Protein AF-A0A9P5PCK0-F1 (afdb_monomer)

Secondary structure (DSSP, 8-state):
---------------------S-----HHHHHHHHHHHHHHHHHHHHHHHHHHHHHHHHHHHHHSHHHHHHHS-HHHHHHHHHHHHHHTSTTS-HHHHHHHHHHHHHHHHTT-HHHHHHHHHHHHTTT-HHHHHHHHHHHHHHHHT---TT--THHHHHHHHHTTSS-----S-TT--HHHHHHHHHHHHHHHHHHTTPPPPHHHHHHHHHHHHHHHHHT-SSTHHHHHHHTTTHHHHHHHHHSS---TTS--HHHHHHHHHHHHS-TTTSHHHHHHHHHHHHHHHHHHHHHHHHHHHHHHHHHHHHHHHHHHHHHHH-----THHHHHHHHHHHHTSTTS-HHHHHHHHHHHHHHHHTT--HHHHHHHHTS-HHHHHHHHHHHHHHHHHTSS-HHHHHHHTTSTTHHHHHHHHHHHHHHHHHHHHHHHTT-------

Foldseek 3Di:
DDDDDDDPPDPPPPPPPPPPPPDPPPDVVVVVVVVVVVVVVVVVLVVVLVVLVVLLVVLVVQLVVDPVSVVPDDLVVLLVSLLSLLVQLFPVHDLVSNLSSLLSVLLCLLLLVQDSNLVNLLVCCVDPNVVSSLVSLLLLLLLLVVPDDLPDPLVCVVVVVVVPPPDPDDDPPPVPDPPSSVSNNNSNVVSNCVVVVPDRADSLNSCLSVLLNLLSNLQPHPALPSLVSCVVSVVVVVLVVNPPDDDDPPDDRSSLSNLVSNLVRDDCVPCVVVNVVSVVVNVVVVVVVVVVQCVPCVVVLVVVLVVLVVVVVVCVVPVDDDDPCLLVSLLVLLVQLDPVHDLVSNLSSLLVQLLCVLQVVCPSNVVSLVPDDPVSSVVSVVLSVVLVVVLPPPVPVLVVVCPDPCPSVNSSSVSSNVSNCVRNVVVVVVPPPPPPDD

Sequence (438 aa):
MSEESETETGTILTSTGTTTSSFTIYGPGALSGKAIKRFGAAVVKRVDVIVYRLRLTQIESTLREGSDTMTNLNLKARKRLYLDLFELSRSVYSVSIQTRALRLIMRKVGEMDLKDITAAIVHLWSSERQDDLRGMLKEMLLCVRMYREPRLTVPNVLDALRHDESAELKPYHLDGLDAYHLAGLDAYGHGIFEFAQGVDISRAEFRAPFLKLLHLMVSLSNSPTISRVLLGLEILEFIIEASFQEAEPQYEDPGELLLQAILEKLNPIQDIDSISRIQGLIDQRVVMKSTVYDKVELKVGVQKLSMIKYILQLKDESGAVTTPNTQKLYNDLLEWSRFKYNVSIRTRAFHLIMRNIGRRDSKDLATAIVHLPSSLCRDLLWDMFCCIRMYRPMSDELELLRNDESAPLMSYYLAGLDAYGDEACGFSQQKVGVPTAY

pLDDT: mean 80.59, std 16.82, range [36.47, 97.81]

Structure (mmCIF, N/CA/C/O backbone):
data_AF-A0A9P5PCK0-F1
#
_entry.id   AF-A0A9P5PCK0-F1
#
loop_
_atom_site.group_PDB
_atom_site.id
_atom_site.type_symbol
_atom_site.label_atom_id
_atom_site.label_alt_id
_atom_site.label_comp_id
_atom_site.label_asym_id
_atom_site.label_entity_id
_atom_site.label_seq_id
_atom_site.pdbx_PDB_ins_code
_atom_site.Cartn_x
_atom_site.Cartn_y
_atom_site.Cartn_z
_atom_site.occupancy
_atom_site.B_iso_or_equiv
_atom_site.auth_seq_id
_atom_site.auth_comp_id
_atom_site.auth_asym_id
_atom_site.auth_atom_id
_atom_site.pdbx_PDB_model_num
ATOM 1 N N . MET A 1 1 ? -26.239 -35.909 -52.658 1.00 47.94 1 MET A N 1
ATOM 2 C CA . MET A 1 1 ? -25.721 -35.916 -54.042 1.00 47.94 1 MET A CA 1
ATOM 3 C C . MET A 1 1 ? -26.168 -34.623 -54.683 1.00 47.94 1 MET A C 1
ATOM 5 O O . MET A 1 1 ? -27.303 -34.243 -54.416 1.00 47.94 1 MET A O 1
ATOM 9 N N . SER A 1 2 ? -25.269 -34.009 -55.458 1.00 36.47 2 SER A N 1
ATOM 10 C CA . SER A 1 2 ? -25.327 -32.630 -55.980 1.00 36.47 2 SER A CA 1
ATOM 11 C C . SER A 1 2 ? -24.994 -31.588 -54.905 1.00 36.47 2 SER A C 1
ATOM 13 O O . SER A 1 2 ? -25.480 -31.704 -53.786 1.00 36.47 2 SER A O 1
ATOM 15 N N . GLU A 1 3 ? -24.182 -30.561 -55.116 1.00 41.09 3 GLU A N 1
ATOM 16 C CA . GLU A 1 3 ? -23.255 -30.163 -56.185 1.00 41.09 3 GLU A CA 1
ATOM 17 C C . GLU A 1 3 ? -22.421 -29.017 -55.574 1.00 41.09 3 GLU A C 1
ATOM 19 O O . GLU A 1 3 ? -22.902 -28.302 -54.691 1.00 41.09 3 GLU A O 1
ATOM 24 N N . GLU A 1 4 ? -21.163 -28.893 -55.987 1.00 51.00 4 GLU A N 1
ATOM 25 C CA . GLU A 1 4 ? -20.232 -27.830 -55.595 1.00 51.00 4 GLU A CA 1
ATOM 26 C C . GLU A 1 4 ? -20.751 -26.437 -55.988 1.00 51.00 4 GLU A C 1
ATOM 28 O O . GLU A 1 4 ? -21.383 -26.268 -57.028 1.00 51.00 4 GLU A O 1
ATOM 33 N N . SER A 1 5 ? -20.424 -25.419 -55.188 1.00 46.25 5 SER A N 1
ATOM 34 C CA . SER A 1 5 ? -20.399 -24.019 -55.632 1.00 46.25 5 SER A CA 1
ATOM 35 C C . SER A 1 5 ? -19.570 -23.196 -54.647 1.00 46.25 5 SER A C 1
ATOM 37 O O . SER A 1 5 ? -20.092 -22.480 -53.789 1.00 46.25 5 SER A O 1
ATOM 39 N N . GLU A 1 6 ? -18.254 -23.320 -54.777 1.00 50.03 6 GLU A N 1
ATOM 40 C CA . GLU A 1 6 ? -17.292 -22.343 -54.281 1.00 50.03 6 GLU A CA 1
ATOM 41 C C . GLU A 1 6 ? -17.475 -21.030 -55.058 1.00 50.03 6 GLU A C 1
ATOM 43 O O . GLU A 1 6 ? -17.277 -20.970 -56.269 1.00 50.03 6 GLU A O 1
ATOM 48 N N . THR A 1 7 ? -17.851 -19.957 -54.365 1.00 46.78 7 THR A N 1
ATOM 49 C CA . THR A 1 7 ? -17.695 -18.584 -54.865 1.00 46.78 7 THR A CA 1
ATOM 50 C C . THR A 1 7 ? -16.580 -17.912 -54.083 1.00 46.78 7 THR A C 1
ATOM 52 O O . THR A 1 7 ? -16.809 -17.193 -53.112 1.00 46.78 7 THR A O 1
ATOM 55 N N . GLU A 1 8 ? -15.352 -18.175 -54.525 1.00 41.53 8 GLU A N 1
ATOM 56 C CA . GLU A 1 8 ? -14.184 -17.358 -54.228 1.00 41.53 8 GLU A CA 1
ATOM 57 C C . GLU A 1 8 ? -14.306 -16.018 -54.970 1.00 41.53 8 GLU A C 1
ATOM 59 O O . GLU A 1 8 ? -13.997 -15.892 -56.155 1.00 41.53 8 GLU A O 1
ATOM 64 N N . THR A 1 9 ? -14.735 -14.966 -54.276 1.00 47.09 9 THR A N 1
ATOM 65 C CA . THR A 1 9 ? -14.450 -13.593 -54.709 1.00 47.09 9 THR A CA 1
ATOM 66 C C . THR A 1 9 ? -12.990 -13.280 -54.406 1.00 47.09 9 THR A C 1
ATOM 68 O O . THR A 1 9 ? -12.642 -12.792 -53.331 1.00 47.09 9 THR A O 1
ATOM 71 N N . GLY A 1 10 ? -12.129 -13.584 -55.376 1.00 38.81 10 GLY A N 1
ATOM 72 C CA . GLY A 1 10 ? -10.740 -13.156 -55.402 1.00 38.81 10 GLY A CA 1
ATOM 73 C C . GLY A 1 10 ? -10.637 -11.635 -55.506 1.00 38.81 10 GLY A C 1
ATOM 74 O O . GLY A 1 10 ? -10.788 -11.051 -56.578 1.00 38.81 10 GLY A O 1
ATOM 75 N N . THR A 1 11 ? -10.327 -10.978 -54.392 1.00 40.81 11 THR A N 1
ATOM 76 C CA . THR A 1 11 ? -9.742 -9.635 -54.409 1.00 40.81 11 THR A CA 1
ATOM 77 C C . THR A 1 11 ? -8.334 -9.750 -54.982 1.00 40.81 11 THR A C 1
ATOM 79 O O . THR A 1 11 ? -7.400 -10.163 -54.295 1.00 40.81 11 THR A O 1
ATOM 82 N N . ILE A 1 12 ? -8.185 -9.392 -56.258 1.00 46.66 12 ILE A N 1
ATOM 83 C CA . ILE A 1 12 ? -6.893 -9.165 -56.907 1.00 46.66 12 ILE A CA 1
ATOM 84 C C . ILE A 1 12 ? -6.275 -7.923 -56.252 1.00 46.66 12 ILE A C 1
ATOM 86 O O . ILE A 1 12 ? -6.401 -6.797 -56.725 1.00 46.66 12 ILE A O 1
ATOM 90 N N . LEU A 1 13 ? -5.629 -8.131 -55.108 1.00 44.19 13 LEU A N 1
ATOM 91 C CA . LEU A 1 13 ? -4.582 -7.248 -54.629 1.00 44.19 13 LEU A CA 1
ATOM 92 C C . LEU A 1 13 ? -3.378 -7.523 -55.517 1.00 44.19 13 LEU A C 1
ATOM 94 O O . LEU A 1 13 ? -2.718 -8.555 -55.396 1.00 44.19 13 LEU A O 1
ATOM 98 N N . THR A 1 14 ? -3.121 -6.594 -56.432 1.00 43.19 14 THR A N 1
ATOM 99 C CA . THR A 1 14 ? -1.885 -6.486 -57.198 1.00 43.19 14 THR A CA 1
ATOM 100 C C . THR A 1 14 ? -0.725 -6.329 -56.217 1.00 43.19 14 THR A C 1
ATOM 102 O O . THR A 1 14 ? -0.268 -5.229 -55.913 1.00 43.19 14 THR A O 1
ATOM 105 N N . SER A 1 15 ? -0.263 -7.461 -55.687 1.00 44.38 15 SER A N 1
ATOM 106 C CA . SER A 1 15 ? 1.066 -7.625 -55.132 1.00 44.38 15 SER A CA 1
ATOM 107 C C . SER A 1 15 ? 2.015 -7.233 -56.249 1.00 44.38 15 SER A C 1
ATOM 109 O O . SER A 1 15 ? 2.253 -7.986 -57.194 1.00 44.38 15 SER A O 1
ATOM 111 N N . THR A 1 16 ? 2.506 -5.999 -56.179 1.00 48.84 16 THR A N 1
ATOM 112 C CA . THR A 1 16 ? 3.711 -5.612 -56.895 1.00 48.84 16 THR A CA 1
ATOM 113 C C . THR A 1 16 ? 4.807 -6.427 -56.235 1.00 48.84 16 THR A C 1
ATOM 115 O O . THR A 1 16 ? 5.402 -6.010 -55.245 1.00 48.84 16 THR A O 1
ATOM 118 N N . GLY A 1 17 ? 4.967 -7.659 -56.717 1.00 50.78 17 GLY A N 1
ATOM 119 C CA . GLY A 1 17 ? 6.048 -8.539 -56.349 1.00 50.78 17 GLY A CA 1
ATOM 120 C C . GLY A 1 17 ? 7.325 -7.832 -56.743 1.00 50.78 17 GLY A C 1
ATOM 121 O O . GLY A 1 17 ? 7.747 -7.883 -57.895 1.00 50.78 17 GLY A O 1
ATOM 122 N N . THR A 1 18 ? 7.928 -7.137 -55.784 1.00 46.44 18 THR A N 1
ATOM 123 C CA . THR A 1 18 ? 9.324 -6.756 -55.849 1.00 46.44 18 THR A CA 1
ATOM 124 C C . THR A 1 18 ? 10.071 -8.075 -55.937 1.00 46.44 18 THR A C 1
ATOM 126 O O . THR A 1 18 ? 10.317 -8.739 -54.932 1.00 46.44 18 THR A O 1
ATOM 129 N N . THR A 1 19 ? 10.376 -8.505 -57.158 1.00 47.44 19 THR A N 1
ATOM 130 C CA . THR A 1 19 ? 11.368 -9.534 -57.425 1.00 47.44 19 THR A CA 1
ATOM 131 C C . THR A 1 19 ? 12.688 -8.980 -56.913 1.00 47.44 19 THR A C 1
ATOM 133 O O . THR A 1 19 ? 13.458 -8.362 -57.647 1.00 47.44 19 THR A O 1
ATOM 136 N N . THR A 1 20 ? 12.925 -9.122 -55.611 1.00 47.88 20 THR A N 1
ATOM 137 C CA . THR A 1 20 ? 14.235 -8.948 -55.011 1.00 47.88 20 THR A CA 1
ATOM 138 C C . THR A 1 20 ? 15.098 -10.032 -55.621 1.00 47.88 20 THR A C 1
ATOM 140 O O . THR A 1 20 ? 15.047 -11.188 -55.207 1.00 47.88 20 THR A O 1
ATOM 143 N N . SER A 1 21 ? 15.848 -9.663 -56.653 1.00 45.06 21 SER A N 1
ATOM 144 C CA . SER A 1 21 ? 16.982 -10.417 -57.162 1.00 45.06 21 SER A CA 1
ATOM 145 C C . SER A 1 21 ? 17.856 -10.822 -55.969 1.00 45.06 21 SER A C 1
ATOM 147 O O . SER A 1 21 ? 18.605 -10.007 -55.429 1.00 45.06 21 SER A O 1
ATOM 149 N N . SER A 1 22 ? 17.717 -12.069 -55.513 1.00 49.44 22 SER A N 1
ATOM 150 C CA . SER A 1 22 ? 18.315 -12.608 -54.283 1.00 49.44 22 SER A CA 1
ATOM 151 C C . SER A 1 22 ? 19.792 -12.980 -54.445 1.00 49.44 22 SER A C 1
ATOM 153 O O . SER A 1 22 ? 20.292 -13.885 -53.784 1.00 49.44 22 SER A O 1
ATOM 155 N N . PHE A 1 23 ? 20.495 -12.283 -55.330 1.00 48.56 23 PHE A N 1
ATOM 156 C CA . PHE A 1 23 ? 21.935 -12.383 -55.499 1.00 48.56 23 PHE A CA 1
ATOM 157 C C . PHE A 1 23 ? 22.515 -10.971 -55.477 1.00 48.56 23 PHE A C 1
ATOM 159 O O . PHE A 1 23 ? 22.986 -10.443 -56.480 1.00 48.56 23 PHE A O 1
ATOM 166 N N . THR A 1 24 ? 22.523 -10.347 -54.296 1.00 59.94 24 THR A N 1
ATOM 167 C CA . THR A 1 24 ? 23.630 -9.439 -53.997 1.00 59.94 24 THR A CA 1
ATOM 168 C C . THR A 1 24 ? 24.868 -10.318 -53.915 1.00 59.94 24 THR A C 1
ATOM 170 O O . THR A 1 24 ? 25.100 -10.997 -52.917 1.00 59.94 24 THR A O 1
ATOM 173 N N . ILE A 1 25 ? 25.640 -10.357 -55.002 1.00 56.22 25 ILE A N 1
ATOM 174 C CA . ILE A 1 25 ? 27.004 -10.884 -54.980 1.00 56.22 25 ILE A CA 1
ATOM 175 C C . ILE A 1 25 ? 27.679 -10.253 -53.758 1.00 56.22 25 ILE A C 1
ATOM 177 O O . ILE A 1 25 ? 27.655 -9.027 -53.614 1.00 56.22 25 ILE A O 1
ATOM 181 N N . TYR A 1 26 ? 28.219 -11.080 -52.857 1.00 56.31 26 TYR A N 1
ATOM 182 C CA . TYR A 1 26 ? 28.976 -10.643 -51.682 1.00 56.31 26 TYR A CA 1
ATOM 183 C C . TYR A 1 26 ? 30.284 -9.987 -52.134 1.00 56.31 26 TYR A C 1
ATOM 185 O O . TYR A 1 26 ? 31.374 -10.522 -51.963 1.00 56.31 26 TYR A O 1
ATOM 193 N N . GLY A 1 27 ? 30.181 -8.815 -52.752 1.00 71.19 27 GLY A N 1
ATOM 194 C CA . GLY A 1 27 ? 31.317 -7.953 -52.978 1.00 71.19 27 GLY A CA 1
ATOM 195 C C . GLY A 1 27 ? 31.829 -7.437 -51.631 1.00 71.19 27 GLY A C 1
ATOM 196 O O . GLY A 1 27 ? 31.057 -7.334 -50.668 1.00 71.19 27 GLY A O 1
ATOM 197 N N . PRO A 1 28 ? 33.109 -7.051 -51.543 1.00 71.25 28 PRO A N 1
ATOM 198 C CA . PRO A 1 28 ? 33.684 -6.464 -50.332 1.00 71.25 28 PRO A CA 1
ATOM 199 C C . PRO A 1 28 ? 32.860 -5.284 -49.772 1.00 71.25 28 PRO A C 1
ATOM 201 O O . PRO A 1 28 ? 32.810 -5.100 -48.557 1.00 71.25 28 PRO A O 1
ATOM 204 N N . GLY A 1 29 ? 32.119 -4.556 -50.622 1.00 76.81 29 GLY A N 1
ATOM 205 C CA . GLY A 1 29 ? 31.175 -3.504 -50.215 1.00 76.81 29 GLY A CA 1
ATOM 206 C C . GLY A 1 29 ? 29.960 -3.979 -49.395 1.00 76.81 29 GLY A C 1
ATOM 207 O O . GLY A 1 29 ? 29.501 -3.271 -48.501 1.00 76.81 29 GLY A O 1
ATOM 208 N N . ALA A 1 30 ? 29.445 -5.190 -49.633 1.00 77.94 30 ALA A N 1
ATOM 209 C CA . ALA A 1 30 ? 28.327 -5.740 -48.858 1.00 77.94 30 ALA A CA 1
ATOM 210 C C . ALA A 1 30 ? 28.775 -6.172 -47.449 1.00 77.94 30 ALA A C 1
ATOM 212 O O . ALA A 1 30 ? 28.057 -5.971 -46.463 1.00 77.94 30 ALA A O 1
ATOM 213 N N . LEU A 1 31 ? 29.988 -6.728 -47.341 1.00 79.12 31 LEU A N 1
ATOM 214 C CA . LEU A 1 31 ? 30.599 -7.082 -46.059 1.00 79.12 31 LEU A CA 1
ATOM 215 C C . LEU A 1 31 ? 30.947 -5.833 -45.239 1.00 79.12 31 LEU A C 1
ATOM 217 O O . LEU A 1 31 ? 30.624 -5.793 -44.049 1.00 79.12 31 LEU A O 1
ATOM 221 N N . SER A 1 32 ? 31.519 -4.797 -45.863 1.00 83.44 32 SER A N 1
ATOM 222 C CA . SER A 1 32 ? 31.819 -3.531 -45.182 1.00 83.44 32 SER A CA 1
ATOM 223 C C . SER A 1 32 ? 30.546 -2.808 -44.731 1.00 83.44 32 SER A C 1
ATOM 225 O O . SER A 1 32 ? 30.465 -2.396 -43.575 1.00 83.44 32 SER A O 1
ATOM 227 N N . GLY A 1 33 ? 29.497 -2.758 -45.560 1.00 86.50 33 GLY A N 1
ATOM 228 C CA . GLY A 1 33 ? 28.196 -2.201 -45.174 1.00 86.50 33 GLY A CA 1
ATOM 229 C C . GLY A 1 33 ? 27.560 -2.933 -43.984 1.00 86.50 33 GLY A C 1
ATOM 230 O O . GLY A 1 33 ? 27.057 -2.302 -43.051 1.00 86.50 33 GLY A O 1
ATOM 231 N N . LYS A 1 34 ? 27.641 -4.272 -43.950 1.00 87.31 34 LYS A N 1
ATOM 232 C CA . LYS A 1 34 ? 27.154 -5.079 -42.816 1.00 87.31 34 LYS A CA 1
ATOM 233 C C . LYS A 1 34 ? 27.982 -4.854 -41.549 1.00 87.31 34 LYS A C 1
ATOM 235 O O . LYS A 1 34 ? 27.406 -4.792 -40.460 1.00 87.31 34 LYS A O 1
ATOM 240 N N . ALA A 1 35 ? 29.302 -4.717 -41.675 1.00 86.00 35 ALA A N 1
ATOM 241 C CA . ALA A 1 35 ? 30.193 -4.412 -40.559 1.00 86.00 35 ALA A CA 1
ATOM 242 C C . ALA A 1 35 ? 29.911 -3.017 -39.976 1.00 86.00 35 ALA A C 1
ATOM 244 O O . ALA A 1 35 ? 29.709 -2.901 -38.769 1.00 86.00 35 ALA A O 1
ATOM 245 N N . ILE A 1 36 ? 29.781 -1.992 -40.826 1.00 90.44 36 ILE A N 1
ATOM 246 C CA . ILE A 1 36 ? 29.439 -0.620 -40.421 1.00 90.44 36 ILE A CA 1
ATOM 247 C C . ILE A 1 36 ? 28.068 -0.583 -39.736 1.00 90.44 36 ILE A C 1
ATOM 249 O O . ILE A 1 36 ? 27.942 -0.003 -38.661 1.00 90.44 36 ILE A O 1
ATOM 253 N N . LYS A 1 37 ? 27.051 -1.265 -40.285 1.00 91.62 37 LYS A N 1
ATOM 254 C CA . LYS A 1 37 ? 25.720 -1.354 -39.658 1.00 91.62 37 LYS A CA 1
ATOM 255 C C . LYS A 1 37 ? 25.778 -2.000 -38.270 1.00 91.62 37 LYS A C 1
ATOM 257 O O . LYS A 1 37 ? 25.138 -1.513 -37.341 1.00 91.62 37 LYS A O 1
ATOM 262 N N . ARG A 1 38 ? 26.540 -3.090 -38.112 1.00 89.44 38 ARG A N 1
ATOM 263 C CA . ARG A 1 38 ? 26.719 -3.765 -36.8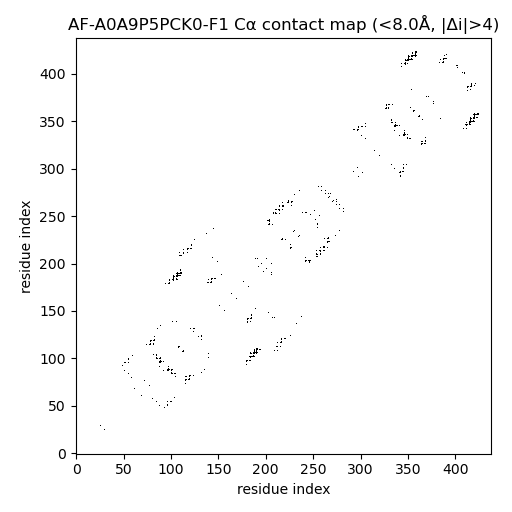13 1.00 89.44 38 ARG A CA 1
ATOM 264 C C . ARG A 1 38 ? 27.472 -2.890 -35.814 1.00 89.44 38 ARG A C 1
ATOM 266 O O . ARG A 1 38 ? 27.065 -2.829 -34.658 1.00 89.44 38 ARG A O 1
ATOM 273 N N . PHE A 1 39 ? 28.519 -2.201 -36.260 1.00 90.94 39 PHE A N 1
ATOM 274 C CA . PHE A 1 39 ? 29.270 -1.263 -35.433 1.00 90.94 39 PHE A CA 1
ATOM 275 C C . PHE A 1 39 ? 28.391 -0.092 -34.982 1.00 90.94 39 PHE A C 1
ATOM 277 O O . PHE A 1 39 ? 28.294 0.162 -33.787 1.00 90.94 39 PHE A O 1
ATOM 284 N N . GLY A 1 40 ? 27.664 0.546 -35.905 1.00 91.56 40 GLY A N 1
ATOM 285 C CA . GLY A 1 40 ? 26.725 1.623 -35.591 1.00 91.56 40 GLY A CA 1
ATOM 286 C C . GLY A 1 40 ? 25.658 1.187 -34.586 1.00 91.56 40 GLY A C 1
ATOM 287 O O . GLY A 1 40 ? 25.458 1.854 -33.576 1.00 91.56 40 GLY A O 1
ATOM 288 N N . ALA A 1 41 ? 25.045 0.016 -34.785 1.00 88.44 41 ALA A N 1
ATOM 289 C CA . ALA A 1 41 ? 24.076 -0.531 -33.834 1.00 88.44 41 ALA A CA 1
ATOM 290 C C . ALA A 1 41 ? 24.690 -0.815 -32.449 1.00 88.44 41 ALA A C 1
ATOM 292 O O . ALA A 1 41 ? 24.043 -0.582 -31.430 1.00 88.44 41 ALA A O 1
ATOM 293 N N . ALA A 1 42 ? 25.932 -1.305 -32.391 1.00 87.56 42 ALA A N 1
ATOM 294 C CA . ALA A 1 42 ? 26.633 -1.540 -31.131 1.00 87.56 42 ALA A CA 1
ATOM 295 C C . ALA A 1 42 ? 26.981 -0.229 -30.405 1.00 87.56 42 ALA A C 1
ATOM 297 O O . ALA A 1 42 ? 26.855 -0.164 -29.183 1.00 87.56 42 ALA A O 1
ATOM 298 N N . VAL A 1 43 ? 27.383 0.812 -31.143 1.00 91.88 43 VAL A N 1
ATOM 299 C CA . VAL A 1 43 ? 27.659 2.146 -30.591 1.00 91.88 43 VAL A CA 1
ATOM 300 C C . VAL A 1 43 ? 26.382 2.771 -30.039 1.00 91.88 43 VAL A C 1
ATOM 302 O O . VAL A 1 43 ? 26.384 3.163 -28.878 1.00 91.88 43 VAL A O 1
ATOM 305 N N . VAL A 1 44 ? 25.286 2.787 -30.807 1.00 89.50 44 VAL A N 1
ATOM 306 C CA . VAL A 1 44 ? 23.991 3.334 -30.356 1.00 89.50 44 VAL A CA 1
ATOM 307 C C . VAL A 1 44 ? 23.531 2.644 -29.071 1.00 89.50 44 VAL A C 1
ATOM 309 O O . VAL A 1 44 ? 23.311 3.316 -28.070 1.00 89.50 44 VAL A O 1
ATOM 312 N N . LYS A 1 45 ? 23.546 1.303 -29.030 1.00 82.94 45 LYS A N 1
ATOM 313 C CA . LYS A 1 45 ? 23.195 0.546 -27.814 1.00 82.94 45 LYS A CA 1
ATOM 314 C C . LYS A 1 45 ? 24.053 0.918 -26.600 1.00 82.94 45 LYS A C 1
ATOM 316 O O . LYS A 1 45 ? 23.553 0.939 -25.480 1.00 82.94 45 LYS A O 1
ATOM 321 N N . ARG A 1 46 ? 25.351 1.182 -26.789 1.00 86.12 46 ARG A N 1
ATOM 322 C CA . ARG A 1 46 ? 26.240 1.596 -25.690 1.00 86.12 46 ARG A CA 1
ATOM 323 C C . ARG A 1 46 ? 25.970 3.028 -25.242 1.00 86.12 46 ARG A C 1
ATOM 325 O O . ARG A 1 46 ? 25.995 3.283 -24.041 1.00 86.12 46 ARG A O 1
ATOM 332 N N . VAL A 1 47 ? 25.710 3.936 -26.181 1.00 92.00 47 VAL A N 1
ATOM 333 C CA . VAL A 1 47 ? 25.362 5.331 -25.882 1.00 92.00 47 VAL A CA 1
ATOM 334 C C . VAL A 1 47 ? 24.063 5.388 -25.083 1.00 92.00 47 VAL A C 1
ATOM 336 O O . VAL A 1 47 ? 24.042 6.034 -24.040 1.00 92.00 47 VAL A O 1
ATOM 339 N N . ASP A 1 48 ? 23.038 4.635 -25.484 1.00 87.06 48 ASP A N 1
ATOM 340 C CA . ASP A 1 48 ? 21.758 4.571 -24.771 1.00 87.06 48 ASP A CA 1
ATOM 341 C C . ASP A 1 48 ? 21.953 4.138 -23.310 1.00 87.06 48 ASP A C 1
ATOM 343 O O . ASP A 1 48 ? 21.499 4.806 -22.383 1.00 87.06 48 ASP A O 1
ATOM 347 N N . VAL A 1 49 ? 22.728 3.072 -23.076 1.00 86.38 49 VAL A N 1
ATOM 348 C CA . VAL A 1 49 ? 23.045 2.599 -21.717 1.00 86.38 49 VAL A CA 1
ATOM 349 C C . VAL A 1 49 ? 23.760 3.672 -20.888 1.00 86.38 49 VAL A C 1
ATOM 351 O O . VAL A 1 49 ? 23.466 3.815 -19.700 1.00 86.38 49 VAL A O 1
ATOM 354 N N . ILE A 1 50 ? 24.683 4.436 -21.481 1.00 91.94 50 ILE A N 1
ATOM 355 C CA . ILE A 1 50 ? 25.372 5.536 -20.788 1.00 91.94 50 ILE A CA 1
ATOM 356 C C . ILE A 1 50 ? 24.379 6.647 -20.430 1.00 91.94 50 ILE A C 1
ATOM 358 O O . ILE A 1 50 ? 24.370 7.099 -19.285 1.00 91.94 50 ILE A O 1
ATOM 362 N N . VAL A 1 51 ? 23.513 7.046 -21.366 1.00 94.69 51 VAL A N 1
ATOM 363 C CA . VAL A 1 51 ? 22.490 8.079 -21.145 1.00 94.69 51 VAL A CA 1
ATOM 364 C C . VAL A 1 51 ? 21.542 7.671 -20.017 1.00 94.69 51 VAL A C 1
ATOM 366 O O . VAL A 1 51 ? 21.314 8.458 -19.098 1.00 94.69 51 VAL A O 1
ATOM 369 N N . TYR A 1 52 ? 21.055 6.429 -20.010 1.00 94.94 52 TYR A N 1
ATOM 370 C CA . TYR A 1 52 ? 20.172 5.936 -18.951 1.00 94.94 52 TYR A CA 1
ATOM 371 C C . TYR A 1 52 ? 20.870 5.835 -17.593 1.00 94.94 52 TYR A C 1
ATOM 373 O O . TYR A 1 52 ? 20.282 6.185 -16.571 1.00 94.94 52 TYR A O 1
ATOM 381 N N . ARG A 1 53 ? 22.144 5.427 -17.556 1.00 92.25 53 ARG A N 1
ATOM 382 C CA . ARG A 1 53 ? 22.934 5.420 -16.314 1.00 92.25 53 ARG A CA 1
ATOM 383 C C . ARG A 1 53 ? 23.140 6.824 -15.757 1.00 92.25 53 ARG A C 1
ATOM 385 O O . ARG A 1 53 ? 23.010 7.006 -14.550 1.00 92.25 53 ARG A O 1
ATOM 392 N N . LEU A 1 54 ? 23.436 7.798 -16.618 1.00 94.31 54 LEU A N 1
ATOM 393 C CA . LEU A 1 54 ? 23.554 9.203 -16.226 1.00 94.31 54 LEU A CA 1
ATOM 394 C C . LEU A 1 54 ? 22.220 9.736 -15.703 1.00 94.31 54 LEU A C 1
ATOM 396 O O . LEU A 1 54 ? 22.193 10.364 -14.647 1.00 94.31 54 LEU A O 1
ATOM 400 N N . ARG A 1 55 ? 21.113 9.426 -16.389 1.00 96.25 55 ARG A N 1
ATOM 401 C CA . ARG A 1 55 ? 19.772 9.822 -15.951 1.00 96.25 55 ARG A CA 1
ATOM 402 C C . ARG A 1 55 ? 19.425 9.234 -14.583 1.00 96.25 55 ARG A C 1
ATOM 404 O O . ARG A 1 55 ? 18.963 9.975 -13.724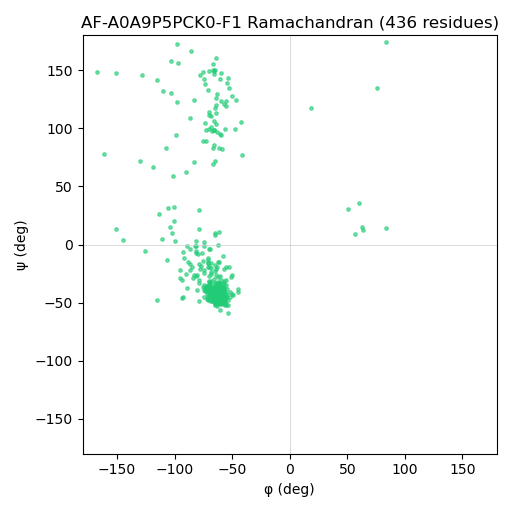 1.00 96.25 55 ARG A O 1
ATOM 411 N N . LEU A 1 56 ? 19.711 7.952 -14.344 1.00 95.81 56 LEU A N 1
ATOM 412 C CA . LEU A 1 56 ? 19.520 7.331 -13.028 1.00 95.81 56 LEU A CA 1
ATOM 413 C C . LEU A 1 56 ? 20.365 7.994 -11.945 1.00 95.81 56 LEU A C 1
ATOM 415 O O . LEU A 1 56 ? 19.857 8.235 -10.859 1.00 95.81 56 LEU A O 1
ATOM 419 N N . THR A 1 57 ? 21.624 8.327 -12.235 1.00 95.38 57 THR A N 1
ATOM 420 C CA . THR A 1 57 ? 22.485 9.025 -11.271 1.00 95.38 57 THR A CA 1
ATOM 421 C C . THR A 1 57 ? 21.942 10.411 -10.921 1.00 95.38 57 THR A C 1
ATOM 423 O O . THR A 1 57 ? 21.980 10.787 -9.756 1.00 95.38 57 THR A O 1
ATOM 426 N N . GLN A 1 58 ? 21.387 11.144 -11.892 1.00 95.44 58 GLN A N 1
ATOM 427 C CA . GLN A 1 58 ? 20.727 12.430 -11.634 1.00 95.44 58 GLN A CA 1
ATOM 428 C C . GLN A 1 58 ? 19.456 12.272 -10.792 1.00 95.44 58 GLN A C 1
ATOM 430 O O . GLN A 1 58 ? 19.203 13.067 -9.889 1.00 95.44 58 GLN A O 1
ATOM 435 N N . ILE A 1 59 ? 18.634 11.259 -11.089 1.00 95.38 59 ILE A N 1
ATOM 436 C CA . ILE A 1 59 ? 17.423 10.987 -10.307 1.00 95.38 59 ILE A CA 1
ATOM 437 C C . ILE A 1 59 ? 17.819 10.625 -8.874 1.00 95.38 59 ILE A C 1
ATOM 439 O O . ILE A 1 59 ? 17.278 11.185 -7.931 1.00 95.38 59 ILE A O 1
ATOM 443 N N . GLU A 1 60 ? 18.805 9.748 -8.708 1.00 95.12 60 GLU A N 1
ATOM 444 C CA . GLU A 1 60 ? 19.307 9.323 -7.404 1.00 95.12 60 GLU A CA 1
ATOM 445 C C . GLU A 1 60 ? 19.879 10.487 -6.588 1.00 95.12 60 GLU A C 1
ATOM 447 O O . GLU A 1 60 ? 19.538 10.608 -5.415 1.00 95.12 60 GLU A O 1
ATOM 452 N N . SER A 1 61 ? 20.679 11.379 -7.187 1.00 93.75 61 SER A N 1
ATOM 453 C CA . SER A 1 61 ? 21.174 12.567 -6.478 1.00 93.75 61 SER A CA 1
ATOM 454 C C . SER A 1 61 ? 20.024 13.464 -6.025 1.00 93.75 61 SER A C 1
ATOM 456 O O . SER A 1 61 ? 19.982 13.862 -4.866 1.00 93.75 61 SER A O 1
ATOM 458 N N . THR A 1 62 ? 19.038 13.685 -6.900 1.00 92.75 62 THR A N 1
ATOM 459 C CA . THR A 1 62 ? 17.851 14.493 -6.583 1.00 92.75 62 THR A CA 1
ATOM 460 C C . THR A 1 62 ? 17.021 13.870 -5.456 1.00 92.75 62 THR A C 1
ATOM 462 O O . THR A 1 62 ? 16.531 14.582 -4.587 1.00 92.75 62 THR A O 1
ATOM 465 N N . LEU A 1 63 ? 16.868 12.540 -5.442 1.00 90.88 63 LEU A N 1
ATOM 466 C CA . LEU A 1 63 ? 16.124 11.825 -4.399 1.00 90.88 63 LEU A CA 1
ATOM 467 C C . LEU A 1 63 ? 16.889 11.732 -3.068 1.00 90.88 63 LEU A C 1
ATOM 469 O O . LEU A 1 63 ? 16.251 11.562 -2.027 1.00 90.88 63 LEU A O 1
ATOM 473 N N . ARG A 1 64 ? 18.228 11.815 -3.101 1.00 88.75 64 ARG A N 1
ATOM 474 C CA . ARG A 1 64 ? 19.113 11.762 -1.926 1.00 88.75 64 ARG A CA 1
ATOM 475 C C . ARG A 1 64 ? 19.271 13.112 -1.231 1.00 88.75 64 ARG A C 1
ATOM 477 O O . ARG A 1 64 ? 19.481 13.129 -0.025 1.00 88.75 64 ARG A O 1
ATOM 484 N N . GLU A 1 65 ? 19.148 14.227 -1.950 1.00 85.94 65 GLU A N 1
ATOM 485 C CA . GLU A 1 65 ? 19.253 15.594 -1.402 1.00 85.94 65 GLU A CA 1
ATOM 486 C C . GLU A 1 65 ? 18.134 15.972 -0.399 1.00 85.94 65 GLU A C 1
ATOM 488 O O . GLU A 1 65 ? 18.072 17.113 0.057 1.00 85.94 65 GLU A O 1
ATOM 493 N N . GLY A 1 66 ? 17.290 15.014 0.000 1.00 72.06 66 GLY A N 1
ATOM 494 C CA . GLY A 1 66 ? 16.360 15.122 1.125 1.00 72.06 66 GLY A CA 1
ATOM 495 C C . GLY A 1 66 ? 15.030 15.805 0.798 1.00 72.06 66 GLY A C 1
ATOM 496 O O . GLY A 1 66 ? 14.808 16.318 -0.303 1.00 72.06 66 GLY A O 1
ATOM 497 N N . SER A 1 67 ? 14.120 15.806 1.780 1.00 66.94 67 SER A N 1
ATOM 498 C CA . SER A 1 67 ? 12.777 16.397 1.656 1.00 66.94 67 SER A CA 1
ATOM 499 C C . SER A 1 67 ? 12.806 17.886 1.331 1.00 66.94 67 SER A C 1
ATOM 501 O O . SER A 1 67 ? 11.915 18.384 0.650 1.00 66.94 67 SER A O 1
ATOM 503 N N . ASP A 1 68 ? 13.825 18.608 1.784 1.00 74.06 68 ASP A N 1
ATOM 504 C CA . ASP A 1 68 ? 13.861 20.071 1.706 1.00 74.06 68 ASP A CA 1
ATOM 505 C C . ASP A 1 68 ? 14.108 20.543 0.270 1.00 74.06 68 ASP A C 1
ATOM 507 O O . ASP A 1 68 ? 13.442 21.447 -0.235 1.00 74.06 68 ASP A O 1
ATOM 511 N N . THR A 1 69 ? 14.991 19.866 -0.458 1.00 75.19 69 THR A N 1
ATOM 512 C CA . THR A 1 69 ? 15.211 20.143 -1.884 1.00 75.19 69 THR A CA 1
ATOM 513 C C . THR A 1 69 ? 14.029 19.641 -2.716 1.00 75.19 69 THR A C 1
ATOM 515 O O . THR A 1 69 ? 13.595 20.299 -3.664 1.00 75.19 69 THR A O 1
ATOM 518 N N . MET A 1 70 ? 13.441 18.506 -2.326 1.00 75.88 70 MET A N 1
ATOM 519 C CA . MET A 1 70 ? 12.321 17.895 -3.042 1.00 75.88 70 MET A CA 1
ATOM 520 C C . MET A 1 70 ? 11.006 18.676 -2.878 1.00 75.88 70 MET A C 1
ATOM 522 O O . MET A 1 70 ? 10.249 18.808 -3.839 1.00 75.88 70 MET A O 1
ATOM 526 N N . THR A 1 71 ? 10.747 19.276 -1.717 1.00 78.56 71 THR A N 1
ATOM 527 C CA . THR A 1 71 ? 9.578 20.147 -1.486 1.00 78.56 71 THR A CA 1
ATOM 528 C C . THR A 1 71 ? 9.634 21.430 -2.316 1.00 78.56 71 THR A C 1
ATOM 530 O O . THR A 1 71 ? 8.586 21.912 -2.750 1.00 78.56 71 THR A O 1
ATOM 533 N N . ASN A 1 72 ? 10.837 21.925 -2.625 1.00 80.69 72 ASN A N 1
ATOM 534 C CA . ASN A 1 72 ? 11.051 23.075 -3.507 1.00 80.69 72 ASN A CA 1
ATOM 535 C C . ASN A 1 72 ? 10.838 22.754 -4.997 1.00 80.69 72 ASN A C 1
ATOM 537 O O . ASN A 1 72 ? 10.564 23.653 -5.799 1.00 80.69 72 ASN A O 1
ATOM 541 N N . LEU A 1 73 ? 10.929 21.482 -5.399 1.00 84.06 73 LEU A N 1
ATOM 542 C CA . LEU A 1 73 ? 10.627 21.087 -6.770 1.00 84.06 73 LEU A CA 1
ATOM 543 C C . LEU A 1 73 ? 9.123 21.179 -7.042 1.00 84.06 73 LEU A C 1
ATOM 545 O O . LEU A 1 73 ? 8.282 20.630 -6.323 1.00 84.06 73 LEU A O 1
ATOM 549 N N . ASN A 1 74 ? 8.784 21.794 -8.178 1.00 89.19 74 ASN A N 1
ATOM 550 C CA . ASN A 1 74 ? 7.423 21.777 -8.700 1.00 89.19 74 ASN A CA 1
ATOM 551 C C . ASN A 1 74 ? 6.922 20.321 -8.786 1.00 89.19 74 ASN A C 1
ATOM 553 O O . ASN A 1 74 ? 7.623 19.443 -9.294 1.00 89.19 74 ASN A O 1
ATOM 557 N N . LEU A 1 75 ? 5.687 20.076 -8.339 1.00 87.31 75 LEU A N 1
ATOM 558 C CA . LEU A 1 75 ? 4.997 18.783 -8.409 1.00 87.31 75 LEU A CA 1
ATOM 559 C C . LEU A 1 75 ? 5.148 18.094 -9.780 1.00 87.31 75 LEU A C 1
ATOM 561 O O . LEU A 1 75 ? 5.348 16.884 -9.867 1.00 87.31 75 LEU A O 1
ATOM 565 N N . LYS A 1 76 ? 5.118 18.869 -10.873 1.00 90.44 76 LYS A N 1
ATOM 566 C CA . LYS A 1 76 ? 5.301 18.358 -12.240 1.00 90.44 76 LYS A CA 1
ATOM 567 C C . LYS A 1 76 ? 6.702 17.783 -12.480 1.00 90.44 76 LYS A C 1
ATOM 569 O O . LYS A 1 76 ? 6.834 16.816 -13.226 1.00 90.44 76 LYS A O 1
ATOM 574 N N . ALA A 1 77 ? 7.737 18.369 -11.877 1.00 91.81 77 ALA A N 1
ATOM 575 C CA . ALA A 1 77 ? 9.107 17.873 -11.966 1.00 91.81 77 ALA A CA 1
ATOM 576 C C . ALA A 1 77 ? 9.266 16.569 -11.177 1.00 91.81 77 ALA A C 1
ATOM 578 O O . ALA A 1 77 ? 9.767 15.596 -11.733 1.00 91.81 77 ALA A O 1
ATOM 579 N N . ARG A 1 78 ? 8.738 16.509 -9.947 1.00 90.62 78 ARG A 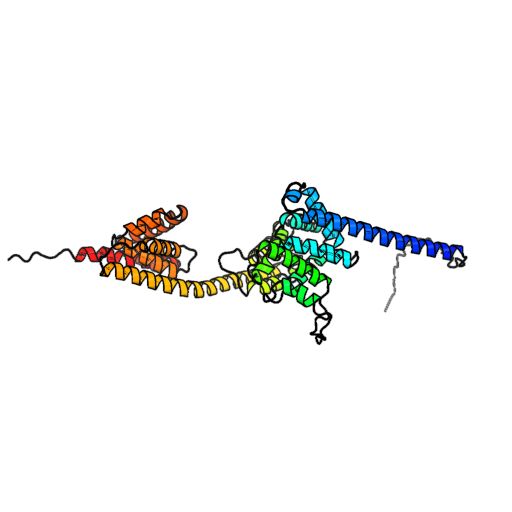N 1
ATOM 580 C CA . ARG A 1 78 ? 8.750 15.286 -9.124 1.00 90.62 78 ARG A CA 1
ATOM 581 C C . ARG A 1 78 ? 8.038 14.128 -9.807 1.00 90.62 78 ARG A C 1
ATOM 583 O O . ARG A 1 78 ? 8.618 13.062 -9.979 1.00 90.62 78 ARG A O 1
ATOM 590 N N . LYS A 1 79 ? 6.833 14.375 -10.326 1.00 92.50 79 LYS A N 1
ATOM 591 C CA . LYS A 1 79 ? 6.084 13.385 -11.107 1.00 92.50 79 LYS A CA 1
ATOM 592 C C . LYS A 1 79 ? 6.894 12.846 -12.291 1.00 92.50 79 LYS A C 1
ATOM 594 O O . LYS A 1 79 ? 6.891 11.644 -12.524 1.00 92.50 79 LYS A O 1
ATOM 599 N N . ARG A 1 80 ? 7.602 13.711 -13.030 1.00 94.19 80 ARG A N 1
ATOM 600 C CA . ARG A 1 80 ? 8.454 13.287 -14.157 1.00 94.19 80 ARG A CA 1
ATOM 601 C C . ARG A 1 80 ? 9.601 12.375 -13.722 1.00 94.19 80 ARG A C 1
ATOM 603 O O . ARG A 1 80 ? 9.887 11.437 -14.448 1.00 94.19 80 ARG A O 1
ATOM 610 N N . LEU A 1 81 ? 10.210 12.603 -12.556 1.00 95.44 81 LEU A N 1
ATOM 611 C CA . LEU A 1 81 ? 11.267 11.721 -12.043 1.00 95.44 81 LEU A CA 1
ATOM 612 C C . LEU A 1 81 ? 10.747 10.295 -11.831 1.00 95.44 81 LEU A C 1
ATOM 614 O O . LEU A 1 81 ? 11.384 9.345 -12.270 1.00 95.44 81 LEU A O 1
ATOM 618 N N . TYR A 1 82 ? 9.568 10.142 -11.223 1.00 95.69 82 TYR A N 1
ATOM 619 C CA . TYR A 1 82 ? 8.962 8.820 -11.040 1.00 95.69 82 TYR A CA 1
ATOM 620 C C . TYR A 1 82 ? 8.525 8.188 -12.363 1.00 95.69 82 TYR A C 1
ATOM 622 O O . TYR A 1 82 ? 8.724 6.994 -12.549 1.00 95.69 82 TYR A O 1
ATOM 630 N N . LEU A 1 83 ? 7.991 8.971 -13.308 1.00 95.25 83 LEU A N 1
ATOM 631 C CA . LEU A 1 83 ? 7.690 8.470 -14.654 1.00 95.25 83 LEU A CA 1
ATOM 632 C C . LEU A 1 83 ? 8.948 7.940 -15.357 1.00 95.25 83 LEU A C 1
ATOM 634 O O . LEU A 1 83 ? 8.888 6.879 -15.970 1.00 95.25 83 LEU A O 1
ATOM 638 N N . ASP A 1 84 ? 10.081 8.634 -15.227 1.00 96.38 84 ASP A N 1
ATOM 639 C CA . ASP A 1 84 ? 11.359 8.167 -15.764 1.00 96.38 84 ASP A CA 1
ATOM 640 C C . ASP A 1 84 ? 11.832 6.890 -15.053 1.00 96.38 84 ASP A C 1
ATOM 642 O O . ASP A 1 84 ? 12.309 5.972 -15.713 1.00 96.38 84 ASP A O 1
ATOM 646 N N . LEU A 1 85 ? 11.679 6.785 -13.727 1.00 96.62 85 LEU A N 1
ATOM 647 C CA . LEU A 1 85 ? 12.016 5.560 -12.988 1.00 96.62 85 LEU A CA 1
ATOM 648 C C . LEU A 1 85 ? 11.173 4.364 -13.436 1.00 96.62 85 LEU A C 1
ATOM 650 O O . LEU A 1 85 ? 11.712 3.275 -13.609 1.00 96.62 85 LEU A O 1
ATOM 654 N N . PHE A 1 86 ? 9.875 4.573 -13.646 1.00 95.69 86 PHE A N 1
ATOM 655 C CA . PHE A 1 86 ? 8.961 3.544 -14.133 1.00 95.69 86 PHE A CA 1
ATOM 656 C C . PHE A 1 86 ? 9.208 3.162 -15.587 1.00 95.69 86 PHE A C 1
ATOM 658 O O . PHE A 1 86 ? 9.019 2.010 -15.958 1.00 95.69 86 PHE A O 1
ATOM 665 N N . GLU A 1 87 ? 9.663 4.096 -16.420 1.00 94.94 87 GLU A N 1
ATOM 666 C CA . GLU A 1 87 ? 10.163 3.743 -17.744 1.00 94.94 87 GLU A CA 1
ATOM 667 C C . GLU A 1 87 ? 11.403 2.853 -17.603 1.00 94.94 87 GLU A C 1
ATOM 669 O O . GLU A 1 87 ? 11.448 1.758 -18.148 1.00 94.94 87 GLU A O 1
ATOM 674 N N . LEU A 1 88 ? 12.385 3.274 -16.806 1.00 95.69 88 LEU A N 1
ATOM 675 C CA . LEU A 1 88 ? 13.668 2.585 -16.657 1.00 95.69 88 LEU A CA 1
ATOM 676 C C . LEU A 1 88 ? 13.575 1.221 -15.952 1.00 95.69 88 LEU A C 1
ATOM 678 O O . LEU A 1 88 ? 14.513 0.428 -16.054 1.00 95.69 88 LEU A O 1
ATOM 682 N N . SER A 1 89 ? 12.467 0.924 -15.267 1.00 95.25 89 SER A N 1
ATOM 683 C CA . SER A 1 89 ? 12.197 -0.392 -14.679 1.00 95.25 89 SER A CA 1
ATOM 684 C C . SER A 1 89 ? 11.644 -1.415 -15.678 1.00 95.25 89 SER A C 1
ATOM 686 O O . SER A 1 89 ? 11.538 -2.590 -15.335 1.00 95.25 89 SER A O 1
ATOM 688 N N . ARG A 1 90 ? 11.321 -1.014 -16.916 1.00 93.25 90 ARG A N 1
ATOM 689 C CA . ARG A 1 90 ? 10.768 -1.915 -17.939 1.00 93.25 90 ARG A CA 1
ATOM 690 C C . ARG A 1 90 ? 11.773 -2.975 -18.387 1.00 93.25 90 ARG A C 1
ATOM 692 O O . ARG A 1 90 ? 12.974 -2.720 -18.508 1.00 93.25 90 ARG A O 1
ATOM 699 N N . SER A 1 91 ? 11.244 -4.132 -18.785 1.00 91.00 91 SER A N 1
ATOM 700 C CA . SER A 1 91 ? 12.016 -5.293 -19.257 1.00 91.00 91 SER A CA 1
ATOM 701 C C . SER A 1 91 ? 12.855 -5.035 -20.520 1.00 91.00 91 SER A C 1
ATOM 703 O O . SER A 1 91 ? 13.767 -5.799 -20.825 1.00 91.00 91 SER A O 1
ATOM 705 N N . VAL A 1 92 ? 12.583 -3.941 -21.243 1.00 90.62 92 VAL A N 1
ATOM 706 C CA . VAL A 1 92 ? 13.327 -3.510 -22.439 1.00 90.62 92 VAL A CA 1
ATOM 707 C C . VAL A 1 92 ? 14.756 -3.052 -22.100 1.00 90.62 92 VAL A C 1
ATOM 709 O O . VAL A 1 92 ? 15.650 -3.113 -22.947 1.00 90.62 92 VAL A O 1
ATOM 712 N N . TYR A 1 93 ? 14.994 -2.599 -20.866 1.00 92.38 93 TYR A N 1
ATOM 713 C CA . TYR A 1 93 ? 16.298 -2.110 -20.418 1.00 92.38 93 TYR A CA 1
ATOM 714 C C . TYR A 1 93 ? 17.202 -3.241 -19.916 1.00 92.38 93 TYR A C 1
ATOM 716 O O . TYR A 1 93 ? 16.761 -4.355 -19.668 1.00 92.38 93 TYR A O 1
ATOM 724 N N . SER A 1 94 ? 18.501 -2.984 -19.741 1.00 90.50 94 SER A N 1
ATOM 725 C CA . SER A 1 94 ? 19.392 -3.985 -19.128 1.00 90.50 94 SER A CA 1
ATOM 726 C C . SER A 1 94 ? 19.018 -4.235 -17.662 1.00 90.50 94 SER A C 1
ATOM 728 O O . SER A 1 94 ? 18.689 -3.272 -16.968 1.00 90.50 94 SER A O 1
ATOM 730 N N . VAL A 1 95 ? 19.192 -5.466 -17.167 1.00 89.94 95 VAL A N 1
ATOM 731 C CA . VAL A 1 95 ? 18.906 -5.847 -15.766 1.00 89.94 95 VAL A CA 1
ATOM 732 C C . VAL A 1 95 ? 19.533 -4.868 -14.770 1.00 89.94 95 VAL A C 1
ATOM 734 O O . VAL A 1 95 ? 18.853 -4.380 -13.887 1.00 89.94 95 VAL A O 1
ATOM 737 N N . SER A 1 96 ? 20.786 -4.447 -14.977 1.00 90.44 96 SER A N 1
ATOM 738 C CA . SER A 1 96 ? 21.456 -3.462 -14.107 1.00 90.44 96 SER A CA 1
ATOM 739 C C . SER A 1 96 ? 20.714 -2.117 -13.984 1.00 90.44 96 SER A C 1
ATOM 741 O O . SER A 1 96 ? 20.687 -1.531 -12.901 1.00 90.44 96 SER A O 1
ATOM 743 N N . ILE A 1 97 ? 20.118 -1.622 -15.076 1.00 94.19 97 ILE A N 1
ATOM 744 C CA . ILE A 1 97 ? 19.309 -0.390 -15.079 1.00 94.19 97 ILE A CA 1
ATOM 745 C C . ILE A 1 97 ? 17.994 -0.651 -14.343 1.00 94.19 97 ILE A C 1
ATOM 747 O O . ILE A 1 97 ? 17.648 0.120 -13.449 1.00 94.19 97 ILE A O 1
ATOM 751 N N . GLN A 1 98 ? 17.323 -1.762 -14.665 1.00 94.88 98 GLN A N 1
ATOM 752 C CA . GLN A 1 98 ? 16.063 -2.148 -14.033 1.00 94.88 98 GLN A CA 1
ATOM 753 C C . GLN A 1 98 ? 16.226 -2.304 -12.519 1.00 94.88 98 GLN A C 1
ATOM 755 O O . GLN A 1 98 ? 15.450 -1.729 -11.763 1.00 94.88 98 GLN A O 1
ATOM 760 N N . THR A 1 99 ? 17.255 -3.028 -12.061 1.00 94.50 99 THR A N 1
ATOM 761 C CA . THR A 1 99 ? 17.551 -3.234 -10.639 1.00 94.50 99 THR A CA 1
ATOM 762 C C . THR A 1 99 ? 17.736 -1.896 -9.937 1.00 94.50 99 THR A C 1
ATOM 764 O O . THR A 1 99 ? 17.139 -1.661 -8.894 1.00 94.50 99 THR A O 1
ATOM 767 N N . ARG A 1 100 ? 18.533 -0.981 -10.505 1.00 95.81 100 ARG A N 1
ATOM 768 C CA . ARG A 1 100 ? 18.774 0.331 -9.887 1.00 95.81 100 ARG A CA 1
ATOM 769 C C . ARG A 1 100 ? 17.502 1.181 -9.837 1.00 95.81 100 ARG A C 1
ATOM 771 O O . ARG A 1 100 ? 17.258 1.815 -8.817 1.00 95.81 100 ARG A O 1
ATOM 778 N N . ALA A 1 101 ? 16.680 1.160 -10.886 1.00 96.75 101 ALA A N 1
ATOM 779 C CA . ALA A 1 101 ? 15.388 1.843 -10.892 1.00 96.75 101 ALA A CA 1
ATOM 780 C C . ALA A 1 101 ? 14.434 1.264 -9.832 1.00 96.75 101 ALA A C 1
ATOM 782 O O . ALA A 1 101 ? 13.890 2.021 -9.027 1.00 96.75 101 ALA A O 1
ATOM 783 N N . LEU A 1 102 ? 14.301 -0.067 -9.768 1.00 96.62 102 LEU A N 1
ATOM 784 C CA . LEU A 1 102 ? 13.480 -0.751 -8.767 1.00 96.62 102 LEU A CA 1
ATOM 785 C C . LEU A 1 102 ? 13.944 -0.418 -7.347 1.00 96.62 102 LEU A C 1
ATOM 787 O O . LEU A 1 102 ? 13.110 -0.107 -6.507 1.00 96.62 102 LEU A O 1
ATOM 791 N N . ARG A 1 103 ? 15.255 -0.417 -7.073 1.00 96.44 103 ARG A N 1
ATOM 792 C CA . ARG A 1 103 ? 15.795 -0.032 -5.758 1.00 96.44 103 ARG A CA 1
ATOM 793 C C . ARG A 1 103 ? 15.340 1.359 -5.332 1.00 96.44 103 ARG A C 1
ATOM 795 O O . ARG A 1 103 ? 14.907 1.533 -4.200 1.00 96.44 103 ARG A O 1
ATOM 802 N N . LEU A 1 104 ? 15.414 2.341 -6.231 1.00 96.31 104 LEU A N 1
ATOM 803 C CA . LEU A 1 104 ? 14.993 3.713 -5.933 1.00 96.31 104 LEU A CA 1
ATOM 804 C C . LEU A 1 104 ? 13.484 3.799 -5.668 1.00 96.31 104 LEU A C 1
ATOM 806 O O . LEU A 1 104 ? 13.069 4.479 -4.732 1.00 96.31 104 LEU A O 1
ATOM 810 N N . ILE A 1 105 ? 12.679 3.079 -6.456 1.00 96.81 105 ILE A N 1
ATOM 811 C CA . ILE A 1 105 ? 11.227 2.973 -6.262 1.00 96.81 105 ILE A CA 1
ATOM 812 C C . ILE A 1 105 ? 10.930 2.356 -4.893 1.00 96.81 105 ILE A C 1
ATOM 814 O O . ILE A 1 105 ? 10.264 2.976 -4.069 1.00 96.81 105 ILE A O 1
ATOM 818 N N . MET A 1 106 ? 11.464 1.164 -4.630 1.00 97.12 106 MET A N 1
ATOM 819 C CA . MET A 1 106 ? 11.222 0.405 -3.406 1.00 97.12 106 MET A CA 1
ATOM 820 C C . MET A 1 106 ? 11.687 1.157 -2.159 1.00 97.12 106 MET A C 1
ATOM 822 O O . MET A 1 106 ? 10.953 1.193 -1.176 1.00 97.12 106 MET A O 1
ATOM 826 N N . ARG A 1 107 ? 12.840 1.837 -2.218 1.00 95.75 107 ARG A N 1
ATOM 827 C CA . ARG A 1 107 ? 13.305 2.717 -1.140 1.00 95.75 107 ARG A CA 1
ATOM 828 C C . ARG A 1 107 ? 12.280 3.801 -0.816 1.00 95.75 107 ARG A C 1
ATOM 830 O O . ARG A 1 107 ? 11.920 3.955 0.344 1.00 95.75 107 ARG A O 1
ATOM 837 N N . LYS A 1 108 ? 11.761 4.506 -1.828 1.00 95.12 108 LYS A N 1
ATOM 838 C CA . LYS A 1 108 ? 10.759 5.568 -1.623 1.00 95.12 108 LYS A CA 1
ATOM 839 C C . LYS A 1 108 ? 9.433 5.042 -1.079 1.00 95.12 108 LYS A C 1
ATOM 841 O O . LYS A 1 108 ? 8.792 5.731 -0.292 1.00 95.12 108 LYS A O 1
ATOM 846 N N . VAL A 1 109 ? 9.039 3.824 -1.455 1.00 96.31 109 VAL A N 1
ATOM 847 C CA . VAL A 1 109 ? 7.880 3.166 -0.835 1.00 96.31 109 VAL A CA 1
ATOM 848 C C . VAL A 1 109 ? 8.152 2.881 0.642 1.00 96.31 109 VAL A C 1
ATOM 850 O O . VAL A 1 109 ? 7.302 3.196 1.466 1.00 96.31 109 VAL A O 1
ATOM 853 N N . GLY A 1 110 ? 9.330 2.349 0.984 1.00 94.69 110 GLY A N 1
ATOM 854 C CA . GLY A 1 110 ? 9.730 2.105 2.373 1.00 94.69 110 GLY A CA 1
ATOM 855 C C . GLY A 1 110 ? 9.788 3.380 3.223 1.00 94.69 110 GLY A C 1
ATOM 856 O O . GLY A 1 110 ? 9.328 3.375 4.358 1.00 94.69 110 GLY A O 1
ATOM 857 N N . GLU A 1 111 ? 10.257 4.491 2.644 1.00 93.12 111 GLU A N 1
ATOM 858 C CA . GLU A 1 111 ? 10.294 5.827 3.269 1.00 93.12 111 GLU A CA 1
ATOM 859 C C . GLU A 1 111 ? 8.901 6.460 3.472 1.00 93.12 111 GLU A C 1
ATOM 861 O O . GLU A 1 111 ? 8.802 7.549 4.034 1.00 93.12 111 GLU A O 1
ATOM 866 N N . MET A 1 112 ? 7.818 5.817 3.013 1.00 90.31 112 MET A N 1
ATOM 867 C CA . MET A 1 112 ? 6.440 6.313 3.132 1.00 90.31 112 MET A CA 1
ATOM 868 C C . MET A 1 112 ? 6.143 7.635 2.393 1.00 90.31 112 MET A C 1
ATOM 870 O O . MET A 1 112 ? 5.074 8.226 2.578 1.00 90.31 112 MET A O 1
ATOM 874 N N . ASP A 1 113 ? 7.015 8.071 1.478 1.00 89.88 113 ASP A N 1
ATOM 875 C CA . ASP A 1 113 ? 6.768 9.223 0.599 1.00 89.88 113 ASP A CA 1
ATOM 876 C C . ASP A 1 113 ? 5.937 8.807 -0.629 1.00 89.88 113 ASP A C 1
ATOM 878 O O . ASP A 1 113 ? 6.411 8.679 -1.762 1.00 89.88 113 ASP A O 1
ATOM 882 N N . LEU A 1 114 ? 4.660 8.510 -0.373 1.00 94.62 114 LEU A N 1
ATOM 883 C CA . LEU A 1 114 ? 3.798 7.819 -1.335 1.00 94.62 114 LEU A CA 1
ATOM 884 C C . LEU A 1 114 ? 3.064 8.754 -2.306 1.00 94.62 114 LEU A C 1
ATOM 886 O O . LEU A 1 114 ? 2.530 8.296 -3.318 1.00 94.62 114 LEU A O 1
ATOM 890 N N . LYS A 1 115 ? 3.000 10.060 -2.034 1.00 93.12 115 LYS A N 1
ATOM 891 C CA . LYS A 1 115 ? 2.119 10.979 -2.775 1.00 93.12 115 LYS A CA 1
ATOM 892 C C . LYS A 1 115 ? 2.516 11.108 -4.245 1.00 93.12 115 LYS A C 1
ATOM 894 O O . LYS A 1 115 ? 1.681 10.937 -5.136 1.00 93.12 115 LYS A O 1
ATOM 899 N N . ASP A 1 116 ? 3.786 11.402 -4.502 1.00 92.56 116 ASP A N 1
ATOM 900 C CA . ASP A 1 116 ? 4.272 11.671 -5.857 1.00 92.56 116 ASP A CA 1
ATOM 901 C C . ASP A 1 116 ? 4.387 10.392 -6.688 1.00 92.56 116 ASP A C 1
ATOM 903 O O . ASP A 1 116 ? 4.010 10.380 -7.865 1.00 92.56 116 ASP A O 1
ATOM 907 N N . ILE A 1 117 ? 4.837 9.301 -6.060 1.00 95.38 117 ILE A N 1
ATOM 908 C CA . ILE A 1 117 ? 4.902 7.984 -6.694 1.00 95.38 117 ILE A CA 1
ATOM 909 C C . ILE A 1 117 ? 3.500 7.496 -7.080 1.00 95.38 117 ILE A C 1
ATOM 911 O O . ILE A 1 117 ? 3.292 7.094 -8.224 1.00 95.38 117 ILE A O 1
ATOM 915 N N . THR A 1 118 ? 2.503 7.639 -6.200 1.00 95.44 118 THR A N 1
ATOM 916 C CA . THR A 1 118 ? 1.117 7.261 -6.514 1.00 95.44 118 THR A CA 1
ATOM 917 C C . THR A 1 118 ? 0.566 8.096 -7.668 1.00 95.44 118 THR A C 1
ATOM 919 O O . THR A 1 118 ? -0.025 7.556 -8.603 1.00 95.44 118 THR A O 1
ATOM 922 N N . ALA A 1 119 ? 0.801 9.412 -7.662 1.00 93.88 119 ALA A N 1
ATOM 923 C CA . ALA A 1 119 ? 0.350 10.293 -8.738 1.00 93.88 119 ALA A CA 1
ATOM 924 C C . ALA A 1 119 ? 0.985 9.948 -10.101 1.00 93.88 119 ALA A C 1
ATOM 926 O O . ALA A 1 119 ? 0.356 10.132 -11.150 1.00 93.88 119 ALA A O 1
ATOM 927 N N . ALA A 1 120 ? 2.229 9.461 -10.110 1.00 95.12 120 ALA A N 1
ATOM 928 C CA . ALA A 1 120 ? 2.888 8.963 -11.313 1.00 95.12 120 ALA A CA 1
ATOM 929 C C . ALA A 1 120 ? 2.305 7.615 -11.774 1.00 95.12 120 ALA A C 1
ATOM 931 O O . ALA A 1 120 ? 2.021 7.469 -12.964 1.00 95.12 120 ALA A O 1
ATOM 932 N N . ILE A 1 121 ? 2.036 6.685 -10.852 1.00 94.88 121 ILE A N 1
ATOM 933 C CA . ILE A 1 121 ? 1.407 5.387 -11.147 1.00 94.88 121 ILE A CA 1
ATOM 934 C C . ILE A 1 121 ? 0.016 5.572 -11.765 1.00 94.88 121 ILE A C 1
ATOM 936 O O . ILE A 1 121 ? -0.251 5.045 -12.842 1.00 94.88 121 ILE A O 1
ATOM 940 N N . VAL A 1 122 ? -0.855 6.370 -11.141 1.00 94.12 122 VAL A N 1
ATOM 941 C CA . VAL A 1 122 ? -2.226 6.617 -11.637 1.00 94.12 122 VAL A CA 1
ATOM 942 C C . VAL A 1 122 ? -2.210 7.255 -13.033 1.00 94.12 122 VAL A C 1
ATOM 944 O O . VAL A 1 122 ? -3.038 6.943 -13.892 1.00 94.12 122 VAL A O 1
ATOM 947 N N . HIS A 1 123 ? -1.226 8.117 -13.300 1.00 93.25 123 HIS A N 1
ATOM 948 C CA . HIS A 1 123 ? -1.037 8.699 -14.626 1.00 93.25 123 HIS A CA 1
ATOM 949 C C . HIS A 1 123 ? -0.601 7.667 -15.670 1.00 93.25 123 HIS A C 1
ATOM 951 O O . HIS A 1 123 ? -1.140 7.667 -16.773 1.00 93.25 123 HIS A O 1
ATOM 957 N N . LEU A 1 124 ? 0.347 6.784 -15.339 1.00 92.38 124 LEU A N 1
ATOM 958 C CA . LEU A 1 124 ? 0.745 5.692 -16.233 1.00 92.38 124 LEU A CA 1
ATOM 959 C C . LEU A 1 124 ? -0.411 4.730 -16.495 1.00 92.38 124 LEU A C 1
ATOM 961 O O . LEU A 1 124 ? -0.576 4.279 -17.625 1.00 92.38 124 LEU A O 1
ATOM 965 N N . TRP A 1 125 ? -1.251 4.486 -15.493 1.00 91.12 125 TRP A N 1
ATOM 966 C CA . TRP A 1 125 ? -2.414 3.615 -15.624 1.00 91.12 125 TRP A CA 1
ATOM 967 C C . TRP A 1 125 ? -3.435 4.107 -16.653 1.00 91.12 125 TRP A C 1
ATOM 969 O O . TRP A 1 125 ? -4.087 3.320 -17.339 1.00 91.12 125 TRP A O 1
ATOM 979 N N . SER A 1 126 ? -3.567 5.428 -16.762 1.00 88.38 126 SER A N 1
ATOM 980 C CA . SER A 1 126 ? -4.470 6.074 -17.718 1.00 88.38 126 SER A CA 1
ATOM 981 C C . SER A 1 126 ? -3.923 6.065 -19.153 1.00 88.38 126 SER A C 1
ATOM 983 O O . SER A 1 126 ? -4.618 6.481 -20.073 1.00 88.38 126 SER A O 1
ATOM 985 N N . SER A 1 127 ? -2.676 5.625 -19.348 1.00 87.50 127 SER A N 1
ATOM 986 C CA . SER A 1 127 ? -2.034 5.500 -20.659 1.00 87.50 127 SER A CA 1
ATOM 987 C C . SER A 1 127 ? -2.105 4.063 -21.185 1.00 87.50 127 SER A C 1
ATOM 989 O O . SER A 1 127 ? -2.450 3.140 -20.453 1.00 87.50 127 SER A O 1
ATOM 991 N N . GLU A 1 128 ? -1.698 3.843 -22.436 1.00 85.12 128 GLU A N 1
ATOM 992 C CA . GLU A 1 128 ? -1.622 2.520 -23.089 1.00 85.12 128 GLU A CA 1
ATOM 993 C C . GLU A 1 128 ? -0.587 1.553 -22.457 1.00 85.12 128 GLU A C 1
ATOM 995 O O . GLU A 1 128 ? -0.283 0.505 -23.014 1.00 85.12 128 GLU A O 1
ATOM 1000 N N . ARG A 1 129 ? -0.020 1.887 -21.290 1.00 85.62 129 ARG A N 1
ATOM 1001 C CA . ARG A 1 129 ? 1.098 1.178 -20.640 1.00 85.62 129 ARG A CA 1
ATOM 1002 C C . ARG A 1 129 ? 0.677 0.346 -19.426 1.00 85.62 129 ARG A C 1
ATOM 1004 O O . ARG A 1 129 ? 1.435 0.208 -18.467 1.00 85.62 129 ARG A O 1
ATOM 1011 N N . GLN A 1 130 ? -0.543 -0.184 -19.433 1.00 88.50 130 GLN A N 1
ATOM 1012 C CA . GLN A 1 130 ? -1.086 -0.933 -18.293 1.00 88.50 130 GLN A CA 1
ATOM 1013 C C . GLN A 1 130 ? -0.317 -2.234 -18.023 1.00 88.50 130 GLN A C 1
ATOM 1015 O O . GLN A 1 130 ? -0.078 -2.565 -16.862 1.00 88.50 130 GLN A O 1
ATOM 1020 N N . ASP A 1 131 ? 0.132 -2.931 -19.069 1.00 90.38 131 ASP A N 1
ATOM 1021 C CA . ASP A 1 131 ? 0.855 -4.202 -18.929 1.00 90.38 131 ASP A CA 1
ATOM 1022 C C . ASP A 1 131 ? 2.232 -4.030 -18.278 1.00 90.38 131 ASP A C 1
ATOM 1024 O O . ASP A 1 131 ? 2.598 -4.800 -17.389 1.00 90.38 131 ASP A O 1
ATOM 1028 N N . ASP A 1 132 ? 2.965 -2.979 -18.657 1.00 89.75 132 ASP A N 1
ATOM 1029 C CA . ASP A 1 132 ? 4.266 -2.650 -18.063 1.00 89.75 132 ASP A CA 1
ATOM 1030 C C . ASP A 1 132 ? 4.124 -2.355 -16.562 1.00 89.75 132 ASP A C 1
ATOM 1032 O O . ASP A 1 132 ? 4.900 -2.836 -15.732 1.00 89.75 132 ASP A O 1
ATOM 1036 N N . LEU A 1 133 ? 3.086 -1.597 -16.201 1.00 90.38 133 LEU A N 1
ATOM 1037 C CA . LEU A 1 133 ? 2.803 -1.233 -14.818 1.00 90.38 133 LEU A CA 1
ATOM 1038 C C . LEU A 1 133 ? 2.344 -2.436 -13.989 1.00 90.38 133 LEU A C 1
ATOM 1040 O O . LEU A 1 133 ? 2.776 -2.598 -12.848 1.00 90.38 133 LEU A O 1
ATOM 1044 N N . ARG A 1 134 ? 1.523 -3.318 -14.571 1.00 94.31 134 ARG A N 1
ATOM 1045 C CA . ARG A 1 134 ? 1.157 -4.602 -13.963 1.00 94.31 134 ARG A CA 1
ATOM 1046 C C . ARG A 1 134 ? 2.393 -5.457 -13.690 1.00 94.31 134 ARG A C 1
ATOM 1048 O O . ARG A 1 134 ? 2.499 -6.014 -12.599 1.00 94.31 134 ARG A O 1
ATOM 1055 N N . GLY A 1 135 ? 3.315 -5.541 -14.652 1.00 93.50 135 GLY A N 1
ATOM 1056 C CA . GLY A 1 135 ? 4.591 -6.238 -14.493 1.00 93.50 135 GLY A CA 1
ATOM 1057 C C . GLY A 1 135 ? 5.377 -5.688 -13.309 1.00 93.50 135 GLY A C 1
ATOM 1058 O O . GLY A 1 135 ? 5.703 -6.423 -12.388 1.00 93.50 135 GLY A O 1
ATOM 1059 N N . MET A 1 136 ? 5.572 -4.374 -13.255 1.00 94.38 136 MET A N 1
ATOM 1060 C CA . MET A 1 136 ? 6.295 -3.742 -12.154 1.00 94.38 136 MET A CA 1
ATOM 1061 C C . MET A 1 136 ? 5.629 -3.942 -10.783 1.00 94.38 136 MET A C 1
ATOM 1063 O O . MET A 1 136 ? 6.321 -4.235 -9.813 1.00 94.38 136 MET A O 1
ATOM 1067 N N . LEU A 1 137 ? 4.303 -3.805 -10.673 1.00 95.62 137 LEU A N 1
ATOM 1068 C CA . LEU A 1 137 ? 3.599 -4.041 -9.405 1.00 95.62 137 LEU A CA 1
ATOM 1069 C C . LEU A 1 137 ? 3.763 -5.484 -8.925 1.00 95.62 137 LEU A C 1
ATOM 1071 O O . LEU A 1 137 ? 3.910 -5.711 -7.725 1.00 95.62 137 LEU A O 1
ATOM 1075 N N . LYS A 1 138 ? 3.786 -6.445 -9.856 1.00 95.44 138 LYS A N 1
ATOM 1076 C CA . LYS A 1 138 ? 4.115 -7.838 -9.554 1.00 95.44 138 LYS A CA 1
ATOM 1077 C C . LYS A 1 138 ? 5.530 -7.953 -8.984 1.00 95.44 138 LYS A C 1
ATOM 1079 O O . LYS A 1 138 ? 5.698 -8.587 -7.949 1.00 95.44 138 LYS A O 1
ATOM 1084 N N . GLU A 1 139 ? 6.520 -7.307 -9.599 1.00 94.75 139 GLU A N 1
ATOM 1085 C CA . GLU A 1 139 ? 7.901 -7.309 -9.096 1.00 94.75 139 GLU A CA 1
ATOM 1086 C C . GLU A 1 139 ? 8.008 -6.702 -7.686 1.00 94.75 139 GLU A C 1
ATOM 1088 O O . GLU A 1 139 ? 8.656 -7.268 -6.806 1.00 94.75 139 GLU A O 1
ATOM 1093 N N . MET A 1 140 ? 7.323 -5.582 -7.431 1.00 96.00 140 MET A N 1
ATOM 1094 C CA . MET A 1 140 ? 7.281 -4.949 -6.106 1.00 96.00 140 MET A CA 1
ATOM 1095 C C . MET A 1 140 ? 6.617 -5.857 -5.062 1.00 96.00 140 MET A C 1
ATOM 1097 O O . MET A 1 140 ? 7.137 -6.010 -3.956 1.00 96.00 140 MET A O 1
ATOM 1101 N N . LEU A 1 141 ? 5.496 -6.491 -5.418 1.00 95.44 141 LEU A N 1
ATOM 1102 C CA . LEU A 1 141 ? 4.794 -7.441 -4.559 1.00 95.44 141 LEU A CA 1
ATOM 1103 C C . LEU A 1 141 ? 5.688 -8.639 -4.210 1.00 95.44 141 LEU A C 1
ATOM 1105 O O . LEU A 1 141 ? 5.748 -9.031 -3.045 1.00 95.44 141 LEU A O 1
ATOM 1109 N N . LEU A 1 142 ? 6.413 -9.190 -5.189 1.00 92.88 142 LEU A N 1
ATOM 1110 C CA . LEU A 1 142 ? 7.359 -10.288 -4.974 1.00 92.88 142 LEU A CA 1
ATOM 1111 C C . LEU A 1 142 ? 8.477 -9.888 -4.006 1.00 92.88 142 LEU A C 1
ATOM 1113 O O . LEU A 1 142 ? 8.731 -10.628 -3.055 1.00 92.88 142 LEU A O 1
ATOM 1117 N N . CYS A 1 143 ? 9.068 -8.698 -4.174 1.00 93.81 143 CYS A N 1
ATOM 1118 C CA . CYS A 1 143 ? 10.061 -8.166 -3.237 1.00 93.81 143 CYS A CA 1
ATOM 1119 C C . CYS A 1 143 ? 9.526 -8.159 -1.799 1.00 93.81 143 CYS A C 1
ATOM 1121 O O . CYS A 1 143 ? 10.163 -8.705 -0.904 1.00 93.81 143 CYS A O 1
ATOM 1123 N N . VAL A 1 144 ? 8.339 -7.587 -1.564 1.00 93.50 144 VAL A N 1
ATOM 1124 C CA . VAL A 1 144 ? 7.776 -7.464 -0.206 1.00 93.50 144 VAL A CA 1
ATOM 1125 C C . VAL A 1 144 ? 7.361 -8.825 0.363 1.00 93.50 144 VAL A C 1
ATOM 1127 O O . VAL A 1 144 ? 7.538 -9.077 1.556 1.00 93.50 144 VAL A O 1
ATOM 1130 N N . ARG A 1 145 ? 6.844 -9.736 -0.472 1.00 91.31 145 ARG A N 1
ATOM 1131 C CA . ARG A 1 145 ? 6.427 -11.088 -0.057 1.00 91.31 145 ARG A CA 1
ATOM 1132 C C . ARG A 1 145 ? 7.612 -11.984 0.311 1.00 91.31 145 ARG A C 1
ATOM 1134 O O . ARG A 1 145 ? 7.464 -12.873 1.147 1.00 91.31 145 ARG A O 1
ATOM 1141 N N . MET A 1 146 ? 8.789 -11.736 -0.264 1.00 88.12 146 MET A N 1
ATOM 1142 C CA . MET A 1 146 ? 10.024 -12.456 0.068 1.00 88.12 146 MET A CA 1
ATOM 1143 C C . MET A 1 146 ? 10.497 -12.233 1.508 1.00 88.12 146 MET A C 1
ATOM 1145 O O . MET A 1 146 ? 11.271 -13.043 2.021 1.00 88.12 146 MET A O 1
ATOM 1149 N N . TYR A 1 147 ? 10.019 -11.190 2.190 1.00 84.94 147 TYR A N 1
ATOM 1150 C CA . TYR A 1 147 ? 10.314 -10.980 3.601 1.00 84.94 147 TYR A CA 1
ATOM 1151 C C . TYR A 1 147 ? 9.645 -12.061 4.462 1.00 84.94 147 TYR A C 1
ATOM 1153 O O . TYR A 1 147 ? 8.447 -11.998 4.766 1.00 84.94 147 TYR A O 1
ATOM 1161 N N . ARG A 1 148 ? 10.428 -13.087 4.824 1.00 73.12 148 ARG A N 1
ATOM 1162 C CA . ARG A 1 148 ? 9.941 -14.242 5.581 1.00 73.12 148 ARG A CA 1
ATOM 1163 C C . ARG A 1 148 ? 10.114 -14.125 7.091 1.00 73.12 148 ARG A C 1
ATOM 1165 O O . ARG A 1 148 ? 9.227 -14.631 7.756 1.00 73.12 148 ARG A O 1
ATOM 1172 N N . GLU A 1 149 ? 11.104 -13.447 7.684 1.00 62.19 149 GLU A N 1
ATOM 1173 C CA . GLU A 1 149 ? 11.225 -13.369 9.161 1.00 62.19 149 GLU A CA 1
ATOM 1174 C C . GLU A 1 149 ? 11.895 -12.090 9.712 1.00 62.19 149 GLU A C 1
ATOM 1176 O O . GLU A 1 149 ? 12.833 -11.595 9.090 1.00 62.19 149 GLU A O 1
ATOM 1181 N N . PRO A 1 150 ? 11.492 -11.611 10.916 1.00 52.00 150 PRO A N 1
ATOM 1182 C CA . PRO A 1 150 ? 12.058 -10.427 11.574 1.00 52.00 150 PRO A CA 1
ATOM 1183 C C . PRO A 1 150 ? 13.368 -10.668 12.336 1.00 52.00 150 PRO A C 1
ATOM 1185 O O . PRO A 1 150 ? 13.909 -9.751 12.938 1.00 52.00 150 PRO A O 1
ATOM 1188 N N . ARG A 1 151 ? 13.932 -11.883 12.309 1.00 47.75 151 ARG A N 1
ATOM 1189 C CA . ARG A 1 151 ? 15.174 -12.196 13.047 1.00 47.75 151 ARG A CA 1
ATOM 1190 C C . ARG A 1 151 ? 16.444 -11.624 12.418 1.00 47.75 151 ARG A C 1
ATOM 1192 O O . ARG A 1 151 ? 17.534 -11.822 12.948 1.00 47.75 151 ARG A O 1
ATOM 1199 N N . LEU A 1 152 ? 16.315 -10.938 11.290 1.00 48.16 152 LEU A N 1
ATOM 1200 C CA . LEU A 1 152 ? 17.424 -10.306 10.603 1.00 48.16 152 LEU A CA 1
ATOM 1201 C C . LEU A 1 152 ? 17.435 -8.823 10.963 1.00 48.16 152 LEU A C 1
ATOM 1203 O O . LEU A 1 152 ? 16.780 -8.006 10.319 1.00 48.16 152 LEU A O 1
ATOM 1207 N N . THR A 1 153 ? 18.220 -8.472 11.980 1.00 50.59 153 THR A N 1
ATOM 1208 C CA . THR A 1 153 ? 18.750 -7.115 12.083 1.00 50.59 153 THR A CA 1
ATOM 1209 C C . THR A 1 153 ? 19.484 -6.832 10.771 1.00 50.59 153 THR A C 1
ATOM 1211 O O . THR A 1 153 ? 20.411 -7.549 10.397 1.00 50.59 153 THR A O 1
ATOM 1214 N N . VAL A 1 154 ? 19.040 -5.824 10.020 1.00 49.59 154 VAL A N 1
ATOM 1215 C CA . VAL A 1 154 ? 19.485 -5.573 8.637 1.00 49.59 154 VAL A CA 1
ATOM 1216 C C . VAL A 1 154 ? 20.997 -5.385 8.428 1.00 49.59 154 VAL A C 1
ATOM 1218 O O . VAL A 1 154 ? 21.425 -5.697 7.314 1.00 49.59 154 VAL A O 1
ATOM 1221 N N . PRO A 1 155 ? 21.854 -5.035 9.419 1.00 52.38 155 PRO A N 1
ATOM 1222 C CA . PRO A 1 155 ? 23.298 -5.146 9.199 1.00 52.38 155 PRO A CA 1
ATOM 1223 C C . PRO A 1 155 ? 23.698 -6.564 8.751 1.00 52.38 155 PRO A C 1
ATOM 1225 O O . PRO A 1 155 ? 24.460 -6.736 7.805 1.00 52.38 155 PRO A O 1
ATOM 1228 N N . ASN A 1 156 ? 23.062 -7.594 9.318 1.00 50.75 156 ASN A N 1
ATOM 1229 C CA . ASN A 1 156 ? 23.425 -8.988 9.095 1.00 50.75 156 ASN A CA 1
ATOM 1230 C C . ASN A 1 156 ? 22.932 -9.587 7.776 1.00 50.75 156 ASN A C 1
ATOM 1232 O O . ASN A 1 156 ? 23.457 -10.618 7.391 1.00 50.75 156 ASN A O 1
ATOM 1236 N N . VAL A 1 157 ? 21.965 -9.008 7.054 1.00 51.50 157 VAL A N 1
ATOM 1237 C CA . VAL A 1 157 ? 21.559 -9.587 5.752 1.00 51.50 157 VAL A CA 1
ATOM 1238 C C . VAL A 1 157 ? 22.645 -9.342 4.714 1.00 51.50 157 VAL A C 1
ATOM 1240 O O . VAL A 1 157 ? 23.054 -10.256 4.007 1.00 51.50 157 VAL A O 1
ATOM 1243 N N . LEU A 1 158 ? 23.145 -8.108 4.650 1.00 48.72 158 LEU A N 1
ATOM 1244 C CA . LEU A 1 158 ? 24.237 -7.743 3.757 1.00 48.72 158 LEU A CA 1
ATOM 1245 C C . LEU A 1 158 ? 25.579 -8.258 4.269 1.00 48.72 158 LEU A C 1
ATOM 1247 O O . LEU A 1 158 ? 26.366 -8.698 3.443 1.00 48.72 158 LEU A O 1
ATOM 1251 N N . ASP A 1 159 ? 25.831 -8.268 5.580 1.00 52.44 159 ASP A N 1
ATOM 1252 C CA . ASP A 1 159 ? 27.075 -8.824 6.123 1.00 52.44 159 ASP A CA 1
ATOM 1253 C C . ASP A 1 159 ? 27.115 -10.357 6.022 1.00 52.44 159 ASP A C 1
ATOM 1255 O O . ASP A 1 159 ? 28.159 -10.899 5.674 1.00 52.44 159 ASP A O 1
ATOM 1259 N N . ALA A 1 160 ? 25.992 -11.069 6.188 1.00 50.44 160 ALA A N 1
ATOM 1260 C CA . ALA A 1 160 ? 25.931 -12.509 5.910 1.00 50.44 160 ALA A CA 1
ATOM 1261 C C . ALA A 1 160 ? 26.050 -12.815 4.409 1.00 50.44 160 ALA A C 1
ATOM 1263 O O . ALA A 1 160 ? 26.694 -13.789 4.046 1.00 50.44 160 ALA A O 1
ATOM 1264 N N . LEU A 1 161 ? 25.504 -11.974 3.521 1.00 50.91 161 LEU A N 1
ATOM 1265 C CA . LEU A 1 161 ? 25.670 -12.143 2.070 1.00 50.91 161 LEU A CA 1
ATOM 1266 C C . LEU A 1 161 ? 27.046 -11.677 1.551 1.00 50.91 161 LEU A C 1
ATOM 1268 O O . LEU A 1 161 ? 27.449 -12.092 0.469 1.00 50.91 161 LEU A O 1
ATOM 1272 N N . ARG A 1 162 ? 27.766 -10.812 2.282 1.00 50.88 162 ARG A N 1
ATOM 1273 C CA . ARG A 1 162 ? 29.102 -10.300 1.912 1.00 50.88 162 ARG A CA 1
ATOM 1274 C C . ARG A 1 162 ? 30.258 -11.080 2.531 1.00 50.88 162 ARG A C 1
ATOM 1276 O O . ARG A 1 162 ? 31.335 -11.090 1.945 1.00 50.88 162 ARG A O 1
ATOM 1283 N N . HIS A 1 163 ? 30.078 -11.690 3.703 1.00 46.69 163 HIS A N 1
ATOM 1284 C CA . HIS A 1 163 ? 31.138 -12.445 4.382 1.00 46.69 163 HIS A CA 1
ATOM 1285 C C . HIS A 1 163 ? 31.148 -13.946 4.065 1.00 46.69 163 HIS A C 1
ATOM 1287 O O . HIS A 1 163 ? 32.112 -14.624 4.418 1.00 46.69 163 HIS A O 1
ATOM 1293 N N . ASP A 1 164 ? 30.150 -14.452 3.342 1.00 42.81 164 ASP A N 1
ATOM 1294 C CA . ASP A 1 164 ? 30.010 -15.876 3.013 1.00 42.81 164 ASP A CA 1
ATOM 1295 C C . ASP A 1 164 ? 30.478 -16.232 1.584 1.00 42.81 164 ASP A C 1
ATOM 1297 O O . ASP A 1 164 ? 29.961 -17.139 0.945 1.00 42.81 164 ASP A O 1
ATOM 1301 N N . GLU A 1 165 ? 31.485 -15.523 1.054 1.00 48.44 165 GLU A N 1
ATOM 1302 C CA . GLU A 1 165 ? 32.211 -15.949 -0.163 1.00 48.44 165 GLU A CA 1
ATOM 1303 C C . GLU A 1 165 ? 33.305 -16.999 0.132 1.00 48.44 165 GLU A C 1
ATOM 1305 O O . GLU A 1 165 ? 33.937 -17.514 -0.789 1.00 48.44 165 GLU A O 1
ATOM 1310 N N . SER A 1 166 ? 33.559 -17.322 1.408 1.00 46.41 166 SER A N 1
ATOM 1311 C CA . SER A 1 166 ? 34.694 -18.169 1.822 1.00 46.41 166 SER A CA 1
ATOM 1312 C C . SER A 1 166 ? 34.349 -19.395 2.669 1.00 46.41 166 SER A C 1
ATOM 1314 O O . SER A 1 166 ? 35.242 -20.207 2.914 1.00 46.41 166 SER A O 1
ATOM 1316 N N . ALA A 1 167 ? 33.092 -19.587 3.079 1.00 43.44 167 ALA A N 1
ATOM 1317 C CA . ALA A 1 167 ? 32.670 -20.841 3.690 1.00 43.44 167 ALA A CA 1
ATOM 1318 C C . ALA A 1 167 ? 31.876 -21.667 2.674 1.00 43.44 167 ALA A C 1
ATOM 1320 O O . ALA A 1 167 ? 30.958 -21.180 2.023 1.00 43.44 167 ALA A O 1
ATOM 1321 N N . GLU A 1 168 ? 32.251 -22.938 2.530 1.00 43.38 168 GLU A N 1
ATOM 1322 C CA . GLU A 1 168 ? 31.513 -23.948 1.772 1.00 43.38 168 GLU A CA 1
ATOM 1323 C C . GLU A 1 168 ? 30.154 -24.215 2.445 1.00 43.38 168 GLU A C 1
ATOM 1325 O O . GLU A 1 168 ? 29.924 -25.254 3.072 1.00 43.38 168 GLU A O 1
ATOM 1330 N N . LEU A 1 169 ? 29.230 -23.260 2.350 1.00 40.72 169 LEU A N 1
ATOM 1331 C CA . LEU A 1 169 ? 27.844 -23.478 2.706 1.00 40.72 169 LEU A CA 1
ATOM 1332 C C . LEU A 1 169 ? 27.242 -24.400 1.649 1.00 40.72 169 LEU A C 1
ATOM 1334 O O . LEU A 1 169 ? 27.106 -24.054 0.475 1.00 40.72 169 LEU A O 1
ATOM 1338 N N . LYS A 1 170 ? 26.873 -25.609 2.079 1.00 37.34 170 LYS A N 1
ATOM 1339 C CA . LYS A 1 170 ? 26.025 -26.499 1.285 1.00 37.34 170 LYS A CA 1
ATOM 1340 C C . LYS A 1 170 ? 24.804 -25.695 0.815 1.00 37.34 170 LYS A C 1
ATOM 1342 O O . LYS A 1 170 ? 24.154 -25.080 1.663 1.00 37.34 170 LYS A O 1
ATOM 1347 N N . PRO A 1 171 ? 24.493 -25.697 -0.491 1.00 37.53 171 PRO A N 1
ATOM 1348 C CA . PRO A 1 171 ? 23.476 -24.836 -1.071 1.00 37.53 171 PRO A CA 1
ATOM 1349 C C . PRO A 1 171 ? 22.116 -25.251 -0.516 1.00 37.53 171 PRO A C 1
ATOM 1351 O O . PRO A 1 171 ? 21.503 -26.219 -0.961 1.00 37.53 171 PRO A O 1
ATOM 1354 N N . TYR A 1 172 ? 21.636 -24.531 0.493 1.00 42.06 172 TYR A N 1
ATOM 1355 C CA . TYR A 1 172 ? 20.208 -24.486 0.744 1.00 42.06 172 TYR A CA 1
ATOM 1356 C C . TYR A 1 172 ? 19.596 -23.813 -0.481 1.00 42.06 172 TYR A C 1
ATOM 1358 O O . TYR A 1 172 ? 19.980 -22.695 -0.803 1.00 42.06 172 TYR A O 1
ATOM 1366 N N . HIS A 1 173 ? 18.705 -24.525 -1.173 1.00 40.72 173 HIS A N 1
ATOM 1367 C CA . HIS A 1 173 ? 17.969 -24.139 -2.381 1.00 40.72 173 HIS A CA 1
ATOM 1368 C C . HIS A 1 173 ? 17.435 -22.685 -2.386 1.00 40.72 173 HIS A C 1
ATOM 1370 O O . HIS A 1 173 ? 16.242 -22.439 -2.217 1.00 40.72 173 HIS A O 1
ATOM 1376 N N . LEU A 1 174 ? 18.316 -21.717 -2.632 1.00 50.31 174 LEU A N 1
ATOM 1377 C CA . LEU A 1 174 ? 18.023 -20.340 -3.032 1.00 50.31 174 LEU A CA 1
ATOM 1378 C C . LEU A 1 174 ? 18.217 -20.166 -4.550 1.00 50.31 174 LEU A C 1
ATOM 1380 O O . LEU A 1 174 ? 18.317 -19.044 -5.033 1.00 50.31 174 LEU A O 1
ATOM 1384 N N . ASP A 1 175 ? 18.201 -21.270 -5.308 1.00 44.28 175 ASP A N 1
ATOM 1385 C CA . ASP A 1 175 ? 18.413 -21.367 -6.766 1.00 44.28 175 ASP A CA 1
ATOM 1386 C C . ASP A 1 175 ? 17.384 -20.608 -7.640 1.00 44.28 175 ASP A C 1
ATOM 1388 O O . ASP A 1 175 ? 17.341 -20.789 -8.854 1.00 44.28 175 ASP A O 1
ATOM 1392 N N . GLY A 1 176 ? 16.537 -19.755 -7.061 1.00 51.88 176 GLY A N 1
ATOM 1393 C CA . GLY A 1 176 ? 15.489 -19.041 -7.795 1.00 51.88 176 GLY A CA 1
ATOM 1394 C C . GLY A 1 176 ? 15.180 -17.626 -7.318 1.00 51.88 176 GLY A C 1
ATOM 1395 O O . GLY A 1 176 ? 14.247 -17.026 -7.846 1.00 51.88 176 GLY A O 1
ATOM 1396 N N . LEU A 1 177 ? 15.909 -17.080 -6.336 1.00 58.47 177 LEU A N 1
ATOM 1397 C CA . LEU A 1 177 ? 15.733 -15.676 -5.958 1.00 58.47 177 LEU A CA 1
ATOM 1398 C C . LEU A 1 177 ? 16.612 -14.802 -6.851 1.00 58.47 177 LEU A C 1
ATOM 1400 O O . LEU A 1 177 ? 17.836 -14.805 -6.731 1.00 58.47 177 LEU A O 1
ATOM 1404 N N . ASP A 1 178 ? 15.976 -14.055 -7.750 1.00 81.25 178 ASP A N 1
ATOM 1405 C CA . ASP A 1 178 ? 16.674 -13.122 -8.626 1.00 81.25 178 ASP A CA 1
ATOM 1406 C C . ASP A 1 178 ? 17.344 -12.032 -7.770 1.00 81.25 178 ASP A C 1
ATOM 1408 O O . ASP A 1 178 ? 16.712 -11.398 -6.917 1.00 81.25 178 ASP A O 1
ATOM 1412 N N . ALA A 1 179 ? 18.638 -11.792 -8.003 1.00 85.94 179 ALA A N 1
ATOM 1413 C CA . ALA A 1 179 ? 19.385 -10.686 -7.405 1.00 85.94 179 ALA A CA 1
ATOM 1414 C C . ALA A 1 179 ? 18.655 -9.338 -7.581 1.00 85.94 179 ALA A C 1
ATOM 1416 O O . ALA A 1 179 ? 18.803 -8.429 -6.761 1.00 85.94 179 ALA A O 1
ATOM 1417 N N . TYR A 1 180 ? 17.830 -9.225 -8.626 1.00 89.25 180 TYR A N 1
ATOM 1418 C CA . TYR A 1 180 ? 16.891 -8.133 -8.843 1.00 89.25 180 TYR A CA 1
ATOM 1419 C C . TYR A 1 180 ? 15.916 -7.910 -7.668 1.00 89.25 180 TYR A C 1
ATOM 1421 O O . TYR A 1 180 ? 15.845 -6.790 -7.152 1.00 89.25 180 TYR A O 1
ATOM 1429 N N . HIS A 1 181 ? 15.211 -8.949 -7.198 1.00 92.31 181 HIS A N 1
ATOM 1430 C CA . HIS A 1 181 ? 14.241 -8.828 -6.098 1.00 92.31 181 HIS A CA 1
ATOM 1431 C C . HIS A 1 181 ? 14.915 -8.585 -4.757 1.00 92.31 181 HIS A C 1
ATOM 1433 O O . HIS A 1 181 ? 14.438 -7.774 -3.967 1.00 92.31 181 HIS A O 1
ATOM 1439 N N . LEU A 1 182 ? 16.046 -9.250 -4.508 1.00 91.06 182 LEU A N 1
ATOM 1440 C CA . LEU A 1 182 ? 16.823 -9.052 -3.283 1.00 91.06 182 LEU A CA 1
ATOM 1441 C C . LEU A 1 182 ? 17.294 -7.605 -3.148 1.00 91.06 182 LEU A C 1
ATOM 1443 O O . LEU A 1 182 ? 17.177 -7.016 -2.077 1.00 91.06 182 LEU A O 1
ATOM 1447 N N . ALA A 1 183 ? 17.759 -7.002 -4.242 1.00 92.25 183 ALA A N 1
ATOM 1448 C CA . ALA A 1 183 ? 18.151 -5.601 -4.245 1.00 92.25 183 ALA A CA 1
ATOM 1449 C C . ALA A 1 183 ? 16.960 -4.664 -3.970 1.00 92.25 183 ALA A C 1
ATOM 1451 O O . ALA A 1 183 ? 17.108 -3.681 -3.241 1.00 92.25 183 ALA A O 1
ATOM 1452 N N . GLY A 1 184 ? 15.785 -4.959 -4.539 1.00 94.94 184 GLY A N 1
ATOM 1453 C CA . GLY A 1 184 ? 14.551 -4.218 -4.270 1.00 94.94 184 GLY A CA 1
ATOM 1454 C C . GLY A 1 184 ? 14.107 -4.322 -2.809 1.00 94.94 184 GLY A C 1
ATOM 1455 O O . GLY A 1 184 ? 13.800 -3.303 -2.193 1.00 94.94 184 GLY A O 1
ATOM 1456 N N . LEU A 1 185 ? 14.129 -5.531 -2.244 1.00 94.25 185 LEU A N 1
ATOM 1457 C CA . LEU A 1 185 ? 13.805 -5.801 -0.842 1.00 94.25 185 LEU A CA 1
ATOM 1458 C C . LEU A 1 185 ? 14.787 -5.116 0.123 1.00 94.25 185 LEU A C 1
ATOM 1460 O O . LEU A 1 185 ? 14.347 -4.509 1.096 1.00 94.25 185 LEU A O 1
ATOM 1464 N N . ASP A 1 186 ? 16.091 -5.155 -0.165 1.00 92.25 186 ASP A N 1
ATOM 1465 C CA . ASP A 1 186 ? 17.128 -4.434 0.591 1.00 92.25 186 ASP A CA 1
ATOM 1466 C C . ASP A 1 186 ? 16.838 -2.928 0.642 1.00 92.25 186 ASP A C 1
ATOM 1468 O O . ASP A 1 186 ? 16.783 -2.324 1.713 1.00 92.25 186 ASP A O 1
ATOM 1472 N N . ALA A 1 187 ? 16.573 -2.328 -0.521 1.00 94.81 187 ALA A N 1
ATOM 1473 C CA . ALA A 1 187 ? 16.285 -0.904 -0.621 1.00 94.81 187 ALA A CA 1
ATOM 1474 C C . ALA A 1 187 ? 14.977 -0.517 0.091 1.00 94.81 187 ALA A C 1
ATOM 1476 O O . ALA A 1 187 ? 14.927 0.517 0.756 1.00 94.81 187 ALA A O 1
ATOM 1477 N N . TYR A 1 188 ? 13.943 -1.359 -0.020 1.00 95.56 188 TYR A N 1
ATOM 1478 C CA . TYR A 1 188 ? 12.683 -1.208 0.710 1.00 95.56 188 TYR A CA 1
ATOM 1479 C C . TYR A 1 188 ? 12.907 -1.219 2.221 1.00 95.56 188 TYR A C 1
ATOM 1481 O O . TYR A 1 188 ? 12.487 -0.292 2.908 1.00 95.56 188 TYR A O 1
ATOM 1489 N N . GLY A 1 189 ? 13.623 -2.232 2.722 1.00 92.62 189 GLY A N 1
ATOM 1490 C CA . GLY A 1 189 ? 13.969 -2.351 4.133 1.00 92.62 189 GLY A CA 1
ATOM 1491 C C . GLY A 1 189 ? 14.713 -1.116 4.626 1.00 92.62 189 GLY A C 1
ATOM 1492 O O . GLY A 1 189 ? 14.289 -0.515 5.607 1.00 92.62 189 GLY A O 1
ATOM 1493 N N . HIS A 1 190 ? 15.753 -0.677 3.911 1.00 91.62 190 HIS A N 1
ATOM 1494 C CA . HIS A 1 190 ? 16.505 0.536 4.254 1.00 91.62 190 HIS A CA 1
ATOM 1495 C C . HIS A 1 190 ? 15.601 1.762 4.443 1.00 91.62 190 HIS A C 1
ATOM 1497 O O . HIS A 1 190 ? 15.746 2.471 5.436 1.00 91.62 190 HIS A O 1
ATOM 1503 N N . GLY A 1 191 ? 14.644 1.980 3.533 1.00 91.25 191 GLY A N 1
ATOM 1504 C CA . GLY A 1 191 ? 13.691 3.087 3.643 1.00 91.25 191 GLY A CA 1
ATOM 1505 C C . GLY A 1 191 ? 12.821 3.012 4.903 1.00 91.25 191 GLY A C 1
ATOM 1506 O O . GLY A 1 191 ? 12.587 4.030 5.548 1.00 91.25 191 GLY A O 1
ATOM 1507 N N . ILE A 1 192 ? 12.396 1.806 5.297 1.00 90.44 192 ILE A N 1
ATOM 1508 C CA . ILE A 1 192 ? 11.616 1.604 6.526 1.00 90.44 192 ILE A CA 1
ATOM 1509 C C . ILE A 1 192 ? 12.486 1.829 7.773 1.00 90.44 192 ILE A C 1
ATOM 1511 O O . ILE A 1 192 ? 12.060 2.505 8.707 1.00 90.44 192 ILE A O 1
ATOM 1515 N N . PHE A 1 193 ? 13.703 1.282 7.819 1.00 85.38 193 PHE A N 1
ATOM 1516 C CA . PHE A 1 193 ? 14.560 1.374 9.008 1.00 85.38 193 PHE A CA 1
ATOM 1517 C C . PHE A 1 193 ? 15.081 2.790 9.269 1.00 85.38 193 PHE A C 1
ATOM 1519 O O . PHE A 1 193 ? 15.192 3.180 10.432 1.00 85.38 193 PHE A O 1
ATOM 1526 N N . GLU A 1 194 ? 15.346 3.576 8.218 1.00 85.56 194 GLU A N 1
ATOM 1527 C CA . GLU A 1 194 ? 15.650 5.009 8.359 1.00 85.56 194 GLU A CA 1
ATOM 1528 C C . GLU A 1 194 ? 14.501 5.750 9.072 1.00 85.56 194 GLU A C 1
ATOM 1530 O O . GLU A 1 194 ? 14.752 6.651 9.872 1.00 85.56 194 GLU A O 1
ATOM 1535 N N . PHE A 1 195 ? 13.250 5.322 8.860 1.00 74.81 195 PHE A N 1
ATOM 1536 C CA . PHE A 1 195 ? 12.075 5.871 9.538 1.00 74.81 195 PHE A CA 1
ATOM 1537 C C . PHE A 1 195 ? 11.877 5.313 10.962 1.00 74.81 195 PHE A C 1
ATOM 1539 O O . PHE A 1 195 ? 11.521 6.060 11.872 1.00 74.81 195 PHE A O 1
ATOM 1546 N N . ALA A 1 196 ? 12.132 4.019 11.179 1.00 75.88 196 ALA A N 1
ATOM 1547 C CA . ALA A 1 196 ? 11.837 3.319 12.435 1.00 75.88 196 ALA A CA 1
ATOM 1548 C C . ALA A 1 196 ? 12.876 3.513 13.563 1.00 75.88 196 ALA A C 1
ATOM 1550 O O . ALA A 1 196 ? 12.697 2.970 14.651 1.00 75.88 196 ALA A O 1
ATOM 1551 N N . GLN A 1 197 ? 13.968 4.255 13.331 1.00 79.94 197 GLN A N 1
ATOM 1552 C CA . GLN A 1 197 ? 15.003 4.591 14.333 1.00 79.94 197 GLN A CA 1
ATOM 1553 C C . GLN A 1 197 ? 15.569 3.389 15.127 1.00 79.94 197 GLN A C 1
ATOM 1555 O O . GLN A 1 197 ? 15.984 3.532 16.275 1.00 79.94 197 GLN A O 1
ATOM 1560 N N . GLY A 1 198 ? 15.619 2.200 14.515 1.00 71.44 198 GLY A N 1
ATOM 1561 C CA . GLY A 1 198 ? 16.198 0.996 15.127 1.00 71.44 198 GLY A CA 1
ATOM 1562 C C . GLY A 1 198 ? 15.266 0.202 16.050 1.00 71.44 198 GLY A C 1
ATOM 1563 O O . GLY A 1 198 ? 15.751 -0.657 16.781 1.00 71.44 198 GLY A O 1
ATOM 1564 N N . VAL A 1 199 ? 13.957 0.463 16.026 1.00 77.50 199 VAL A N 1
ATOM 1565 C CA . VAL A 1 199 ? 12.954 -0.390 16.685 1.00 77.50 199 VAL A CA 1
ATOM 1566 C C . VAL A 1 199 ? 12.750 -1.676 15.872 1.00 77.50 199 VAL A C 1
ATOM 1568 O O . VAL A 1 199 ? 12.765 -1.638 14.640 1.00 77.50 199 VAL A O 1
ATOM 1571 N N . ASP A 1 200 ? 12.565 -2.811 16.554 1.00 80.56 200 ASP A N 1
ATOM 1572 C CA . ASP A 1 200 ? 12.201 -4.079 15.913 1.00 80.56 200 ASP A CA 1
ATOM 1573 C C . ASP A 1 200 ? 10.866 -3.924 15.173 1.00 80.56 200 ASP A C 1
ATOM 1575 O O . ASP A 1 200 ? 9.858 -3.545 15.764 1.00 80.56 200 ASP A O 1
ATOM 1579 N N . ILE A 1 201 ? 10.869 -4.215 13.872 1.00 83.00 201 ILE A N 1
ATOM 1580 C CA . ILE A 1 201 ? 9.713 -4.011 12.994 1.00 83.00 201 ILE A CA 1
ATOM 1581 C C . ILE A 1 201 ? 8.967 -5.332 12.841 1.00 83.00 201 ILE A C 1
ATOM 1583 O O . ILE A 1 201 ? 9.531 -6.331 12.385 1.00 83.00 201 ILE A O 1
ATOM 1587 N N . SER A 1 202 ? 7.683 -5.336 13.187 1.00 85.12 202 SER A N 1
ATOM 1588 C CA . SER A 1 202 ? 6.803 -6.484 12.961 1.00 85.12 202 SER A CA 1
ATOM 1589 C C . SER A 1 202 ? 6.618 -6.770 11.464 1.00 85.12 202 SER A C 1
ATOM 1591 O O . SER A 1 202 ? 6.790 -5.906 10.597 1.00 85.12 202 SER A O 1
ATOM 1593 N N . ARG A 1 203 ? 6.184 -7.989 11.116 1.00 85.62 203 ARG A N 1
ATOM 1594 C CA . ARG A 1 203 ? 5.868 -8.319 9.709 1.00 85.62 203 ARG A CA 1
ATOM 1595 C C . ARG A 1 203 ? 4.753 -7.430 9.147 1.00 85.62 203 ARG A C 1
ATOM 1597 O O . ARG A 1 203 ? 4.768 -7.111 7.957 1.00 85.62 203 ARG A O 1
ATOM 1604 N N . ALA A 1 204 ? 3.789 -7.053 9.986 1.00 86.50 204 ALA A N 1
ATOM 1605 C CA . ALA A 1 204 ? 2.679 -6.191 9.598 1.00 86.50 204 ALA A CA 1
ATOM 1606 C C . ALA A 1 204 ? 3.165 -4.766 9.287 1.00 86.50 204 ALA A C 1
ATOM 1608 O O . ALA A 1 204 ? 2.851 -4.233 8.221 1.00 86.50 204 ALA A O 1
ATOM 1609 N N . GLU A 1 205 ? 3.996 -4.187 10.158 1.00 87.81 205 GLU A N 1
ATOM 1610 C CA . GLU A 1 205 ? 4.604 -2.868 9.943 1.00 87.81 205 GLU A CA 1
ATOM 1611 C C . GLU A 1 205 ? 5.505 -2.854 8.709 1.00 87.81 205 GLU A C 1
ATOM 1613 O O . GLU A 1 205 ? 5.447 -1.912 7.922 1.00 87.81 205 GLU A O 1
ATOM 1618 N N . PHE A 1 206 ? 6.257 -3.933 8.467 1.00 90.75 206 PHE A N 1
ATOM 1619 C CA . PHE A 1 206 ? 7.082 -4.060 7.268 1.00 90.75 206 PHE A CA 1
ATOM 1620 C C . PHE A 1 206 ? 6.251 -3.988 5.976 1.00 90.75 206 PHE A C 1
ATOM 1622 O O . PHE A 1 206 ? 6.673 -3.401 4.982 1.00 90.75 206 PHE A O 1
ATOM 1629 N N . ARG A 1 207 ? 5.044 -4.567 5.960 1.00 92.44 207 ARG A N 1
ATOM 1630 C CA . ARG A 1 207 ? 4.162 -4.594 4.775 1.00 92.44 207 ARG A CA 1
ATOM 1631 C C . ARG A 1 207 ? 3.276 -3.354 4.647 1.00 92.44 207 ARG A C 1
ATOM 1633 O O . ARG A 1 207 ? 2.746 -3.097 3.563 1.00 92.44 207 ARG A O 1
ATOM 1640 N N . ALA A 1 208 ? 3.119 -2.585 5.723 1.00 92.50 208 ALA A N 1
ATOM 1641 C CA . ALA A 1 208 ? 2.215 -1.444 5.776 1.00 92.50 208 ALA A CA 1
ATOM 1642 C C . ALA A 1 208 ? 2.493 -0.371 4.702 1.00 92.50 208 ALA A C 1
ATOM 1644 O O . ALA A 1 208 ? 1.522 0.063 4.075 1.00 92.50 208 ALA A O 1
ATOM 1645 N N . PRO A 1 209 ? 3.749 0.034 4.408 1.00 95.19 209 PRO A N 1
ATOM 1646 C CA . PRO A 1 209 ? 4.017 1.031 3.372 1.00 95.19 209 PRO A CA 1
ATOM 1647 C C . PRO A 1 209 ? 3.539 0.622 1.984 1.00 95.19 209 PRO A C 1
ATOM 1649 O O . PRO A 1 209 ? 2.879 1.397 1.288 1.00 95.19 209 PRO A O 1
ATOM 1652 N N . PHE A 1 210 ? 3.802 -0.625 1.599 1.00 96.94 210 PHE A N 1
ATOM 1653 C CA . PHE A 1 210 ? 3.350 -1.150 0.319 1.00 96.94 210 PHE A CA 1
ATOM 1654 C C . PHE A 1 210 ? 1.818 -1.252 0.244 1.00 96.94 210 PHE A C 1
ATOM 1656 O O . PHE A 1 210 ? 1.228 -0.826 -0.746 1.00 96.94 210 PHE A O 1
ATOM 1663 N N . LEU A 1 211 ? 1.147 -1.724 1.300 1.00 96.12 211 LEU A N 1
ATOM 1664 C CA . LEU A 1 211 ? -0.322 -1.756 1.342 1.00 96.12 211 LEU A CA 1
ATOM 1665 C C . LEU A 1 211 ? -0.935 -0.349 1.253 1.00 96.12 211 LEU A C 1
ATOM 1667 O O . LEU A 1 211 ? -1.912 -0.149 0.531 1.00 96.12 211 LEU A O 1
ATOM 1671 N N . LYS A 1 212 ? -0.328 0.646 1.912 1.00 95.94 212 LYS A N 1
ATOM 1672 C CA . LYS A 1 212 ? -0.745 2.052 1.812 1.00 95.94 212 LYS A CA 1
ATOM 1673 C C . LYS A 1 212 ? -0.552 2.616 0.407 1.00 95.94 212 LYS A C 1
ATOM 1675 O O . LYS A 1 212 ? -1.427 3.339 -0.065 1.00 95.94 212 LYS A O 1
ATOM 1680 N N . LEU A 1 213 ? 0.537 2.266 -0.284 1.00 97.19 213 LEU A N 1
ATOM 1681 C CA . LEU A 1 213 ? 0.741 2.646 -1.686 1.00 97.19 213 LEU A CA 1
ATOM 1682 C C . LEU A 1 213 ? -0.411 2.131 -2.552 1.00 97.19 213 LEU A C 1
ATOM 1684 O O . LEU A 1 213 ? -1.023 2.901 -3.289 1.00 97.19 213 LEU A O 1
ATOM 1688 N N . LEU A 1 214 ? -0.732 0.842 -2.429 1.00 97.44 214 LEU A N 1
ATOM 1689 C CA . LEU A 1 214 ? -1.815 0.224 -3.189 1.00 97.44 214 LEU A CA 1
ATOM 1690 C C . LEU A 1 214 ? -3.174 0.849 -2.858 1.00 97.44 214 LEU A C 1
ATOM 1692 O O . LEU A 1 214 ? -3.951 1.123 -3.772 1.00 97.44 214 LEU A O 1
ATOM 1696 N N . HIS A 1 215 ? -3.445 1.128 -1.579 1.00 97.19 215 HIS A N 1
ATOM 1697 C CA . HIS A 1 215 ? -4.669 1.812 -1.163 1.00 97.19 215 HIS A CA 1
ATOM 1698 C C . HIS A 1 215 ? -4.778 3.182 -1.843 1.00 97.19 215 HIS A C 1
ATOM 1700 O O . HIS A 1 215 ? -5.779 3.466 -2.496 1.00 97.19 215 HIS A O 1
ATOM 1706 N N . LEU A 1 216 ? -3.726 4.005 -1.778 1.00 97.25 216 LEU A N 1
ATOM 1707 C CA . LEU A 1 216 ? -3.715 5.327 -2.409 1.00 97.25 216 LEU A CA 1
ATOM 1708 C C . LEU A 1 216 ? -3.902 5.243 -3.929 1.00 97.25 216 LEU A C 1
ATOM 1710 O O . LEU A 1 216 ? -4.629 6.057 -4.499 1.00 97.25 216 LEU A O 1
ATOM 1714 N N . MET A 1 217 ? -3.284 4.259 -4.591 1.00 96.69 217 MET A N 1
ATOM 1715 C CA . MET A 1 217 ? -3.462 4.031 -6.028 1.00 96.69 217 MET A CA 1
ATOM 1716 C C . MET A 1 217 ? -4.923 3.755 -6.387 1.00 96.69 217 MET A C 1
ATOM 1718 O O . MET A 1 217 ? -5.431 4.329 -7.350 1.00 96.69 217 MET A O 1
ATOM 1722 N N . VAL A 1 218 ? -5.595 2.889 -5.624 1.00 97.19 218 VAL A N 1
ATOM 1723 C CA . VAL A 1 218 ? -7.004 2.541 -5.847 1.00 97.19 218 VAL A CA 1
ATOM 1724 C C . VAL A 1 218 ? -7.902 3.740 -5.557 1.00 97.19 218 VAL A C 1
ATOM 1726 O O . VAL A 1 218 ? -8.715 4.109 -6.404 1.00 97.19 218 VAL A O 1
ATOM 1729 N N . SER A 1 219 ? -7.715 4.399 -4.414 1.00 97.00 219 SER A N 1
ATOM 1730 C CA . SER A 1 219 ? -8.521 5.547 -3.989 1.00 97.00 219 SER A CA 1
ATOM 1731 C C . SER A 1 219 ? -8.465 6.699 -4.997 1.00 97.00 219 SER A C 1
ATOM 1733 O O . SER A 1 219 ? -9.504 7.263 -5.350 1.00 97.00 219 SER A O 1
ATOM 1735 N N . LEU A 1 220 ? -7.271 7.001 -5.524 1.00 95.94 220 LEU A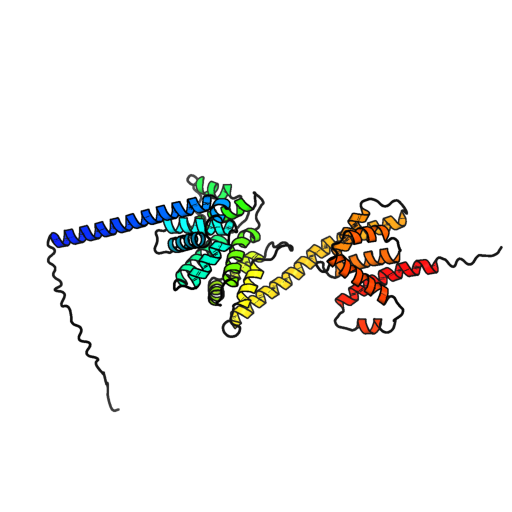 N 1
ATOM 1736 C CA . LEU A 1 220 ? -7.051 8.053 -6.525 1.00 95.94 220 LEU A CA 1
ATOM 1737 C C . LEU A 1 220 ? -7.421 7.639 -7.959 1.00 95.94 220 LEU A C 1
ATOM 1739 O O . LEU A 1 220 ? -7.422 8.483 -8.856 1.00 95.94 220 LEU A O 1
ATOM 1743 N N . SER A 1 221 ? -7.731 6.364 -8.200 1.00 95.38 221 SER A N 1
ATOM 1744 C CA . SER A 1 221 ? -8.205 5.895 -9.500 1.00 95.38 221 SER A CA 1
ATOM 1745 C C . SER A 1 221 ? -9.647 6.325 -9.753 1.00 95.38 221 SER A C 1
ATOM 1747 O O . SER A 1 221 ? -10.521 6.162 -8.900 1.00 95.38 221 SER A O 1
ATOM 1749 N N . ASN A 1 222 ? -9.933 6.765 -10.976 1.00 94.56 222 ASN A N 1
ATOM 1750 C CA . ASN A 1 222 ? -11.306 6.987 -11.444 1.00 94.56 222 ASN A CA 1
ATOM 1751 C C . ASN A 1 222 ? -11.927 5.737 -12.092 1.00 94.56 222 ASN A C 1
ATOM 1753 O O . ASN A 1 222 ? -13.071 5.785 -12.531 1.00 94.56 222 ASN A O 1
ATOM 1757 N N . SER A 1 223 ? -11.178 4.633 -12.192 1.00 94.00 223 SER A N 1
ATOM 1758 C CA . SER A 1 223 ? -11.589 3.420 -12.906 1.00 94.00 223 SER A CA 1
ATOM 1759 C C . SER A 1 223 ? -11.455 2.155 -12.040 1.00 94.00 223 SER A C 1
ATOM 1761 O O . SER A 1 223 ? -10.466 2.046 -11.301 1.00 94.00 223 SER A O 1
ATOM 1763 N N . PRO A 1 224 ? -12.357 1.157 -12.194 1.00 95.62 224 PRO A N 1
ATOM 1764 C CA . PRO A 1 224 ? -12.223 -0.175 -11.588 1.00 95.62 224 PRO A CA 1
ATOM 1765 C C . PRO A 1 224 ? -10.985 -0.951 -12.060 1.00 95.62 224 PRO A C 1
ATOM 1767 O O . PRO A 1 224 ? -10.627 -1.962 -11.457 1.00 95.62 224 PRO A O 1
ATOM 1770 N N . THR A 1 225 ? -10.332 -0.534 -13.152 1.00 94.94 225 THR A N 1
ATOM 1771 C CA . THR A 1 225 ? -9.237 -1.298 -13.773 1.00 94.94 225 THR A CA 1
ATOM 1772 C C . THR A 1 225 ? -8.089 -1.582 -12.802 1.00 94.94 225 THR A C 1
ATOM 1774 O O . THR A 1 225 ? -7.581 -2.700 -12.799 1.00 94.94 225 THR A O 1
ATOM 1777 N N . ILE A 1 226 ? -7.704 -0.615 -11.955 1.00 95.38 226 ILE A N 1
ATOM 1778 C CA . ILE A 1 226 ? -6.642 -0.824 -10.952 1.00 95.38 226 ILE A CA 1
ATOM 1779 C C . ILE A 1 226 ? -7.049 -1.933 -9.983 1.00 95.38 226 ILE A C 1
ATOM 1781 O O . ILE A 1 226 ? -6.302 -2.893 -9.812 1.00 95.38 226 ILE A O 1
ATOM 1785 N N . SER A 1 227 ? -8.253 -1.848 -9.415 1.00 96.69 227 SER A N 1
ATOM 1786 C CA . SER A 1 227 ? -8.798 -2.854 -8.500 1.00 96.69 227 SER A CA 1
ATOM 1787 C C . SER A 1 227 ? -8.773 -4.256 -9.107 1.00 96.69 227 SER A C 1
ATOM 1789 O O . SER A 1 227 ? -8.260 -5.186 -8.491 1.00 96.69 227 SER A O 1
ATOM 1791 N N . ARG A 1 228 ? -9.241 -4.405 -10.352 1.00 96.56 228 ARG A N 1
ATOM 1792 C CA . ARG A 1 228 ? -9.242 -5.696 -11.060 1.00 96.56 228 ARG A CA 1
ATOM 1793 C C . ARG A 1 228 ? -7.838 -6.244 -11.296 1.00 96.56 228 ARG A C 1
ATOM 1795 O O . ARG A 1 228 ? -7.621 -7.442 -11.139 1.00 96.56 228 ARG A O 1
ATOM 1802 N N . VAL A 1 229 ? -6.871 -5.392 -11.645 1.00 95.50 229 VAL A N 1
ATOM 1803 C CA . VAL A 1 229 ? -5.489 -5.858 -11.820 1.00 95.50 229 VAL A CA 1
ATOM 1804 C C . VAL A 1 229 ? -4.867 -6.269 -10.494 1.00 95.50 229 VAL A C 1
ATOM 1806 O O . VAL A 1 229 ? -4.215 -7.306 -10.459 1.00 95.50 229 VAL A O 1
ATOM 1809 N N . LEU A 1 230 ? -5.092 -5.527 -9.406 1.00 96.62 230 LEU A N 1
ATOM 1810 C CA . LEU A 1 230 ? -4.596 -5.926 -8.086 1.00 96.62 230 LEU A CA 1
ATOM 1811 C C . LEU A 1 230 ? -5.163 -7.284 -7.656 1.00 96.62 230 LEU A C 1
ATOM 1813 O O . LEU A 1 230 ? -4.420 -8.128 -7.161 1.00 96.62 230 LEU A O 1
ATOM 1817 N N . LEU A 1 231 ? -6.447 -7.538 -7.917 1.00 96.50 231 LEU A N 1
ATOM 1818 C CA . LEU A 1 231 ? -7.050 -8.855 -7.693 1.00 96.50 231 LEU A CA 1
ATOM 1819 C C . LEU A 1 231 ? -6.388 -9.943 -8.547 1.00 96.50 231 LEU A C 1
ATOM 1821 O O . LEU A 1 231 ? -6.075 -11.016 -8.040 1.00 96.50 231 LEU A O 1
ATOM 1825 N N . GLY A 1 232 ? -6.088 -9.643 -9.812 1.00 96.00 232 GLY A N 1
ATOM 1826 C CA . GLY A 1 232 ? -5.328 -10.527 -10.700 1.00 96.00 232 GLY A CA 1
ATOM 1827 C C . GLY A 1 232 ? -3.839 -10.683 -10.351 1.00 96.00 232 GLY A C 1
ATOM 1828 O O . GLY A 1 232 ? -3.146 -11.444 -11.027 1.00 96.00 232 GLY A O 1
ATOM 1829 N N . LEU A 1 233 ? -3.336 -9.958 -9.347 1.00 95.56 233 LEU A N 1
ATOM 1830 C CA . LEU A 1 233 ? -1.988 -10.083 -8.783 1.00 95.56 233 LEU A CA 1
ATOM 1831 C C . LEU A 1 233 ? -1.987 -10.812 -7.427 1.00 95.56 233 LEU A C 1
ATOM 1833 O O . LEU A 1 233 ? -0.991 -10.743 -6.717 1.00 95.56 233 LEU A O 1
ATOM 1837 N N . GLU A 1 234 ? -3.077 -11.499 -7.063 1.00 95.12 234 GLU A N 1
ATOM 1838 C CA . GLU A 1 234 ? -3.194 -12.246 -5.796 1.00 95.12 234 GLU A CA 1
ATOM 1839 C C . GLU A 1 234 ? -3.026 -11.354 -4.552 1.00 95.12 234 GLU A C 1
ATOM 1841 O O . GLU A 1 234 ? -2.455 -11.744 -3.527 1.00 95.12 234 GLU A O 1
ATOM 1846 N N . ILE A 1 235 ? -3.511 -10.107 -4.625 1.00 95.44 235 ILE A N 1
ATOM 1847 C CA . ILE A 1 235 ? -3.376 -9.179 -3.497 1.00 95.44 235 ILE A CA 1
ATOM 1848 C C . ILE A 1 235 ? -4.148 -9.651 -2.259 1.00 95.44 235 ILE A C 1
ATOM 1850 O O . ILE A 1 235 ? -3.771 -9.325 -1.137 1.00 95.44 235 ILE A O 1
ATOM 1854 N N . LEU A 1 236 ? -5.213 -10.437 -2.445 1.00 94.94 236 LEU A N 1
ATOM 1855 C CA . LEU A 1 236 ? -6.016 -10.959 -1.341 1.00 94.94 236 LEU A CA 1
ATOM 1856 C C . LEU A 1 236 ? -5.213 -11.959 -0.510 1.00 94.94 236 LEU A C 1
ATOM 1858 O O . LEU A 1 236 ? -5.199 -11.859 0.713 1.00 94.94 236 LEU A O 1
ATOM 1862 N N . GLU A 1 237 ? -4.502 -12.874 -1.167 1.00 94.44 237 GLU A N 1
ATOM 1863 C CA . GLU A 1 237 ? -3.589 -13.832 -0.547 1.00 94.44 237 GLU A CA 1
ATOM 1864 C C . GLU A 1 237 ? -2.473 -13.105 0.208 1.00 94.44 237 GLU A C 1
ATOM 1866 O O . GLU A 1 237 ? -2.179 -13.436 1.356 1.00 94.44 237 GLU A O 1
ATOM 1871 N N . PHE A 1 238 ? -1.908 -12.053 -0.388 1.00 92.81 238 PHE A N 1
ATOM 1872 C CA . PHE A 1 238 ? -0.900 -11.228 0.274 1.00 92.81 238 PHE A CA 1
ATOM 1873 C C . PHE A 1 238 ? -1.440 -10.500 1.521 1.00 92.81 238 PHE A C 1
ATOM 1875 O O . PHE A 1 238 ? -0.781 -10.475 2.561 1.00 92.81 238 PHE A O 1
ATOM 1882 N N . ILE A 1 239 ? -2.647 -9.929 1.446 1.00 92.00 239 ILE A N 1
ATOM 1883 C CA . ILE A 1 239 ? -3.317 -9.249 2.567 1.00 92.00 239 ILE A CA 1
ATOM 1884 C C . ILE A 1 239 ? -3.642 -10.241 3.693 1.00 92.00 239 ILE A C 1
ATOM 1886 O O . ILE A 1 239 ? -3.432 -9.935 4.865 1.00 92.00 239 ILE A O 1
ATOM 1890 N N . ILE A 1 240 ? -4.119 -11.439 3.351 1.00 90.50 240 ILE A N 1
ATOM 1891 C CA . ILE A 1 240 ? -4.304 -12.566 4.276 1.00 90.50 240 ILE A CA 1
ATOM 1892 C C . ILE A 1 240 ? -2.976 -12.831 4.995 1.00 90.50 240 ILE A C 1
ATOM 1894 O O . ILE A 1 240 ? -2.893 -12.661 6.209 1.00 90.50 240 ILE A O 1
ATOM 1898 N N . GLU A 1 241 ? -1.908 -13.128 4.256 1.00 88.00 241 GLU A N 1
ATOM 1899 C CA . GLU A 1 241 ? -0.583 -13.399 4.824 1.00 88.00 241 GLU A CA 1
ATOM 1900 C C . GLU A 1 241 ? -0.057 -12.266 5.720 1.00 88.00 241 GLU A C 1
ATOM 1902 O O . GLU A 1 241 ? 0.734 -12.528 6.625 1.00 88.00 241 GLU A O 1
ATOM 1907 N N . ALA A 1 242 ? -0.420 -11.007 5.447 1.00 84.44 242 ALA A N 1
ATOM 1908 C CA . ALA A 1 242 ? 0.056 -9.831 6.180 1.00 84.44 242 ALA A CA 1
ATOM 1909 C C . ALA A 1 242 ? -0.649 -9.599 7.516 1.00 84.44 242 ALA A C 1
ATOM 1911 O O . ALA A 1 242 ? -0.039 -9.051 8.430 1.00 84.44 242 ALA A O 1
ATOM 1912 N N . SER A 1 243 ? -1.916 -9.985 7.639 1.00 71.38 243 SER A N 1
ATOM 1913 C CA . SER A 1 243 ? -2.761 -9.497 8.734 1.00 71.38 243 SER A CA 1
ATOM 1914 C C . SER A 1 243 ? -3.056 -10.520 9.822 1.00 71.38 243 SER A C 1
ATOM 1916 O O . SER A 1 243 ? -3.515 -10.133 10.890 1.00 71.38 243 SER A O 1
ATOM 1918 N N . PHE A 1 244 ? -2.779 -11.808 9.602 1.00 59.78 244 PHE A N 1
ATOM 1919 C CA . PHE A 1 244 ? -3.122 -12.855 10.576 1.00 59.78 244 PHE A CA 1
ATOM 1920 C C . PHE A 1 244 ? -2.234 -12.911 11.826 1.00 59.78 244 PHE A C 1
ATOM 1922 O O . PHE A 1 244 ? -2.442 -13.807 12.640 1.00 59.78 244 PHE A O 1
ATOM 1929 N N . GLN A 1 245 ? -1.251 -12.019 12.004 1.00 60.44 245 GLN A N 1
ATOM 1930 C CA . GLN A 1 245 ? -0.268 -12.211 13.077 1.00 60.44 245 GLN A CA 1
ATOM 1931 C C . GLN A 1 245 ? -0.279 -11.159 14.195 1.00 60.44 245 GLN A C 1
ATOM 1933 O O . GLN A 1 245 ? -0.291 -11.577 15.347 1.00 60.44 245 GLN A O 1
ATOM 1938 N N . GLU A 1 246 ? -0.305 -9.844 13.950 1.00 58.59 246 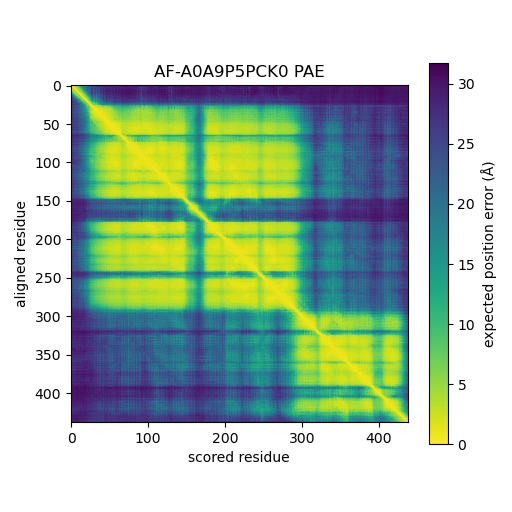GLU A N 1
ATOM 1939 C CA . GLU A 1 246 ? 0.253 -8.934 14.980 1.00 58.59 246 GLU A CA 1
ATOM 1940 C C . GLU A 1 246 ? -0.349 -7.518 15.057 1.00 58.59 246 GLU A C 1
ATOM 1942 O O . GLU A 1 246 ? 0.229 -6.659 15.713 1.00 58.59 246 GLU A O 1
ATOM 1947 N N . ALA A 1 247 ? -1.488 -7.218 14.420 1.00 56.56 247 ALA A N 1
ATOM 1948 C CA . ALA A 1 247 ? -1.988 -5.839 14.435 1.00 56.56 247 ALA A CA 1
ATOM 1949 C C . ALA A 1 247 ? -2.456 -5.414 15.840 1.00 56.56 247 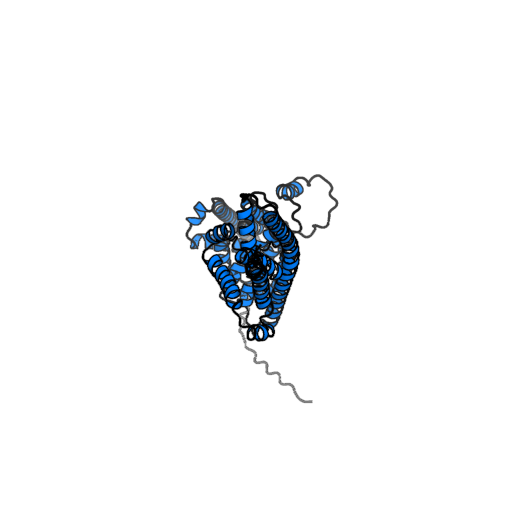ALA A C 1
ATOM 1951 O O . ALA A 1 247 ? -3.484 -5.884 16.336 1.00 56.56 247 ALA A O 1
ATOM 1952 N N . GLU A 1 248 ? -1.710 -4.500 16.465 1.00 62.94 248 GLU A N 1
ATOM 1953 C CA . GLU A 1 248 ? -2.173 -3.806 17.657 1.00 62.94 248 GLU A CA 1
ATOM 1954 C C . GLU A 1 248 ? -3.448 -3.007 17.346 1.00 62.94 248 GLU A C 1
ATOM 1956 O O . GLU A 1 248 ? -3.550 -2.373 16.292 1.00 62.94 248 GLU A O 1
ATOM 1961 N N . PRO A 1 249 ? -4.404 -2.961 18.286 1.00 60.94 249 PRO A N 1
ATOM 1962 C CA . PRO A 1 249 ? -5.696 -2.321 18.107 1.00 60.94 249 PRO A CA 1
ATOM 1963 C C . PRO A 1 249 ? -5.760 -0.876 17.633 1.00 60.94 249 PRO A C 1
ATOM 1965 O O . PRO A 1 249 ? -6.839 -0.389 17.298 1.00 60.94 249 PRO A O 1
ATOM 1968 N N . GLN A 1 250 ? -4.656 -0.154 17.774 1.00 64.69 250 GLN A N 1
ATOM 1969 C CA . GLN A 1 250 ? -4.664 1.301 17.813 1.00 64.69 250 GLN A CA 1
ATOM 1970 C C . GLN A 1 250 ? -4.464 1.940 16.440 1.00 64.69 250 GLN A C 1
ATOM 1972 O O . GLN A 1 250 ? -4.702 3.138 16.301 1.00 64.69 250 GLN A O 1
ATOM 1977 N N . TYR A 1 251 ? -4.069 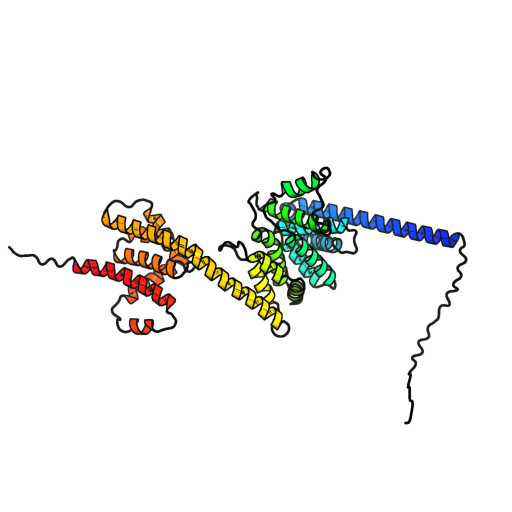1.164 15.430 1.00 74.19 251 TYR A N 1
ATOM 1978 C CA . TYR A 1 251 ? -3.754 1.684 14.106 1.00 74.19 251 TYR A CA 1
ATOM 1979 C C . TYR A 1 251 ? -4.724 1.161 13.050 1.00 74.19 251 TYR A C 1
ATOM 1981 O O . TYR A 1 251 ? -5.130 -0.001 13.070 1.00 74.19 251 TYR A O 1
ATOM 1989 N N . GLU A 1 252 ? -5.085 2.036 12.109 1.00 83.06 252 GLU A N 1
ATOM 1990 C CA . GLU A 1 252 ? -5.840 1.647 10.920 1.00 83.06 252 GLU A CA 1
ATOM 1991 C C . GLU A 1 252 ? -5.068 0.564 10.158 1.00 83.06 252 GLU A C 1
ATOM 1993 O O . GLU A 1 252 ? -3.923 0.770 9.746 1.00 83.06 252 GLU A O 1
ATOM 1998 N N . ASP A 1 253 ? -5.700 -0.597 9.984 1.00 89.81 253 ASP A N 1
ATOM 1999 C CA . ASP A 1 253 ? -5.124 -1.724 9.259 1.00 89.81 253 ASP A CA 1
ATOM 2000 C C . ASP A 1 253 ? -5.061 -1.374 7.762 1.00 89.81 253 ASP A C 1
ATOM 2002 O O . ASP A 1 253 ? -6.104 -1.282 7.105 1.00 89.81 253 ASP A O 1
ATOM 2006 N N . PRO A 1 254 ? -3.861 -1.188 7.179 1.00 91.69 254 PRO A N 1
ATOM 2007 C CA . PRO A 1 254 ? -3.733 -0.789 5.782 1.00 91.69 254 PRO A CA 1
ATOM 2008 C C . PRO A 1 254 ? -4.268 -1.858 4.821 1.00 91.69 254 PRO A C 1
ATOM 2010 O O . PRO A 1 254 ? -4.644 -1.529 3.697 1.00 91.69 254 PRO A O 1
ATOM 2013 N N . GLY A 1 255 ? -4.335 -3.124 5.250 1.00 93.56 255 GLY A N 1
ATOM 2014 C CA . GLY A 1 255 ? -4.993 -4.180 4.490 1.00 93.56 255 GLY A CA 1
ATOM 2015 C C . GLY A 1 255 ? -6.503 -3.962 4.414 1.00 93.56 255 GLY A C 1
ATOM 2016 O O . GLY A 1 255 ? -7.075 -4.058 3.335 1.00 93.56 255 GLY A O 1
ATOM 2017 N N . GLU A 1 256 ? -7.143 -3.603 5.528 1.00 93.19 256 GLU A N 1
ATOM 2018 C CA . GLU A 1 256 ? -8.580 -3.309 5.574 1.00 93.19 256 GLU A CA 1
ATOM 2019 C C . GLU A 1 256 ? -8.934 -2.076 4.731 1.00 93.19 256 GLU A C 1
ATOM 2021 O O . GLU A 1 256 ? -9.851 -2.142 3.911 1.00 93.19 256 GLU A O 1
ATOM 2026 N N . LEU A 1 257 ? -8.145 -1.001 4.842 1.00 94.38 257 LEU A N 1
ATOM 2027 C CA . LEU A 1 257 ? -8.305 0.200 4.013 1.00 94.38 257 LEU A CA 1
ATOM 2028 C C . LEU A 1 257 ? -8.179 -0.108 2.515 1.00 94.38 257 LEU A C 1
ATOM 2030 O O . LEU A 1 257 ? -8.906 0.449 1.690 1.00 94.38 257 LEU A O 1
ATOM 2034 N N . LEU A 1 258 ? -7.248 -0.987 2.134 1.00 96.69 258 LEU A N 1
ATOM 2035 C CA . LEU A 1 258 ? -7.098 -1.422 0.748 1.00 96.69 258 LEU A CA 1
ATOM 2036 C C . LEU A 1 258 ? -8.313 -2.236 0.280 1.00 96.69 258 LEU A C 1
ATOM 2038 O O . LEU A 1 258 ? -8.817 -1.986 -0.812 1.00 96.69 258 LEU A O 1
ATOM 2042 N N . LEU A 1 259 ? -8.811 -3.174 1.092 1.00 96.94 259 LEU A N 1
ATOM 2043 C CA . LEU A 1 259 ? -9.995 -3.973 0.752 1.00 96.94 259 LEU A CA 1
ATOM 2044 C C . LEU A 1 259 ? -11.242 -3.095 0.567 1.00 96.94 259 LEU A C 1
ATOM 2046 O O . LEU A 1 259 ? -11.966 -3.275 -0.412 1.00 96.94 259 LEU A O 1
ATOM 2050 N N . GLN A 1 260 ? -11.459 -2.121 1.455 1.00 96.25 260 GLN A N 1
ATOM 2051 C CA . GLN A 1 260 ? -12.556 -1.154 1.344 1.00 96.25 260 GLN A CA 1
ATOM 2052 C C . GLN A 1 260 ? -12.435 -0.314 0.067 1.00 96.25 260 GLN A C 1
ATOM 2054 O O . GLN A 1 260 ? -13.377 -0.257 -0.720 1.00 96.25 260 GLN A O 1
ATOM 2059 N N . ALA A 1 261 ? -11.251 0.245 -0.206 1.00 97.38 261 ALA A N 1
ATOM 2060 C CA . ALA A 1 261 ? -11.020 1.021 -1.423 1.00 97.38 261 ALA A CA 1
ATOM 2061 C C . ALA A 1 261 ? -11.231 0.184 -2.697 1.00 97.38 261 ALA A C 1
ATOM 2063 O O . ALA A 1 261 ? -11.777 0.680 -3.681 1.00 97.38 261 ALA A O 1
ATOM 2064 N N . ILE A 1 262 ? -10.826 -1.093 -2.702 1.00 97.81 262 ILE A N 1
ATOM 2065 C CA . ILE A 1 262 ? -11.086 -1.999 -3.828 1.00 97.81 262 ILE A CA 1
ATOM 2066 C C . ILE A 1 262 ? -12.595 -2.184 -4.007 1.00 97.81 262 ILE A C 1
ATOM 2068 O O . ILE A 1 262 ? -13.077 -1.985 -5.122 1.00 97.81 262 ILE A O 1
ATOM 2072 N N . LEU A 1 263 ? -13.333 -2.509 -2.938 1.00 97.50 263 LEU A N 1
ATOM 2073 C CA . LEU A 1 263 ? -14.789 -2.694 -2.979 1.00 97.50 263 LEU A CA 1
ATOM 2074 C C . LEU A 1 263 ? -15.521 -1.475 -3.536 1.00 97.50 263 LEU A C 1
ATOM 2076 O O . LEU A 1 263 ? -16.376 -1.633 -4.402 1.00 97.50 263 LEU A O 1
ATOM 2080 N N . GLU A 1 264 ? -15.156 -0.272 -3.093 1.00 97.50 264 GLU A N 1
ATOM 2081 C CA . GLU A 1 264 ? -15.765 0.980 -3.557 1.00 97.50 264 GLU A CA 1
ATOM 2082 C C . GLU A 1 264 ? -15.602 1.213 -5.065 1.00 97.50 264 GLU A C 1
ATOM 2084 O O . GLU A 1 264 ? -16.406 1.917 -5.678 1.00 97.50 264 GLU A O 1
ATOM 2089 N N . LYS A 1 265 ? -14.552 0.652 -5.676 1.00 97.38 265 LYS A N 1
ATOM 2090 C CA . LYS A 1 265 ? -14.253 0.844 -7.100 1.00 97.38 265 LYS A CA 1
ATOM 2091 C C . LYS A 1 265 ? -14.805 -0.261 -7.991 1.00 97.38 265 LYS A C 1
ATOM 2093 O O . LYS A 1 265 ? -14.923 -0.025 -9.190 1.00 97.38 265 LYS A O 1
ATOM 2098 N N . LEU A 1 266 ? -15.087 -1.451 -7.462 1.00 97.50 266 LEU A N 1
ATOM 2099 C CA . LEU A 1 266 ? -15.577 -2.578 -8.259 1.00 97.50 266 LEU A CA 1
ATOM 2100 C C . LEU A 1 266 ? -17.009 -2.343 -8.756 1.00 97.50 266 LEU A C 1
ATOM 2102 O O . LEU A 1 266 ? -17.820 -1.673 -8.120 1.00 97.50 266 LEU A O 1
ATOM 2106 N N . ASN A 1 267 ? -17.334 -2.908 -9.918 1.00 97.31 267 ASN A N 1
ATOM 2107 C CA . ASN A 1 267 ? -18.679 -2.841 -10.467 1.00 97.31 267 ASN A CA 1
ATOM 2108 C C . ASN A 1 267 ? -19.552 -3.940 -9.827 1.00 97.31 267 ASN A C 1
ATOM 2110 O O . ASN A 1 267 ? -19.219 -5.119 -9.958 1.00 97.31 267 ASN A O 1
ATOM 2114 N N . PRO A 1 268 ? -20.699 -3.600 -9.211 1.00 96.38 268 PRO A N 1
ATOM 2115 C CA . PRO A 1 268 ? -21.513 -4.562 -8.463 1.00 96.38 268 PRO A CA 1
ATOM 2116 C C . PRO A 1 268 ? -22.106 -5.689 -9.320 1.00 96.38 268 PRO A C 1
ATOM 2118 O O . PRO A 1 268 ? -22.468 -6.732 -8.788 1.00 96.38 268 PRO A O 1
ATOM 2121 N N . ILE A 1 269 ? -22.210 -5.490 -10.637 1.00 96.56 269 ILE A N 1
ATOM 2122 C CA . ILE A 1 269 ? -22.766 -6.476 -11.568 1.00 96.56 269 ILE A CA 1
ATOM 2123 C C . ILE A 1 269 ? -21.649 -7.331 -12.170 1.00 96.56 269 ILE A C 1
ATOM 2125 O O . ILE A 1 269 ? -21.774 -8.548 -12.247 1.00 96.56 269 ILE A O 1
ATOM 2129 N N . GLN A 1 270 ? -20.557 -6.701 -12.613 1.00 97.38 270 GLN A N 1
ATOM 2130 C CA . GLN A 1 270 ? -19.483 -7.403 -13.327 1.00 97.38 270 GLN A CA 1
ATOM 2131 C C . GLN A 1 270 ? -18.503 -8.119 -12.393 1.00 97.38 270 GLN A C 1
ATOM 2133 O O . GLN A 1 270 ? -17.886 -9.095 -12.805 1.00 97.38 270 GLN A O 1
ATOM 2138 N N . ASP A 1 271 ? -18.342 -7.634 -11.162 1.00 97.44 271 ASP A N 1
ATOM 2139 C CA . ASP A 1 271 ? -17.295 -8.079 -10.240 1.00 97.44 271 ASP A CA 1
ATOM 2140 C C . ASP A 1 271 ? -17.875 -8.803 -9.004 1.00 97.44 271 ASP A C 1
ATOM 2142 O O . ASP A 1 271 ? -17.251 -8.810 -7.943 1.00 97.44 271 ASP A O 1
ATOM 2146 N N . ILE A 1 272 ? -19.064 -9.415 -9.125 1.00 97.56 272 ILE A N 1
ATOM 2147 C CA . ILE A 1 272 ? -19.821 -10.005 -8.002 1.00 97.56 272 ILE A CA 1
ATOM 2148 C C . ILE A 1 272 ? -19.014 -11.041 -7.203 1.00 97.56 272 ILE A C 1
ATOM 2150 O O . ILE A 1 272 ? -18.993 -10.998 -5.972 1.00 97.56 272 ILE A O 1
ATOM 2154 N N . ASP A 1 273 ? -18.264 -11.906 -7.890 1.00 97.56 273 ASP A N 1
ATOM 2155 C CA . ASP A 1 273 ? -17.440 -12.935 -7.250 1.00 97.56 273 ASP A CA 1
ATOM 2156 C C . ASP A 1 273 ? -16.312 -12.302 -6.427 1.00 97.56 273 ASP A C 1
ATOM 2158 O O . ASP A 1 273 ? -16.080 -12.673 -5.275 1.00 97.56 273 ASP A O 1
ATOM 2162 N N . SER A 1 274 ? -15.652 -11.284 -6.987 1.00 97.06 274 SER A N 1
ATOM 2163 C CA . SER A 1 274 ? -14.584 -10.550 -6.301 1.00 97.06 274 SER A CA 1
ATOM 2164 C C . SER A 1 274 ? -15.118 -9.800 -5.084 1.00 97.06 274 SER A C 1
ATOM 2166 O O . SER A 1 274 ? -14.498 -9.835 -4.023 1.00 97.06 274 SER A O 1
ATOM 2168 N N . ILE A 1 275 ? -16.286 -9.165 -5.218 1.00 97.69 275 ILE A N 1
ATOM 2169 C CA . ILE A 1 275 ? -16.958 -8.447 -4.131 1.00 97.69 275 ILE A CA 1
ATOM 2170 C C . ILE A 1 275 ? -17.291 -9.404 -2.988 1.00 97.69 275 ILE A C 1
ATOM 2172 O O . ILE A 1 275 ? -16.914 -9.130 -1.850 1.00 97.69 275 ILE A O 1
ATOM 2176 N N . SER A 1 276 ? -17.916 -10.548 -3.286 1.00 96.94 276 SER A N 1
ATOM 2177 C CA . SER A 1 276 ? -18.277 -11.540 -2.267 1.00 96.94 276 SER A CA 1
ATOM 2178 C C . SER A 1 276 ? -17.048 -12.069 -1.518 1.00 96.94 276 SER A C 1
ATOM 2180 O O . SER A 1 276 ? -17.058 -12.185 -0.292 1.00 96.94 276 SER A O 1
ATOM 2182 N N . ARG A 1 277 ? -15.944 -12.308 -2.240 1.00 97.25 277 ARG A N 1
ATOM 2183 C CA . ARG A 1 277 ? -14.679 -12.760 -1.656 1.00 97.25 277 ARG A CA 1
ATOM 2184 C C . ARG A 1 277 ? -14.073 -11.704 -0.734 1.00 97.25 277 ARG A C 1
ATOM 2186 O O . ARG A 1 277 ? -13.617 -12.049 0.353 1.00 97.25 277 ARG A O 1
ATOM 2193 N N . ILE A 1 278 ? -14.065 -10.433 -1.141 1.00 96.62 278 ILE A N 1
ATOM 2194 C CA . ILE A 1 278 ? -13.528 -9.347 -0.311 1.00 96.62 278 ILE A CA 1
ATOM 2195 C C . ILE A 1 278 ? -14.407 -9.110 0.922 1.00 96.62 278 ILE A C 1
ATOM 2197 O O . ILE A 1 278 ? -13.868 -8.986 2.019 1.00 96.62 278 ILE A O 1
ATOM 2201 N N . GLN A 1 279 ? -15.734 -9.097 0.771 1.00 95.94 279 GLN A N 1
ATOM 2202 C CA . GLN A 1 279 ? -16.669 -8.968 1.894 1.00 95.94 279 GLN A CA 1
ATOM 2203 C C . GLN A 1 279 ? -16.464 -10.089 2.912 1.00 95.94 279 GLN A C 1
ATOM 2205 O O . GLN A 1 279 ? -16.273 -9.808 4.090 1.00 95.94 279 GLN A O 1
ATOM 2210 N N . GLY A 1 280 ? -16.348 -11.339 2.451 1.00 95.31 280 GLY A N 1
ATOM 2211 C CA . GLY A 1 280 ? -16.041 -12.467 3.328 1.00 95.31 280 GLY A CA 1
ATOM 2212 C C . GLY A 1 280 ? -14.728 -12.297 4.104 1.00 95.31 280 GLY A C 1
ATOM 2213 O O . GLY A 1 280 ? -14.659 -12.669 5.273 1.00 95.31 280 GLY A O 1
ATOM 2214 N N . LEU A 1 281 ? -13.693 -11.697 3.501 1.00 93.62 281 LEU A N 1
ATOM 2215 C CA . LEU A 1 281 ? -12.434 -11.395 4.196 1.00 93.62 281 LEU A CA 1
ATOM 2216 C C . LEU A 1 281 ? -12.575 -10.267 5.224 1.00 93.62 281 LEU A C 1
ATOM 2218 O O . LEU A 1 281 ? -11.959 -10.344 6.287 1.00 93.62 281 LEU A O 1
ATOM 2222 N N . ILE A 1 282 ? -13.365 -9.234 4.927 1.00 92.12 282 ILE A N 1
ATOM 2223 C CA . ILE A 1 282 ? -13.654 -8.149 5.874 1.00 92.12 282 ILE A CA 1
ATOM 2224 C C . ILE A 1 282 ? -14.450 -8.698 7.062 1.00 92.12 282 ILE A C 1
ATOM 2226 O O . ILE A 1 282 ? -14.047 -8.490 8.205 1.00 92.12 282 ILE A O 1
ATOM 2230 N N . ASP A 1 283 ? -15.501 -9.478 6.816 1.00 91.69 283 ASP A N 1
ATOM 2231 C CA . ASP A 1 283 ? -16.335 -10.066 7.867 1.00 91.69 283 ASP A CA 1
ATOM 2232 C C . ASP A 1 283 ? -15.521 -10.997 8.775 1.00 91.69 283 ASP A C 1
ATOM 2234 O O . ASP A 1 283 ? -15.582 -10.898 10.003 1.00 91.69 283 ASP A O 1
ATOM 2238 N N . GLN A 1 284 ? -14.675 -11.852 8.185 1.00 89.38 284 GLN A N 1
ATOM 2239 C CA . GLN A 1 284 ? -13.744 -12.693 8.942 1.00 89.38 284 GLN A CA 1
ATOM 2240 C C . GLN A 1 284 ? -12.824 -11.858 9.841 1.00 89.38 284 GLN A C 1
ATOM 2242 O O . GLN A 1 284 ? -12.593 -12.233 10.992 1.00 89.38 284 GLN A O 1
ATOM 2247 N N . ARG A 1 285 ? -12.327 -10.710 9.363 1.00 84.62 285 ARG A N 1
ATOM 2248 C CA . ARG A 1 285 ? -11.490 -9.808 10.170 1.00 84.62 285 ARG A CA 1
ATOM 2249 C C . ARG A 1 285 ? -12.260 -9.151 11.300 1.00 84.62 285 ARG A C 1
ATOM 2251 O O . ARG A 1 285 ? -11.724 -9.076 12.402 1.00 84.62 285 ARG A O 1
ATOM 2258 N N . VAL A 1 286 ? -13.489 -8.705 11.059 1.00 84.19 286 VAL A N 1
ATOM 2259 C CA . VAL A 1 286 ? -14.340 -8.112 12.100 1.00 84.19 286 VAL A CA 1
ATOM 2260 C C . VAL A 1 286 ? -14.580 -9.124 13.224 1.00 84.19 286 VAL A C 1
ATOM 2262 O O . VAL A 1 286 ? -14.409 -8.791 14.397 1.00 84.19 286 VAL A O 1
ATOM 2265 N N . VAL A 1 287 ? -14.868 -10.384 12.879 1.00 83.88 287 VAL A N 1
ATOM 2266 C CA . VAL A 1 287 ? -15.036 -11.479 13.852 1.00 83.88 287 VAL A CA 1
ATOM 2267 C C . VAL A 1 287 ? -13.727 -11.801 14.588 1.00 83.88 287 VAL A C 1
ATOM 2269 O O . VAL A 1 287 ? -13.722 -12.058 15.793 1.00 83.88 287 VAL A O 1
ATOM 2272 N N . MET A 1 288 ? -12.581 -11.776 13.906 1.00 80.00 288 MET A N 1
ATOM 2273 C CA . MET A 1 288 ? -11.293 -12.004 14.571 1.00 80.00 288 MET A CA 1
ATOM 2274 C C . MET A 1 288 ? -10.909 -10.866 15.516 1.00 80.00 288 MET A C 1
ATOM 2276 O O . MET A 1 288 ? -10.474 -11.129 16.636 1.00 80.00 288 MET A O 1
ATOM 2280 N N . LYS A 1 289 ? -11.117 -9.607 15.114 1.00 75.50 289 LYS A N 1
ATOM 2281 C CA . LYS A 1 289 ? -10.889 -8.450 15.984 1.00 75.50 289 LYS A CA 1
ATOM 2282 C C . LYS A 1 289 ? -11.797 -8.527 17.212 1.00 75.50 289 LYS A C 1
ATOM 2284 O O . LYS A 1 289 ? -11.289 -8.455 18.323 1.00 75.50 289 LYS A O 1
ATOM 2289 N N . SER A 1 290 ? -13.094 -8.799 17.059 1.00 71.12 290 SER A N 1
ATOM 2290 C CA . SER A 1 290 ? -13.980 -8.922 18.226 1.00 71.12 290 SER A CA 1
ATOM 2291 C C . SER A 1 290 ? -13.530 -10.033 19.184 1.00 71.12 290 SER A C 1
ATOM 2293 O O . SER A 1 290 ? -13.398 -9.794 20.380 1.00 71.12 290 SER A O 1
ATOM 2295 N N . THR A 1 291 ? -13.170 -11.215 18.675 1.00 72.06 291 THR A N 1
ATOM 2296 C CA . THR A 1 291 ? -12.755 -12.348 19.526 1.00 72.06 291 THR A CA 1
ATOM 2297 C C . THR A 1 291 ? -11.402 -12.163 20.221 1.00 72.06 291 THR A C 1
ATOM 2299 O O . THR A 1 291 ? -11.230 -12.643 21.346 1.00 72.06 291 THR A O 1
ATOM 2302 N N . VAL A 1 292 ? -10.428 -11.503 19.584 1.00 66.56 292 VAL A N 1
ATOM 2303 C CA . VAL A 1 292 ? -9.104 -11.244 20.180 1.00 66.56 292 VAL A CA 1
ATOM 2304 C C . VAL A 1 292 ? -9.193 -10.143 21.233 1.00 66.56 292 VAL A C 1
ATOM 2306 O O . VAL A 1 292 ? -8.684 -10.318 22.346 1.00 66.56 292 VAL A O 1
ATOM 2309 N N . TYR A 1 293 ? -9.889 -9.048 20.922 1.00 58.97 293 TYR A N 1
ATOM 2310 C CA . TYR A 1 293 ? -10.097 -7.950 21.864 1.00 58.97 293 TYR A CA 1
ATOM 2311 C C . TYR A 1 293 ? -10.890 -8.418 23.084 1.00 58.97 293 TYR A C 1
ATOM 2313 O O . TYR A 1 293 ? -10.468 -8.181 24.217 1.00 58.97 293 TYR A O 1
ATOM 2321 N N . ASP A 1 294 ? -11.950 -9.203 22.872 1.00 58.44 294 ASP A N 1
ATOM 2322 C CA . ASP A 1 294 ? -12.762 -9.759 23.954 1.00 58.44 294 ASP A CA 1
ATOM 2323 C C . ASP A 1 294 ? -11.991 -10.715 24.867 1.00 58.44 294 ASP A C 1
ATOM 2325 O O . ASP A 1 294 ? -12.414 -10.951 25.991 1.00 58.44 294 ASP A O 1
ATOM 2329 N N . LYS A 1 295 ? -10.855 -11.280 24.445 1.00 60.97 295 LYS A N 1
ATOM 2330 C CA . LYS A 1 295 ? -10.045 -12.150 25.314 1.00 60.97 295 LYS A CA 1
ATOM 2331 C C . LYS A 1 295 ? -8.960 -11.384 26.059 1.00 60.97 295 LYS A C 1
ATOM 2333 O O . LYS A 1 295 ? -8.770 -11.607 27.258 1.00 60.97 295 LYS A O 1
ATOM 2338 N N . VAL A 1 296 ? -8.237 -10.502 25.370 1.00 62.25 296 VAL A N 1
ATOM 2339 C CA . VAL A 1 296 ? -7.092 -9.782 25.952 1.00 62.25 296 VAL A CA 1
ATOM 2340 C C . VAL A 1 296 ? -7.562 -8.621 26.826 1.00 62.25 296 VAL A C 1
ATOM 2342 O O . VAL A 1 296 ? -7.151 -8.529 27.988 1.00 62.25 296 VAL A O 1
ATOM 2345 N N . GLU A 1 297 ? -8.473 -7.780 26.326 1.00 61.84 297 GLU A N 1
ATOM 2346 C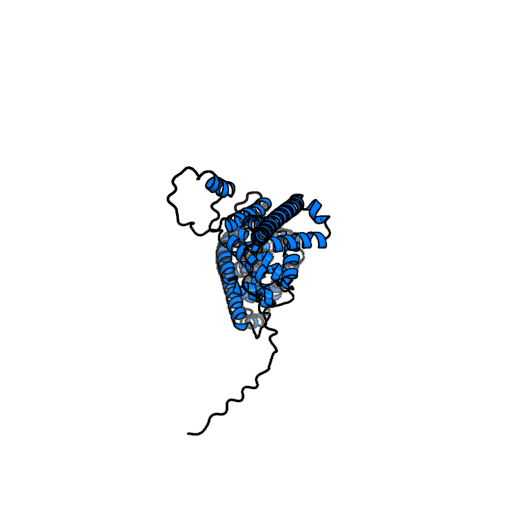 CA . GLU A 1 297 ? -9.002 -6.659 27.107 1.00 61.84 297 GLU A CA 1
ATOM 2347 C C . GLU A 1 297 ? -9.857 -7.143 28.268 1.00 61.84 297 GLU A C 1
ATOM 2349 O O . GLU A 1 297 ? -9.759 -6.588 29.359 1.00 61.84 297 GLU A O 1
ATOM 2354 N N . LEU A 1 298 ? -10.643 -8.209 28.091 1.00 67.12 298 LEU A N 1
ATOM 2355 C CA . LEU A 1 298 ? -11.435 -8.761 29.188 1.00 67.12 298 LEU A CA 1
ATOM 2356 C C . LEU A 1 298 ? -10.530 -9.262 30.311 1.00 67.12 298 LEU A C 1
ATOM 2358 O O . LEU A 1 298 ? -10.800 -8.972 31.469 1.00 67.12 298 LEU A O 1
ATOM 2362 N N . LYS A 1 299 ? -9.417 -9.945 30.017 1.00 71.56 299 LYS A N 1
ATOM 2363 C CA . LYS A 1 299 ? -8.524 -10.447 31.072 1.00 71.56 299 LYS A CA 1
ATOM 2364 C C . LYS A 1 299 ? -7.833 -9.310 31.832 1.00 71.56 299 LYS A C 1
ATOM 2366 O O . LYS A 1 299 ? -7.861 -9.303 33.063 1.00 71.56 299 LYS A O 1
ATOM 2371 N N . VAL A 1 300 ? -7.256 -8.339 31.120 1.00 75.25 300 VAL A N 1
ATOM 2372 C CA . VAL A 1 300 ? -6.552 -7.200 31.739 1.00 75.25 300 VAL A CA 1
ATOM 2373 C C . VAL A 1 300 ? -7.538 -6.249 32.421 1.00 75.25 300 VAL A C 1
ATOM 2375 O O . VAL A 1 300 ? -7.327 -5.847 33.565 1.00 75.25 300 VAL A O 1
ATOM 2378 N N . GLY A 1 301 ? -8.639 -5.922 31.748 1.00 74.62 301 GLY A N 1
ATOM 2379 C CA . GLY A 1 301 ? -9.695 -5.047 32.243 1.00 74.62 301 GLY A CA 1
ATOM 2380 C C . GLY A 1 301 ? -10.405 -5.626 33.459 1.00 74.62 301 GLY A C 1
ATOM 2381 O O . GLY A 1 301 ? -10.559 -4.926 34.454 1.00 74.62 301 GLY A O 1
ATOM 2382 N N . VAL A 1 302 ? -10.764 -6.916 33.452 1.00 76.38 302 VAL A N 1
ATOM 2383 C CA . VAL A 1 302 ? -11.391 -7.563 34.617 1.00 76.38 302 VAL A CA 1
ATOM 2384 C C . VAL A 1 302 ? -10.433 -7.597 35.805 1.00 76.38 302 VAL A C 1
ATOM 2386 O O . VAL A 1 302 ? -10.857 -7.273 36.915 1.00 76.38 302 VAL A O 1
ATOM 2389 N N . GLN A 1 303 ? -9.153 -7.930 35.603 1.00 80.44 303 GLN A N 1
ATOM 2390 C CA . GLN A 1 303 ? -8.166 -7.930 36.689 1.00 80.44 303 GLN A CA 1
ATOM 2391 C C . GLN A 1 303 ? -7.998 -6.542 37.302 1.00 80.44 303 GLN A C 1
ATOM 2393 O O . GLN A 1 303 ? -8.105 -6.391 38.521 1.00 80.44 303 GLN A O 1
ATOM 2398 N N . LYS A 1 304 ? -7.801 -5.514 36.471 1.00 82.25 304 LYS A N 1
ATOM 2399 C CA . LYS A 1 304 ? -7.646 -4.155 36.980 1.00 82.25 304 LYS A CA 1
ATOM 2400 C C . LYS A 1 304 ? -8.931 -3.631 37.624 1.00 82.25 304 LYS A C 1
ATOM 2402 O O . LYS A 1 304 ? -8.852 -3.090 38.716 1.00 82.25 304 LYS A O 1
ATOM 2407 N N . LEU A 1 305 ? -10.112 -3.856 37.042 1.00 84.12 305 LEU A N 1
ATOM 2408 C CA . LEU A 1 305 ? -11.394 -3.485 37.664 1.00 84.12 305 LEU A CA 1
ATOM 2409 C C . LEU A 1 305 ? -11.604 -4.163 39.021 1.00 84.12 305 LEU A C 1
ATOM 2411 O O . LEU A 1 305 ? -12.136 -3.544 39.939 1.00 84.12 305 LEU A O 1
ATOM 2415 N N . SER A 1 306 ? -11.160 -5.413 39.166 1.00 83.56 306 SER A N 1
ATOM 2416 C CA . SER A 1 306 ? -11.219 -6.135 40.442 1.00 83.56 306 SER A CA 1
ATOM 2417 C C . SER A 1 306 ? -10.296 -5.492 41.481 1.00 83.56 306 SER A C 1
ATOM 2419 O O . SER A 1 306 ? -10.697 -5.309 42.628 1.00 83.56 306 SER A O 1
ATOM 2421 N N . MET A 1 307 ? -9.100 -5.069 41.063 1.00 82.50 307 MET A N 1
ATOM 2422 C CA . MET A 1 307 ? -8.170 -4.315 41.905 1.00 82.50 307 MET A CA 1
ATOM 2423 C C . MET A 1 307 ? -8.733 -2.941 42.297 1.00 82.50 307 MET A C 1
ATOM 2425 O O . MET A 1 307 ? -8.677 -2.584 43.469 1.00 82.50 307 MET A O 1
ATOM 2429 N N . ILE A 1 308 ? -9.325 -2.190 41.359 1.00 83.56 308 ILE A N 1
ATOM 2430 C CA . ILE A 1 308 ? -9.965 -0.899 41.659 1.00 83.56 308 ILE A CA 1
ATOM 2431 C C . ILE A 1 308 ? -11.107 -1.096 42.659 1.00 83.56 308 ILE A C 1
ATOM 2433 O O . ILE A 1 308 ? -11.179 -0.373 43.649 1.00 83.56 308 ILE A O 1
ATOM 2437 N N . LYS A 1 309 ? -11.969 -2.099 42.442 1.00 85.00 309 LYS A N 1
ATOM 2438 C CA . LYS A 1 309 ? -13.066 -2.428 43.363 1.00 85.00 309 LYS A CA 1
ATOM 2439 C C . LYS A 1 309 ? -12.546 -2.708 44.775 1.00 85.00 309 LYS A C 1
ATOM 2441 O O . LYS A 1 309 ? -13.098 -2.172 45.728 1.00 85.00 309 LYS A O 1
ATOM 2446 N N . TYR A 1 310 ? -11.480 -3.497 44.899 1.00 84.56 310 TYR A N 1
ATOM 2447 C CA . TYR A 1 310 ? -10.854 -3.802 46.185 1.00 84.56 310 TYR A CA 1
ATOM 2448 C C . TYR A 1 310 ? -10.287 -2.550 46.874 1.00 84.56 310 TYR A C 1
ATOM 2450 O O . TYR A 1 310 ? -10.526 -2.335 48.058 1.00 84.56 310 TYR A O 1
ATOM 2458 N N . ILE A 1 311 ? -9.598 -1.677 46.131 1.00 81.50 311 ILE A N 1
ATOM 2459 C CA . ILE A 1 311 ? -9.054 -0.423 46.679 1.00 81.50 311 ILE A CA 1
ATOM 2460 C C . ILE A 1 311 ? -10.176 0.510 47.152 1.00 81.50 311 ILE A C 1
ATOM 2462 O O . ILE A 1 311 ? -10.054 1.123 48.211 1.00 81.50 311 ILE A O 1
ATOM 2466 N N . LEU A 1 312 ? -11.273 0.609 46.395 1.00 80.56 312 LEU A N 1
ATOM 2467 C CA . LEU A 1 312 ? -12.434 1.411 46.790 1.00 80.56 312 LEU A CA 1
ATOM 2468 C C . LEU A 1 312 ? -13.100 0.857 48.059 1.00 80.56 312 LEU A C 1
ATOM 2470 O O . LEU A 1 312 ? -13.445 1.638 48.935 1.00 80.56 312 LEU A O 1
ATOM 2474 N N . GLN A 1 313 ? -13.203 -0.468 48.203 1.00 84.69 313 GLN A N 1
ATOM 2475 C CA . GLN A 1 313 ? -13.716 -1.097 49.429 1.00 84.69 313 GLN A CA 1
ATOM 2476 C C . GLN A 1 313 ? -12.819 -0.824 50.645 1.00 84.69 313 GLN A C 1
ATOM 2478 O O . GLN A 1 313 ? -13.316 -0.460 51.706 1.00 84.69 313 GLN A O 1
ATOM 2483 N N . LEU A 1 314 ? -11.494 -0.910 50.491 1.00 80.75 314 LEU A N 1
ATOM 2484 C CA . LEU A 1 314 ? -10.554 -0.570 51.567 1.00 80.75 314 LEU A CA 1
ATOM 2485 C C . LEU A 1 314 ? -10.641 0.906 51.993 1.00 80.75 314 LEU A C 1
ATOM 2487 O O . LEU A 1 314 ? -10.435 1.228 53.167 1.00 80.75 314 LEU A O 1
ATOM 2491 N N . LYS A 1 315 ? -10.935 1.815 51.052 1.00 82.12 315 LYS A N 1
ATOM 2492 C CA . LYS A 1 315 ? -11.170 3.236 51.359 1.00 82.12 315 LYS A CA 1
ATOM 2493 C C . LYS A 1 315 ? -12.375 3.396 52.292 1.00 82.12 315 LYS A C 1
ATOM 2495 O O . LYS A 1 315 ? -12.294 4.177 53.238 1.00 82.12 315 LYS A O 1
ATOM 2500 N N . ASP A 1 316 ? -13.443 2.632 52.060 1.00 81.31 316 ASP A N 1
ATOM 2501 C CA . 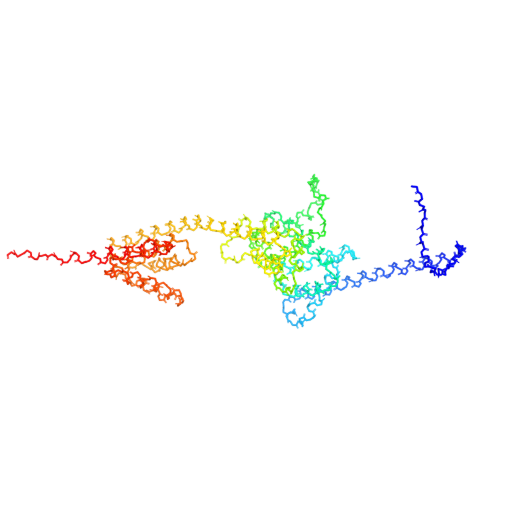ASP A 1 316 ? -14.654 2.674 52.889 1.00 81.31 316 ASP A CA 1
ATOM 2502 C C . ASP A 1 316 ? -14.381 2.212 54.326 1.00 81.31 316 ASP A C 1
ATOM 2504 O O . ASP A 1 316 ? -14.843 2.833 55.279 1.00 81.31 316 ASP A O 1
ATOM 2508 N N . GLU A 1 317 ? -13.617 1.129 54.482 1.00 84.56 317 GLU A N 1
ATOM 2509 C CA . GLU A 1 317 ? -13.355 0.514 55.789 1.00 84.56 317 GLU A CA 1
ATOM 2510 C C . GLU A 1 317 ? -12.375 1.327 56.643 1.00 84.56 317 GLU A C 1
ATOM 2512 O O . GLU A 1 317 ? -12.501 1.379 57.865 1.00 84.56 317 GLU A O 1
ATOM 2517 N N . SER A 1 318 ? -11.384 1.963 56.012 1.00 81.06 318 SER A N 1
ATOM 2518 C CA . SER A 1 318 ? -10.300 2.640 56.734 1.00 81.06 318 SER A CA 1
ATOM 2519 C C . SER A 1 318 ? -10.630 4.070 57.166 1.00 81.06 318 SER A C 1
ATOM 2521 O O . SER A 1 318 ? -9.950 4.600 58.044 1.00 81.06 318 SER A O 1
ATOM 2523 N N . GLY A 1 319 ? -11.632 4.719 56.556 1.00 75.06 319 GLY A N 1
ATOM 2524 C CA . GLY A 1 319 ? -12.015 6.109 56.850 1.00 75.06 319 GLY A CA 1
ATOM 2525 C C . GLY A 1 319 ? -10.884 7.141 56.685 1.00 75.06 319 GLY A C 1
ATOM 2526 O O . GLY A 1 319 ? -11.041 8.295 57.089 1.00 75.06 319 GLY A O 1
ATOM 2527 N N . ALA A 1 320 ? -9.736 6.747 56.123 1.00 60.78 320 ALA A N 1
ATOM 2528 C CA . ALA A 1 320 ? -8.495 7.508 56.157 1.00 60.78 320 ALA A CA 1
ATOM 2529 C C . ALA A 1 320 ? -8.119 8.084 54.780 1.00 60.78 320 ALA A C 1
ATOM 2531 O O . ALA A 1 320 ? -8.128 7.394 53.766 1.00 60.78 320 ALA A O 1
ATOM 2532 N N . VAL A 1 321 ? -7.782 9.380 54.817 1.00 55.69 321 VAL A N 1
ATOM 2533 C CA . VAL A 1 321 ? -7.089 10.263 53.857 1.00 55.69 321 VAL A CA 1
ATOM 2534 C C . VAL A 1 321 ? -7.010 9.800 52.393 1.00 55.69 321 VAL A C 1
ATOM 2536 O O . VAL A 1 321 ? -6.307 8.857 52.035 1.00 55.69 321 VAL A O 1
ATOM 2539 N N . THR A 1 322 ? -7.632 10.601 51.522 1.00 58.78 322 THR A N 1
ATOM 2540 C CA . THR A 1 322 ? -7.451 10.621 50.062 1.00 58.78 322 THR A CA 1
ATOM 2541 C C . THR A 1 322 ? -5.975 10.512 49.680 1.00 58.78 322 THR A C 1
ATOM 2543 O O . THR A 1 322 ? -5.214 11.473 49.808 1.00 58.78 322 THR A O 1
ATOM 2546 N N . THR A 1 323 ? -5.557 9.344 49.194 1.00 67.62 323 THR A N 1
ATOM 2547 C CA . THR A 1 323 ? -4.226 9.189 48.606 1.00 67.62 323 THR A CA 1
ATOM 2548 C C . THR A 1 323 ? -4.230 9.775 47.188 1.00 67.62 323 THR A C 1
ATOM 2550 O O . THR A 1 323 ? -5.233 9.640 46.478 1.00 67.62 323 THR A O 1
ATOM 2553 N N . PRO A 1 324 ? -3.123 10.381 46.718 1.00 62.66 324 PRO A N 1
ATOM 2554 C CA . PRO A 1 324 ? -3.004 10.927 45.358 1.00 62.66 324 PRO A CA 1
ATOM 2555 C C . PRO A 1 324 ? -3.235 9.893 44.237 1.00 62.66 324 PRO A C 1
ATOM 2557 O O . PRO A 1 324 ? -3.399 10.261 43.077 1.00 62.66 324 PRO A O 1
ATOM 2560 N N . ASN A 1 325 ? -3.313 8.599 44.566 1.00 79.62 325 ASN A N 1
ATOM 2561 C CA . ASN A 1 325 ? -3.657 7.536 43.622 1.00 79.62 325 ASN A CA 1
ATOM 2562 C C . ASN A 1 325 ? -5.156 7.449 43.283 1.00 79.62 325 ASN A C 1
ATOM 2564 O O . ASN A 1 325 ? -5.500 6.859 42.262 1.00 79.62 325 ASN A O 1
ATOM 2568 N N . THR A 1 326 ? -6.050 8.034 44.083 1.00 80.94 326 THR A N 1
ATOM 2569 C CA . THR A 1 326 ? -7.510 7.971 43.851 1.00 80.94 326 THR A CA 1
ATOM 2570 C C . THR A 1 326 ? -7.929 8.637 42.542 1.00 80.94 326 THR A C 1
ATOM 2572 O O . THR A 1 326 ? -8.693 8.058 41.775 1.00 80.94 326 THR A O 1
ATOM 2575 N N . GLN A 1 327 ? -7.345 9.792 42.221 1.00 83.75 327 GLN A N 1
ATOM 2576 C CA . GLN A 1 327 ? -7.588 10.499 40.964 1.00 83.75 327 GLN A CA 1
ATOM 2577 C C . GLN A 1 327 ? -7.254 9.639 39.736 1.00 83.75 327 GLN A C 1
ATOM 2579 O O . GLN A 1 327 ? -8.013 9.594 38.769 1.00 83.75 327 GLN A O 1
ATOM 2584 N N . LYS A 1 328 ? -6.125 8.920 39.783 1.00 87.06 328 LYS A N 1
ATOM 2585 C CA . LYS A 1 328 ? -5.706 8.021 38.704 1.00 87.06 328 LYS A CA 1
ATOM 2586 C C . LYS A 1 328 ? -6.687 6.860 38.530 1.00 87.06 328 LYS A C 1
ATOM 2588 O O . LYS A 1 328 ? -7.037 6.539 37.402 1.00 87.06 328 LYS A O 1
ATOM 2593 N N . LEU A 1 329 ? -7.174 6.286 39.632 1.00 88.56 329 LEU A N 1
ATOM 2594 C CA . LEU A 1 329 ? -8.172 5.211 39.596 1.00 88.56 329 LEU A CA 1
ATOM 2595 C C . LEU A 1 329 ? -9.475 5.672 38.933 1.00 88.56 329 LEU A C 1
ATOM 2597 O O . LEU A 1 329 ? -10.038 4.940 38.123 1.00 88.56 329 LEU A O 1
ATOM 2601 N N . TYR A 1 330 ? -9.937 6.889 39.232 1.00 89.75 330 TYR A N 1
ATOM 2602 C CA . TYR A 1 330 ? -11.119 7.444 38.574 1.00 89.75 330 TYR A CA 1
ATOM 2603 C C . TYR A 1 330 ? -10.877 7.744 37.097 1.00 89.75 330 TYR A C 1
ATOM 2605 O O . TYR A 1 330 ? -11.742 7.436 36.285 1.00 89.75 330 TYR A O 1
ATOM 2613 N N . ASN A 1 331 ? -9.703 8.254 36.720 1.00 88.75 331 ASN A N 1
ATOM 2614 C CA . ASN A 1 331 ? -9.352 8.416 35.308 1.00 88.75 331 ASN A CA 1
ATOM 2615 C C . ASN A 1 331 ? -9.371 7.072 34.562 1.00 88.75 331 ASN A C 1
ATOM 2617 O O . ASN A 1 331 ? -9.934 6.998 33.474 1.00 88.75 331 ASN A O 1
ATOM 2621 N N . ASP A 1 332 ? -8.832 6.006 35.162 1.00 89.25 332 ASP A N 1
ATOM 2622 C CA . ASP A 1 332 ? -8.856 4.660 34.579 1.00 89.25 332 ASP A CA 1
ATOM 2623 C C . ASP A 1 332 ? -10.296 4.117 34.459 1.00 89.25 332 ASP A C 1
ATOM 2625 O O . ASP A 1 332 ? -10.657 3.537 33.435 1.00 89.25 332 ASP A O 1
ATOM 2629 N N . LEU A 1 333 ? -11.159 4.355 35.458 1.00 91.56 333 LEU A N 1
ATOM 2630 C CA . LEU A 1 333 ? -12.583 3.988 35.400 1.00 91.56 333 LEU A CA 1
ATOM 2631 C C . LEU A 1 333 ? -13.341 4.741 34.300 1.00 91.56 333 LEU A C 1
ATOM 2633 O O . LEU A 1 333 ? -14.136 4.138 33.579 1.00 91.56 333 LEU A O 1
ATOM 2637 N N . LEU A 1 334 ? -13.101 6.047 34.174 1.00 91.44 334 LEU A N 1
ATOM 2638 C CA . LEU A 1 334 ? -13.701 6.901 33.147 1.00 91.44 334 LEU A CA 1
ATOM 2639 C C . LEU A 1 334 ? -13.186 6.554 31.747 1.00 91.44 334 LEU A C 1
ATOM 2641 O O . LEU A 1 334 ? -13.905 6.705 30.764 1.00 91.44 334 LEU A O 1
ATOM 2645 N N . GLU A 1 335 ? -11.942 6.091 31.641 1.00 89.00 335 GLU A N 1
ATOM 2646 C CA . GLU A 1 335 ? -11.413 5.540 30.402 1.00 89.00 335 GLU A CA 1
ATOM 2647 C C . GLU A 1 335 ? -12.170 4.256 30.048 1.00 89.00 335 GLU A C 1
ATOM 2649 O O . GLU A 1 335 ? -12.716 4.151 28.954 1.00 89.00 335 GLU A O 1
ATOM 2654 N N . TRP A 1 336 ? -12.283 3.310 30.984 1.00 89.62 336 TRP A N 1
ATOM 2655 C CA . TRP A 1 336 ? -12.898 2.000 30.745 1.00 89.62 336 TRP A CA 1
ATOM 2656 C C . TRP A 1 336 ? -14.412 2.008 30.561 1.00 89.62 336 TRP A C 1
ATOM 2658 O O . TRP A 1 336 ? -14.957 1.034 30.045 1.00 89.62 336 TRP A O 1
ATOM 2668 N N . SER A 1 337 ? -15.106 3.084 30.929 1.00 88.75 337 SER A N 1
ATOM 2669 C CA . SER A 1 337 ? -16.529 3.243 30.616 1.00 88.75 337 SER A CA 1
ATOM 2670 C C . SER A 1 337 ? -16.787 3.613 29.145 1.00 88.75 337 SER A C 1
ATOM 2672 O O . SER A 1 337 ? -17.920 3.471 28.672 1.00 88.75 337 SER A O 1
ATOM 2674 N N . ARG A 1 338 ? -15.754 4.028 28.393 1.00 84.44 338 ARG A N 1
ATOM 2675 C CA . ARG A 1 338 ? -15.868 4.462 26.989 1.00 84.44 338 ARG A CA 1
ATOM 2676 C C . ARG A 1 338 ? -16.279 3.332 26.050 1.00 84.44 338 ARG A C 1
ATOM 2678 O O . ARG A 1 338 ? -15.868 2.189 26.218 1.00 84.44 338 ARG A O 1
ATOM 2685 N N . PHE A 1 339 ? -16.988 3.698 24.979 1.00 79.12 339 PHE A N 1
ATOM 2686 C CA . PHE A 1 339 ? -17.487 2.787 23.935 1.00 79.12 339 PHE A CA 1
ATOM 2687 C C . PHE A 1 339 ? -16.426 1.921 23.250 1.00 79.12 339 PHE A C 1
ATOM 2689 O O . PHE A 1 339 ? -16.780 0.896 22.682 1.00 79.12 339 PHE A O 1
ATOM 2696 N N . LYS A 1 340 ? -15.145 2.296 23.326 1.00 78.12 340 LYS A N 1
ATOM 2697 C CA . LYS A 1 340 ? -14.051 1.507 22.746 1.00 78.12 340 LYS A CA 1
ATOM 2698 C C . LYS A 1 340 ? -13.756 0.195 23.486 1.00 78.12 340 LYS A C 1
ATOM 2700 O O . LYS A 1 340 ? -13.063 -0.640 22.926 1.00 78.12 340 LYS A O 1
ATOM 2705 N N . TYR A 1 341 ? -14.243 0.031 24.718 1.00 81.19 341 TYR A N 1
ATOM 2706 C CA . TYR A 1 341 ? -14.044 -1.182 25.515 1.00 81.19 341 TYR A CA 1
ATOM 2707 C C . TYR A 1 341 ? -15.236 -2.137 25.408 1.00 81.19 341 TYR A C 1
ATOM 2709 O O . TYR A 1 341 ? -16.371 -1.715 25.174 1.00 81.19 341 TYR A O 1
ATOM 2717 N N . ASN A 1 342 ? -14.997 -3.427 25.658 1.00 82.50 342 ASN A N 1
ATOM 2718 C CA . ASN A 1 342 ? -16.054 -4.439 25.710 1.00 82.50 342 ASN A CA 1
ATOM 2719 C C . ASN A 1 342 ? -17.186 -4.051 26.691 1.00 82.50 342 ASN A C 1
ATOM 2721 O O . ASN A 1 342 ? -16.935 -3.522 27.780 1.00 82.50 342 ASN A O 1
ATOM 2725 N N . VAL A 1 343 ? -18.436 -4.375 26.330 1.00 79.88 343 VAL A N 1
ATOM 2726 C CA . VAL A 1 343 ? -19.648 -4.074 27.119 1.00 79.88 343 VAL A CA 1
ATOM 2727 C C . VAL A 1 343 ? -19.510 -4.518 28.577 1.00 79.88 343 VAL A C 1
ATOM 2729 O O . VAL A 1 343 ? -19.816 -3.742 29.472 1.00 79.88 343 VAL A O 1
ATOM 2732 N N . SER A 1 344 ? -18.966 -5.705 28.860 1.00 82.44 344 SER A N 1
ATOM 2733 C CA . SER A 1 344 ? -18.781 -6.179 30.237 1.00 82.44 344 SER A CA 1
ATOM 2734 C C . SER A 1 344 ? -17.813 -5.312 31.051 1.00 82.44 344 SER A C 1
ATOM 2736 O O . SER A 1 344 ? -18.016 -5.166 32.259 1.00 82.44 344 SER A O 1
ATOM 2738 N N . ILE A 1 345 ? -16.747 -4.786 30.441 1.00 84.31 345 ILE A N 1
ATOM 2739 C CA . ILE A 1 345 ? -15.783 -3.899 31.113 1.00 84.31 345 ILE A CA 1
ATOM 2740 C C . ILE A 1 345 ? -16.469 -2.568 31.398 1.00 84.31 345 ILE A C 1
ATOM 2742 O O . ILE A 1 345 ? -16.456 -2.102 32.538 1.00 84.31 345 ILE A O 1
ATOM 2746 N N . ARG A 1 346 ? -17.136 -2.013 30.381 1.00 90.38 346 ARG A N 1
ATOM 2747 C CA . ARG A 1 346 ? -17.872 -0.753 30.481 1.00 90.38 346 ARG A CA 1
ATOM 2748 C C . ARG A 1 346 ? -18.940 -0.809 31.560 1.00 90.38 346 ARG A C 1
ATOM 2750 O O . ARG A 1 346 ? -18.963 0.067 32.415 1.00 90.38 346 ARG A O 1
ATOM 2757 N N . THR A 1 347 ? -19.772 -1.850 31.568 1.00 87.44 347 THR A N 1
ATOM 2758 C CA . THR A 1 347 ? -20.834 -2.055 32.561 1.00 87.44 347 THR A CA 1
ATOM 2759 C C . THR A 1 347 ? -20.268 -2.112 33.976 1.00 87.44 347 THR A C 1
ATOM 2761 O O . THR A 1 347 ? -20.803 -1.479 34.879 1.00 87.44 347 THR A O 1
ATOM 2764 N N . ARG A 1 348 ? -19.144 -2.806 34.192 1.00 89.38 348 ARG A N 1
ATOM 2765 C CA . ARG A 1 348 ? -18.497 -2.876 35.514 1.00 89.38 348 ARG A CA 1
ATOM 2766 C C . ARG A 1 348 ? -17.864 -1.551 35.936 1.00 89.38 348 ARG A C 1
ATOM 2768 O O . ARG A 1 348 ? -18.005 -1.162 37.092 1.00 89.38 348 ARG A O 1
ATOM 2775 N N . ALA A 1 349 ? -17.177 -0.866 35.023 1.00 91.38 349 ALA A N 1
ATOM 2776 C CA . ALA A 1 349 ? -16.607 0.453 35.284 1.00 91.38 349 ALA A CA 1
ATOM 2777 C C . ALA A 1 349 ? -17.713 1.459 35.632 1.00 91.38 349 ALA A C 1
ATOM 2779 O O . ALA A 1 349 ? -17.630 2.165 36.635 1.00 91.38 349 ALA A O 1
ATOM 2780 N N . PHE A 1 350 ? -18.792 1.455 34.851 1.00 93.81 350 PHE A N 1
ATOM 2781 C CA . PHE A 1 350 ? -19.949 2.314 35.050 1.00 93.81 350 PHE A CA 1
ATOM 2782 C C . PHE A 1 350 ? -20.708 2.003 36.343 1.00 93.81 350 PHE A C 1
ATOM 2784 O O . PHE A 1 350 ? -21.040 2.923 37.082 1.00 93.81 350 PHE A O 1
ATOM 2791 N N . HIS A 1 351 ? -20.884 0.726 36.691 1.00 92.44 351 HIS A N 1
ATOM 2792 C CA . HIS A 1 351 ? -21.431 0.312 37.985 1.00 92.44 351 HIS A CA 1
ATOM 2793 C C . HIS A 1 351 ? -20.622 0.901 39.156 1.00 92.44 351 HIS A C 1
ATOM 2795 O O . HIS A 1 351 ? -21.194 1.463 40.085 1.00 92.44 351 HIS A O 1
ATOM 2801 N N . LEU A 1 352 ? -19.283 0.847 39.107 1.00 92.00 352 LEU A N 1
ATOM 2802 C CA . LEU A 1 352 ? -18.426 1.445 40.145 1.00 92.00 352 LEU A CA 1
ATOM 2803 C C . LEU A 1 352 ? -18.544 2.975 40.205 1.00 92.00 352 LEU A C 1
ATOM 2805 O O . LEU A 1 352 ? -18.510 3.557 41.290 1.00 92.00 352 LEU A O 1
ATOM 2809 N N . ILE A 1 353 ? -18.693 3.630 39.053 1.00 93.56 353 ILE A N 1
ATOM 2810 C CA . ILE A 1 353 ? -18.926 5.075 38.967 1.00 93.56 353 ILE A CA 1
ATOM 2811 C C . ILE A 1 353 ? -20.266 5.433 39.630 1.00 93.56 353 ILE A C 1
ATOM 2813 O O . ILE A 1 353 ? -20.294 6.263 40.539 1.00 93.56 353 ILE A O 1
ATOM 2817 N N . MET A 1 354 ? -21.356 4.772 39.234 1.00 94.06 354 MET A N 1
ATOM 2818 C CA . MET A 1 354 ? -22.702 5.029 39.757 1.00 94.06 354 MET A CA 1
ATOM 2819 C C . MET A 1 354 ? -22.819 4.732 41.253 1.00 94.06 354 MET A C 1
ATOM 2821 O O . MET A 1 354 ? -23.446 5.504 41.981 1.00 94.06 354 MET A O 1
ATOM 2825 N N . ARG A 1 355 ? -22.137 3.688 41.737 1.00 91.06 355 ARG A N 1
ATOM 2826 C CA . ARG A 1 355 ? -22.028 3.375 43.167 1.00 91.06 355 ARG A CA 1
ATOM 2827 C C . ARG A 1 355 ? -21.424 4.530 43.971 1.00 91.06 355 ARG A C 1
ATOM 2829 O O . ARG A 1 355 ? -21.976 4.932 44.992 1.00 91.06 355 ARG A O 1
ATOM 2836 N N . ASN A 1 356 ? -20.311 5.099 43.499 1.00 89.94 356 ASN A N 1
ATOM 2837 C CA . ASN A 1 356 ? -19.668 6.239 44.165 1.00 89.94 356 ASN A CA 1
ATOM 2838 C C . ASN A 1 356 ? -20.560 7.489 44.163 1.00 89.94 356 ASN A C 1
ATOM 2840 O O . ASN A 1 356 ? -20.603 8.219 45.154 1.00 89.94 356 ASN A O 1
ATOM 2844 N N . ILE A 1 357 ? -21.318 7.711 43.084 1.00 91.19 357 ILE A N 1
ATOM 2845 C CA . ILE A 1 357 ? -22.315 8.790 43.021 1.00 91.19 357 ILE A CA 1
ATOM 2846 C C . ILE A 1 357 ? -23.422 8.559 44.063 1.00 91.19 357 ILE A C 1
ATOM 2848 O O . ILE A 1 357 ? -23.761 9.487 44.798 1.00 91.19 357 ILE A O 1
ATOM 2852 N N . GLY A 1 358 ? -23.948 7.333 44.177 1.00 88.12 358 GLY A N 1
ATOM 2853 C CA . GLY A 1 358 ? -24.970 6.964 45.167 1.00 88.12 358 GLY A CA 1
ATOM 2854 C C . GLY A 1 358 ? -24.522 7.211 46.612 1.00 88.12 358 GLY A C 1
ATOM 2855 O O . GLY A 1 358 ? -25.285 7.740 47.421 1.00 88.12 358 GLY A O 1
ATOM 2856 N N . ARG A 1 359 ? -23.243 6.946 46.906 1.00 84.75 359 ARG A N 1
ATOM 2857 C CA . ARG A 1 359 ? -22.608 7.204 48.212 1.00 84.75 359 ARG A CA 1
ATOM 2858 C C . ARG A 1 359 ? -22.376 8.671 48.546 1.00 84.75 359 ARG A C 1
ATOM 2860 O O . ARG A 1 359 ? -22.070 8.987 49.692 1.00 84.75 359 ARG A O 1
ATOM 2867 N N . ARG A 1 360 ? -22.499 9.572 47.567 1.00 84.81 360 ARG A N 1
ATOM 2868 C CA . ARG A 1 360 ? -22.185 11.006 47.695 1.00 84.81 360 ARG A CA 1
ATOM 2869 C C . ARG A 1 360 ? -20.705 11.313 47.990 1.00 84.81 360 ARG A C 1
ATOM 2871 O O . ARG A 1 360 ? -20.386 12.465 48.274 1.00 84.81 360 ARG A O 1
ATOM 2878 N N . ASP A 1 361 ? -19.797 10.340 47.862 1.00 79.25 361 ASP A N 1
ATOM 2879 C CA . ASP A 1 361 ? -18.340 10.566 47.880 1.00 79.25 361 ASP A CA 1
ATOM 2880 C C . ASP A 1 361 ? -17.829 10.816 46.452 1.00 79.25 361 ASP A C 1
ATOM 2882 O O . ASP A 1 361 ? -17.079 10.039 45.863 1.00 79.25 361 ASP A O 1
ATOM 2886 N N . SER A 1 362 ? -18.315 11.899 45.842 1.00 83.06 362 SER A N 1
ATOM 2887 C CA . SER A 1 362 ? -18.093 12.188 44.422 1.00 83.06 362 SER A CA 1
ATOM 2888 C C . SER A 1 362 ? -17.027 13.253 44.170 1.00 83.06 362 SER A C 1
ATOM 2890 O O . SER A 1 362 ? -16.912 13.719 43.041 1.00 83.06 362 SER A O 1
ATOM 2892 N N . LYS A 1 363 ? -16.262 13.687 45.181 1.00 88.31 363 LYS A N 1
ATOM 2893 C CA . LYS A 1 363 ? -15.301 14.796 45.021 1.00 88.31 363 LYS A CA 1
ATOM 2894 C C . LYS A 1 363 ? -14.163 14.436 44.061 1.00 88.31 363 LYS A C 1
ATOM 2896 O O . LYS A 1 363 ? -13.874 15.190 43.130 1.00 88.31 363 LYS A O 1
ATOM 2901 N N . ASP A 1 364 ? -13.554 13.273 44.265 1.00 86.00 364 ASP A N 1
ATOM 2902 C CA . ASP A 1 364 ? -12.458 12.782 43.424 1.00 86.00 364 ASP A CA 1
ATOM 2903 C C . ASP A 1 364 ? -12.973 12.447 42.012 1.00 86.00 364 ASP A C 1
ATOM 2905 O O . ASP A 1 364 ? -12.375 12.834 41.009 1.00 86.00 364 ASP A O 1
ATOM 2909 N N . LEU A 1 365 ? -14.157 11.828 41.922 1.00 90.12 365 LEU A N 1
ATOM 2910 C CA . LEU A 1 365 ? -14.823 11.549 40.648 1.00 90.12 365 LEU A CA 1
ATOM 2911 C C . LEU A 1 365 ? -15.149 12.838 39.875 1.00 90.12 365 LEU A C 1
ATOM 2913 O O . LEU A 1 365 ? -14.878 12.918 38.681 1.00 90.12 365 LEU A O 1
ATOM 2917 N N . ALA A 1 366 ? -15.689 13.862 40.540 1.00 91.38 366 ALA A N 1
ATOM 2918 C CA . ALA A 1 366 ? -15.990 15.149 39.917 1.00 91.38 366 ALA A CA 1
ATOM 2919 C C . ALA A 1 366 ? -14.715 15.822 39.396 1.00 91.38 366 ALA A C 1
ATOM 2921 O O . ALA A 1 366 ? -14.703 16.342 38.283 1.00 91.38 366 ALA A O 1
ATOM 2922 N N . THR A 1 367 ? -13.624 15.745 40.162 1.00 90.88 367 THR A N 1
ATOM 2923 C CA . THR A 1 367 ? -12.314 16.256 39.739 1.00 90.88 367 THR A CA 1
ATOM 2924 C C . THR A 1 367 ? -11.822 15.523 38.488 1.00 90.88 367 THR A C 1
ATOM 2926 O O . THR A 1 367 ? -11.360 16.153 37.542 1.00 90.88 367 THR A O 1
ATOM 2929 N N . ALA A 1 368 ? -11.975 14.197 38.426 1.00 90.81 368 ALA A N 1
ATOM 2930 C CA . ALA A 1 368 ? -11.639 13.396 37.246 1.00 90.81 368 ALA A CA 1
ATOM 2931 C C . ALA A 1 368 ? -12.494 13.736 36.017 1.00 90.81 368 ALA A C 1
ATOM 2933 O O . ALA A 1 368 ? -11.957 13.881 34.919 1.00 90.81 368 ALA A O 1
ATOM 2934 N N . ILE A 1 369 ? -13.797 13.961 36.201 1.00 91.69 369 ILE A N 1
ATOM 2935 C CA . ILE A 1 369 ? -14.708 14.353 35.117 1.00 91.69 369 ILE A CA 1
ATOM 2936 C C . ILE A 1 369 ? -14.329 15.719 34.527 1.00 91.69 369 ILE A C 1
ATOM 2938 O O . ILE A 1 369 ? -14.373 15.884 33.311 1.00 91.69 369 ILE A O 1
ATOM 2942 N N . VAL A 1 370 ? -13.905 16.685 35.350 1.00 92.06 370 VAL A N 1
ATOM 2943 C CA . VAL A 1 370 ? -13.483 18.021 34.879 1.00 92.06 370 VAL A CA 1
ATOM 2944 C C . VAL A 1 370 ? -12.260 17.955 33.956 1.00 92.06 370 VAL A C 1
ATOM 2946 O O . VAL A 1 370 ? -12.107 18.802 33.078 1.00 92.06 370 VAL A O 1
ATOM 2949 N N . HIS A 1 371 ? -11.405 16.943 34.113 1.00 90.25 371 HIS A N 1
ATOM 2950 C CA . HIS A 1 371 ? -10.228 16.749 33.266 1.00 90.25 371 HIS A CA 1
ATOM 2951 C C . HIS A 1 371 ? -10.506 15.958 31.976 1.00 90.25 371 HIS A C 1
ATOM 2953 O O . HIS A 1 371 ? -9.600 15.805 31.155 1.00 90.25 371 HIS A O 1
ATOM 2959 N N . LEU A 1 372 ? -11.731 15.461 31.763 1.00 88.44 372 LEU A N 1
ATOM 2960 C CA . LEU A 1 372 ? -12.089 14.779 30.521 1.00 88.44 372 LEU A CA 1
ATOM 2961 C C . LEU A 1 372 ? -12.286 15.771 29.361 1.00 88.44 372 LEU A C 1
ATOM 2963 O O . LEU A 1 372 ? -12.806 16.870 29.561 1.00 88.44 372 LEU A O 1
ATOM 2967 N N . PRO A 1 373 ? -11.976 15.364 28.114 1.00 89.94 373 PRO A N 1
ATOM 2968 C CA . PRO A 1 373 ? -12.401 16.101 26.928 1.00 89.94 373 PRO A CA 1
ATOM 2969 C C . PRO A 1 373 ? -13.922 16.320 26.915 1.00 89.94 373 PRO A C 1
ATOM 2971 O O . PRO A 1 373 ? -14.688 15.401 27.218 1.00 89.94 373 PRO A O 1
ATOM 2974 N N . SER A 1 374 ? -14.371 17.513 26.512 1.00 85.31 374 SER A N 1
ATOM 2975 C CA . SER A 1 374 ? -15.782 17.923 26.605 1.00 85.31 374 SER A CA 1
ATOM 2976 C C . SER A 1 374 ? -16.759 16.988 25.885 1.00 85.31 374 SER A C 1
ATOM 2978 O O . SER A 1 374 ? -17.879 16.799 26.355 1.00 85.31 374 SER A O 1
ATOM 2980 N N . SER A 1 375 ? -16.344 16.386 24.765 1.00 78.62 375 SER A N 1
ATOM 2981 C CA . SER A 1 375 ? -17.157 15.412 24.024 1.00 78.62 375 SER A CA 1
ATOM 2982 C C . SER A 1 375 ? -17.469 14.175 24.865 1.00 78.62 375 SER A C 1
ATOM 2984 O O . SER A 1 375 ? -18.623 13.780 24.978 1.00 78.62 375 SER A O 1
ATOM 2986 N N . LEU A 1 376 ? -16.454 13.619 25.521 1.00 81.56 376 LEU A N 1
ATOM 2987 C CA . LEU A 1 376 ? -16.572 12.414 26.340 1.00 81.56 376 LEU A CA 1
ATOM 2988 C C . LEU A 1 376 ? -17.310 12.677 27.652 1.00 81.56 376 LEU A C 1
ATOM 2990 O O . LEU A 1 376 ? -18.076 11.836 28.115 1.00 81.56 376 LEU A O 1
ATOM 2994 N N . CYS A 1 377 ? -17.092 13.856 28.237 1.00 88.19 377 CYS A N 1
ATOM 2995 C CA . CYS A 1 377 ? -17.804 14.291 29.432 1.00 88.19 377 CYS A CA 1
ATOM 2996 C C . CYS A 1 377 ? -19.318 14.355 29.180 1.00 88.19 377 CYS A C 1
ATOM 2998 O O . CYS A 1 377 ? -20.095 13.842 29.982 1.00 88.19 377 CYS A O 1
ATOM 3000 N N . ARG A 1 378 ? -19.740 14.913 28.036 1.00 87.44 378 ARG A N 1
ATOM 3001 C CA . ARG A 1 378 ? -21.158 15.006 27.666 1.00 87.44 378 ARG A CA 1
ATOM 3002 C C . ARG A 1 378 ? -21.822 13.633 27.586 1.00 87.44 378 ARG A C 1
ATOM 3004 O O . ARG A 1 378 ? -22.887 13.457 28.170 1.00 87.44 378 ARG A O 1
ATOM 3011 N N . ASP A 1 379 ? -21.204 12.690 26.883 1.00 83.81 379 ASP A N 1
ATOM 3012 C CA . ASP A 1 379 ? -21.802 11.376 26.637 1.00 83.81 379 ASP A CA 1
ATOM 3013 C C . ASP A 1 379 ? -21.899 10.564 27.944 1.00 83.81 379 ASP A C 1
ATOM 3015 O O . ASP A 1 379 ? -22.941 9.994 28.255 1.00 83.81 379 ASP A O 1
ATOM 3019 N N . LEU A 1 380 ? -20.862 10.611 28.788 1.00 88.50 380 LEU A N 1
ATOM 3020 C CA . LEU A 1 380 ? -20.884 9.944 30.089 1.00 88.50 380 LEU A CA 1
ATOM 3021 C C . LEU A 1 380 ? -21.887 10.574 31.068 1.00 88.50 380 LEU A C 1
ATOM 3023 O O . LEU A 1 380 ? -22.598 9.857 31.772 1.00 88.50 380 LEU A O 1
ATOM 3027 N N . LEU A 1 381 ? -21.946 11.908 31.144 1.00 90.25 381 LEU A N 1
ATOM 3028 C CA . LEU A 1 381 ? -22.929 12.590 31.989 1.00 90.25 381 LEU A CA 1
ATOM 3029 C C . LEU A 1 381 ? -24.347 12.266 31.528 1.00 90.25 381 LEU A C 1
ATOM 3031 O O . LEU A 1 381 ? -25.217 12.049 32.366 1.00 90.25 381 LEU A O 1
ATOM 3035 N N . TRP A 1 382 ? -24.575 12.195 30.215 1.00 88.56 382 TRP A N 1
ATOM 3036 C CA . TRP A 1 382 ? -25.853 11.767 29.660 1.00 88.56 382 TRP A CA 1
ATOM 3037 C C . TRP A 1 382 ? -26.242 10.369 30.150 1.00 88.56 382 TRP A C 1
ATOM 3039 O O . TRP A 1 382 ? -27.355 10.194 30.646 1.00 88.56 382 TRP A O 1
ATOM 3049 N N . ASP A 1 383 ? -25.318 9.407 30.109 1.00 88.19 383 ASP A N 1
ATOM 3050 C CA . ASP A 1 383 ? -25.548 8.046 30.608 1.00 88.19 383 ASP A CA 1
ATOM 3051 C C . ASP A 1 383 ? -25.872 8.016 32.112 1.00 88.19 383 ASP A C 1
ATOM 3053 O O . ASP A 1 383 ? -26.814 7.342 32.543 1.00 88.19 383 ASP A O 1
ATOM 3057 N N . MET A 1 384 ? -25.143 8.795 32.920 1.00 90.81 384 MET A N 1
ATOM 3058 C CA . MET A 1 384 ? -25.413 8.942 34.356 1.00 90.81 384 MET A CA 1
ATOM 3059 C C . MET A 1 384 ? -26.794 9.556 34.612 1.00 90.81 384 MET A C 1
ATOM 3061 O O . MET A 1 384 ? -27.555 9.053 35.440 1.00 90.81 384 MET A O 1
ATOM 3065 N N . PHE A 1 385 ? -27.140 10.632 33.898 1.00 88.56 385 PHE A N 1
ATOM 3066 C CA . PHE A 1 385 ? -28.440 11.287 34.022 1.00 88.56 385 PHE A CA 1
ATOM 3067 C C . PHE A 1 385 ? -29.575 10.357 33.612 1.00 88.56 385 PHE A C 1
ATOM 3069 O O . PHE A 1 385 ? -30.602 10.342 34.288 1.00 88.56 385 PHE A O 1
ATOM 3076 N N . CYS A 1 386 ? -29.393 9.557 32.560 1.00 82.69 386 CYS A N 1
ATOM 3077 C CA . CYS A 1 386 ? -30.370 8.552 32.158 1.00 82.69 386 CYS A CA 1
ATOM 3078 C C . CYS A 1 386 ? -30.611 7.538 33.283 1.00 82.69 386 CYS A C 1
ATOM 3080 O O . CYS A 1 386 ? -31.766 7.322 33.649 1.00 82.69 386 CYS A O 1
ATOM 3082 N N . CYS A 1 387 ? -29.552 7.010 33.909 1.00 85.69 387 CYS A N 1
ATOM 3083 C CA . CYS A 1 387 ? -29.681 6.091 35.047 1.00 85.69 387 CYS A CA 1
ATOM 3084 C C . CYS A 1 387 ? -30.412 6.724 36.230 1.00 85.69 387 CYS A C 1
ATOM 3086 O O . CYS A 1 387 ? -31.371 6.161 36.748 1.00 85.69 387 CYS A O 1
ATOM 3088 N N . ILE A 1 388 ? -30.005 7.925 36.644 1.00 84.06 388 ILE A N 1
ATOM 3089 C CA . ILE A 1 388 ? -30.631 8.613 37.783 1.00 84.06 388 ILE A CA 1
ATOM 3090 C C . ILE A 1 388 ? -32.097 8.941 37.473 1.00 84.06 388 ILE A C 1
ATOM 3092 O O . ILE A 1 388 ? -32.954 8.847 38.349 1.00 84.06 388 ILE A O 1
ATOM 3096 N N . ARG A 1 389 ? -32.416 9.297 36.223 1.00 82.69 389 ARG A N 1
ATOM 3097 C CA . ARG A 1 389 ? -33.794 9.568 35.802 1.00 82.69 389 ARG A CA 1
ATOM 3098 C C . ARG A 1 389 ? -34.657 8.308 35.848 1.00 82.69 389 ARG A C 1
ATOM 3100 O O . ARG A 1 389 ? -35.813 8.409 36.249 1.00 82.69 389 ARG A O 1
ATOM 3107 N N . MET A 1 390 ? -34.100 7.152 35.481 1.00 78.19 390 MET A N 1
ATOM 3108 C CA . MET A 1 390 ? -34.769 5.848 35.577 1.00 78.19 390 MET A CA 1
ATOM 3109 C C . MET A 1 390 ? -34.996 5.389 37.024 1.00 78.19 390 MET A C 1
ATOM 3111 O O . MET A 1 390 ? -35.885 4.585 37.263 1.00 78.19 390 MET A O 1
ATOM 3115 N N . TYR A 1 391 ? -34.260 5.931 38.000 1.00 74.81 391 TYR A N 1
ATOM 3116 C CA . TYR A 1 391 ? -34.451 5.631 39.426 1.00 74.81 391 TYR A CA 1
ATOM 3117 C C . TYR A 1 391 ? -35.736 6.224 40.032 1.00 74.81 391 TYR A C 1
ATOM 3119 O O . TYR A 1 391 ? -36.124 5.879 41.149 1.00 74.81 391 TYR A O 1
ATOM 3127 N N . ARG A 1 392 ? -36.433 7.124 39.323 1.00 74.75 392 ARG A N 1
ATOM 3128 C CA . ARG A 1 392 ? -37.778 7.563 39.734 1.00 74.75 392 ARG A CA 1
ATOM 3129 C C . ARG A 1 392 ? -38.752 6.375 39.667 1.00 74.75 392 ARG A C 1
ATOM 3131 O O . ARG A 1 392 ? -38.575 5.526 38.802 1.00 74.75 392 ARG A O 1
ATOM 3138 N N . PRO A 1 393 ? -39.807 6.316 40.504 1.00 55.22 393 PRO A N 1
ATOM 3139 C CA . PRO A 1 393 ? -40.710 5.176 40.517 1.00 55.22 393 PRO A CA 1
ATOM 3140 C C . PRO A 1 393 ? -41.582 5.201 39.256 1.00 55.22 393 PRO A C 1
ATOM 3142 O O . PRO A 1 393 ? -42.652 5.801 39.224 1.00 55.22 393 PRO A O 1
ATOM 3145 N N . MET A 1 394 ? -41.072 4.571 38.205 1.00 54.00 394 MET A N 1
ATOM 3146 C CA . MET A 1 394 ? -41.790 4.082 37.035 1.00 54.00 394 MET A CA 1
ATOM 3147 C C . MET A 1 394 ? -41.566 2.566 37.011 1.00 54.00 394 MET A C 1
ATOM 3149 O O . MET A 1 394 ? -40.847 2.049 36.161 1.00 54.00 394 MET A O 1
ATOM 3153 N N . SER A 1 395 ? -42.117 1.855 38.005 1.00 57.78 395 SER A N 1
ATOM 3154 C CA . SER A 1 395 ? -41.997 0.390 38.108 1.00 57.78 395 SER A CA 1
ATOM 3155 C C . SER A 1 395 ? -42.527 -0.316 36.860 1.00 57.78 395 SER A C 1
ATOM 3157 O O . SER A 1 395 ? -41.981 -1.337 36.458 1.00 57.78 395 SER A O 1
ATOM 3159 N N . ASP A 1 396 ? -43.530 0.272 36.210 1.00 61.47 396 ASP A N 1
ATOM 3160 C CA . ASP A 1 396 ? -44.299 -0.415 35.173 1.00 61.47 396 ASP A CA 1
ATOM 3161 C C . ASP A 1 396 ? -43.696 -0.220 33.763 1.00 61.47 396 ASP A C 1
ATOM 3163 O O . ASP A 1 396 ? -43.846 -1.079 32.898 1.00 61.47 396 ASP A O 1
ATOM 3167 N N . GLU A 1 397 ? -42.945 0.864 33.516 1.00 60.78 397 GLU A N 1
ATOM 3168 C CA . GLU A 1 397 ? -42.272 1.107 32.220 1.00 60.78 397 GLU A CA 1
ATOM 3169 C C . GLU A 1 397 ? -40.920 0.379 32.102 1.00 60.78 397 GLU A C 1
ATOM 3171 O O . GLU A 1 397 ? -40.486 0.031 31.000 1.00 60.78 397 GLU A O 1
ATOM 3176 N N . LEU A 1 398 ? -40.261 0.101 33.231 1.00 59.59 398 LEU A N 1
ATOM 3177 C CA . LEU A 1 398 ? -38.982 -0.617 33.276 1.00 59.59 398 LEU A CA 1
ATOM 3178 C C . LEU A 1 398 ? -39.124 -2.098 32.888 1.00 59.59 398 LEU A C 1
ATOM 3180 O O . LEU A 1 398 ? -38.228 -2.649 32.246 1.00 59.59 398 LEU A O 1
ATOM 3184 N N . GLU A 1 399 ? -40.254 -2.736 33.212 1.00 62.75 399 GLU A N 1
ATOM 3185 C CA . GLU A 1 399 ? -40.535 -4.116 32.787 1.00 62.75 399 GLU A CA 1
ATOM 3186 C C . GLU A 1 399 ? -40.802 -4.225 31.278 1.00 62.75 399 GLU A C 1
ATOM 3188 O O . GLU A 1 399 ? -40.416 -5.216 30.657 1.00 62.75 399 GLU A O 1
ATOM 3193 N N . LEU A 1 400 ? -41.386 -3.189 30.665 1.00 59.41 400 LEU A N 1
ATOM 3194 C CA . LEU A 1 400 ? -41.626 -3.128 29.218 1.00 59.41 400 LEU A CA 1
ATOM 3195 C C . LEU A 1 400 ? -40.322 -2.985 28.421 1.00 59.41 400 LEU A C 1
ATOM 3197 O O . LEU A 1 400 ? -40.143 -3.661 27.410 1.00 59.41 400 LEU A O 1
ATOM 3201 N N . LEU A 1 401 ? -39.380 -2.171 28.905 1.00 57.94 401 LEU A N 1
ATOM 3202 C CA . LEU A 1 401 ? -38.071 -1.961 28.271 1.00 57.94 401 LEU A CA 1
ATOM 3203 C C . LEU A 1 401 ? -37.130 -3.174 28.369 1.00 57.94 401 LEU A C 1
ATOM 3205 O O . LEU A 1 401 ? -36.187 -3.292 27.587 1.00 57.94 401 LEU A O 1
ATOM 3209 N N . ARG A 1 402 ? -37.382 -4.097 29.305 1.00 59.78 402 ARG A N 1
ATOM 3210 C CA . ARG A 1 402 ? -36.581 -5.317 29.496 1.00 59.78 402 ARG A CA 1
ATOM 3211 C C . ARG A 1 402 ? -36.761 -6.347 28.371 1.00 59.78 402 ARG A C 1
ATOM 3213 O O . ARG A 1 402 ? -35.913 -7.223 28.226 1.00 59.78 402 ARG A O 1
ATOM 3220 N N . ASN A 1 403 ? -37.842 -6.242 27.596 1.00 61.53 403 ASN A N 1
ATOM 3221 C CA . ASN A 1 403 ? -38.248 -7.240 26.602 1.00 61.53 403 ASN A CA 1
ATOM 3222 C C . ASN A 1 403 ? -37.853 -6.896 25.150 1.00 61.53 403 ASN A C 1
ATOM 3224 O O . ASN A 1 403 ? -38.205 -7.651 24.247 1.00 61.53 403 ASN A O 1
ATOM 3228 N N . ASP A 1 404 ? -37.144 -5.787 24.913 1.00 58.78 404 ASP A N 1
ATOM 3229 C CA . ASP A 1 404 ? -36.820 -5.285 23.567 1.00 58.78 404 ASP A CA 1
ATOM 3230 C C . ASP A 1 404 ? -35.357 -5.579 23.143 1.00 58.78 404 ASP A C 1
ATOM 3232 O O . ASP A 1 404 ? -34.473 -5.752 23.986 1.00 58.78 404 ASP A O 1
ATOM 3236 N N . GLU A 1 405 ? -35.068 -5.589 21.833 1.00 47.16 405 GLU A N 1
ATOM 3237 C CA . GLU A 1 405 ? -33.771 -5.951 21.204 1.00 47.16 405 GLU A CA 1
ATOM 3238 C C . GLU A 1 405 ? -32.579 -5.040 21.595 1.00 47.16 405 GLU A C 1
ATOM 3240 O O . GLU A 1 405 ? -31.430 -5.283 21.224 1.00 47.16 405 GLU A O 1
ATOM 3245 N N . SER A 1 406 ? -32.811 -4.023 22.431 1.00 55.91 406 SER A N 1
ATOM 3246 C CA . SER A 1 406 ? -31.792 -3.146 23.032 1.00 55.91 406 SER A CA 1
ATOM 3247 C C . SER A 1 406 ? -31.053 -3.756 24.242 1.00 55.91 406 SER A C 1
ATOM 3249 O O . SER A 1 406 ? -30.333 -3.052 24.963 1.00 55.91 406 SER A O 1
ATOM 3251 N N . ALA A 1 407 ? -31.184 -5.070 24.458 1.00 61.97 407 ALA A N 1
ATOM 3252 C CA . ALA A 1 407 ? -30.715 -5.809 25.634 1.00 61.97 407 ALA A CA 1
ATOM 3253 C C . ALA A 1 407 ? -29.286 -5.476 26.133 1.00 61.97 407 ALA A C 1
ATOM 3255 O O . ALA A 1 407 ? -29.109 -5.338 27.350 1.00 61.97 407 ALA A O 1
ATOM 3256 N N . PRO A 1 408 ? -28.258 -5.280 25.276 1.00 66.75 408 PRO A N 1
ATOM 3257 C CA . PRO A 1 408 ? -26.913 -4.949 25.751 1.00 66.75 408 PRO A CA 1
ATOM 3258 C C . PRO A 1 408 ? -26.838 -3.560 26.397 1.00 66.75 408 PRO A C 1
ATOM 3260 O O . PRO A 1 408 ? -26.234 -3.405 27.459 1.00 66.75 408 PRO A O 1
ATOM 3263 N N . LEU A 1 409 ? -27.487 -2.559 25.793 1.00 74.38 409 LEU A N 1
ATOM 3264 C CA . LEU A 1 409 ? -27.522 -1.189 26.308 1.00 74.38 409 LEU A CA 1
ATOM 3265 C C . LEU A 1 409 ? -28.373 -1.105 27.581 1.00 74.38 409 LEU A C 1
ATOM 3267 O O . LEU A 1 409 ? -27.995 -0.434 28.539 1.00 74.38 409 LEU A O 1
ATOM 3271 N N . MET A 1 410 ? -29.473 -1.858 27.634 1.00 79.81 410 MET A N 1
ATOM 3272 C CA . MET A 1 410 ? -30.311 -1.927 28.828 1.00 79.81 410 MET A CA 1
ATOM 3273 C C . MET A 1 410 ? -29.568 -2.563 30.011 1.00 79.81 410 MET A C 1
ATOM 3275 O O . MET A 1 410 ? -29.623 -2.049 31.125 1.00 79.81 410 MET A O 1
ATOM 3279 N N . SER A 1 411 ? -28.790 -3.626 29.772 1.00 80.75 411 SER A N 1
ATOM 3280 C CA . SER A 1 411 ? -27.970 -4.258 30.818 1.00 80.75 411 SER A CA 1
ATOM 3281 C C . SER A 1 411 ? -26.926 -3.309 31.424 1.00 80.75 411 SER A C 1
ATOM 3283 O O . SER A 1 411 ? -26.639 -3.385 32.619 1.00 80.75 411 SER A O 1
ATOM 3285 N N . TYR A 1 412 ? -26.388 -2.388 30.616 1.00 84.56 412 TYR A N 1
ATOM 3286 C CA . TYR A 1 412 ? -25.444 -1.364 31.057 1.00 84.56 412 TYR A CA 1
ATOM 3287 C C . TYR A 1 412 ? -26.103 -0.366 32.019 1.00 84.56 412 TYR A C 1
ATOM 3289 O O . TYR A 1 412 ? -25.577 -0.120 33.106 1.00 84.56 412 TYR A O 1
ATOM 3297 N N . TYR A 1 413 ? -27.278 0.157 31.655 1.00 86.19 413 TYR A N 1
ATOM 3298 C CA . TYR A 1 413 ? -28.007 1.112 32.491 1.00 86.19 413 TYR A CA 1
ATOM 3299 C C . TYR A 1 413 ? -28.583 0.474 33.758 1.00 86.19 413 TYR A C 1
ATOM 3301 O O . TYR A 1 413 ? -28.460 1.064 34.830 1.00 86.19 413 TYR A O 1
ATOM 3309 N N . LEU A 1 414 ? -29.126 -0.746 33.672 1.00 86.12 414 LEU A N 1
ATOM 3310 C CA . LEU A 1 414 ? -29.621 -1.486 34.839 1.00 86.12 414 LEU A CA 1
ATOM 3311 C C . LEU A 1 414 ? -28.513 -1.721 35.870 1.00 86.12 414 LEU A C 1
ATOM 3313 O O . LEU A 1 414 ? -28.704 -1.448 37.048 1.00 86.12 414 LEU A O 1
ATOM 3317 N N . ALA A 1 415 ? -27.315 -2.118 35.431 1.00 86.38 415 ALA A N 1
ATOM 3318 C CA . ALA A 1 415 ? -26.195 -2.297 36.349 1.00 86.38 415 ALA A CA 1
ATOM 3319 C C . ALA A 1 415 ? -25.786 -0.991 37.048 1.00 86.38 415 ALA A C 1
ATOM 3321 O O . ALA A 1 415 ? -25.368 -1.030 38.204 1.00 86.38 415 ALA A O 1
ATOM 3322 N N . GLY A 1 416 ? -25.872 0.152 36.360 1.00 88.56 416 GLY A N 1
ATOM 3323 C CA . GLY A 1 416 ? -25.633 1.466 36.958 1.00 88.56 416 GLY A CA 1
ATOM 3324 C C . GLY A 1 416 ? -26.728 1.870 37.949 1.00 88.56 416 GLY A C 1
ATOM 3325 O O . GLY A 1 416 ? -26.422 2.398 39.018 1.00 88.56 416 GLY A O 1
ATOM 3326 N N . LEU A 1 417 ? -27.986 1.587 37.608 1.00 88.56 417 LEU A N 1
ATOM 3327 C CA . LEU A 1 417 ? -29.159 1.846 38.437 1.00 88.56 417 LEU A CA 1
ATOM 3328 C C . LEU A 1 417 ? -29.116 1.061 39.752 1.00 88.56 417 LEU A C 1
ATOM 3330 O O . LEU A 1 417 ? -29.258 1.664 40.815 1.00 88.56 417 LEU A O 1
ATOM 3334 N N . ASP A 1 418 ? -28.847 -0.244 39.677 1.00 88.00 418 ASP A N 1
ATOM 3335 C CA . ASP A 1 418 ? -28.712 -1.127 40.841 1.00 88.00 418 ASP A CA 1
ATOM 3336 C C . ASP A 1 418 ? -27.613 -0.608 41.783 1.00 88.00 418 ASP A C 1
ATOM 3338 O O . ASP A 1 418 ? -27.835 -0.423 42.979 1.00 88.00 418 ASP A O 1
ATOM 3342 N N . ALA A 1 419 ? -26.446 -0.258 41.224 1.00 88.94 419 ALA A N 1
ATOM 3343 C CA . ALA A 1 419 ? -25.316 0.265 41.996 1.00 88.94 419 ALA A CA 1
ATOM 3344 C C . ALA A 1 419 ? -25.640 1.577 42.722 1.00 88.94 419 ALA A C 1
ATOM 3346 O O . ALA A 1 419 ? -25.164 1.817 43.833 1.00 88.94 419 ALA A O 1
ATOM 3347 N N . TYR A 1 420 ? -26.394 2.455 42.057 1.00 90.00 420 TYR A N 1
ATOM 3348 C CA . TYR A 1 420 ? -26.817 3.729 42.620 1.00 90.00 420 TYR A CA 1
ATOM 3349 C C . TYR A 1 420 ? -27.846 3.524 43.738 1.00 90.00 420 TYR A C 1
ATOM 3351 O O . TYR A 1 420 ? -27.715 4.127 44.805 1.00 90.00 420 TYR A O 1
ATOM 3359 N N . GLY A 1 421 ? -28.842 2.664 43.504 1.00 87.12 421 GLY A N 1
ATOM 3360 C CA . GLY A 1 421 ? -29.934 2.380 44.434 1.00 87.12 421 GLY A CA 1
ATOM 3361 C C . GLY A 1 421 ? -29.474 1.738 45.741 1.00 87.12 421 GLY A C 1
ATOM 3362 O O . GLY A 1 421 ? -29.846 2.228 46.811 1.00 87.12 421 GLY A O 1
ATOM 3363 N N . ASP A 1 422 ? -28.616 0.715 45.658 1.00 86.69 422 ASP A N 1
ATOM 3364 C CA . ASP A 1 422 ? -28.079 -0.011 46.820 1.00 86.69 422 ASP A CA 1
ATOM 3365 C C . ASP A 1 422 ? -27.469 0.940 47.866 1.00 86.69 422 ASP A C 1
ATOM 3367 O O . ASP A 1 422 ? -27.673 0.793 49.073 1.00 86.69 422 ASP A O 1
ATOM 3371 N N . GLU A 1 423 ? -26.755 1.966 47.404 1.00 85.69 423 GLU A N 1
ATOM 3372 C CA . GLU A 1 423 ? -26.061 2.917 48.274 1.00 85.69 423 GLU A CA 1
ATOM 3373 C C . GLU A 1 423 ? -26.944 4.116 48.661 1.00 85.69 423 GLU A C 1
ATOM 3375 O O . GLU A 1 423 ? -26.905 4.581 49.804 1.00 85.69 423 GLU A O 1
ATOM 3380 N N . ALA A 1 424 ? -27.780 4.614 47.741 1.00 82.38 424 ALA A N 1
ATOM 3381 C CA . ALA A 1 424 ? -28.650 5.761 47.998 1.00 82.38 424 ALA A CA 1
ATOM 3382 C C . ALA A 1 424 ? -29.745 5.448 49.037 1.00 82.38 424 ALA A C 1
ATOM 3384 O O . ALA A 1 424 ? -30.078 6.306 49.863 1.00 82.38 424 ALA A O 1
ATOM 3385 N N . CYS A 1 425 ? -30.292 4.227 49.027 1.00 78.69 425 CYS A N 1
ATOM 3386 C CA . CYS A 1 425 ? -31.322 3.795 49.973 1.00 78.69 425 CYS A CA 1
ATOM 3387 C C . CYS A 1 425 ? -30.768 3.418 51.352 1.00 78.69 425 CYS A C 1
ATOM 3389 O O . CYS A 1 425 ? -31.434 3.703 52.354 1.00 78.69 425 CYS A O 1
ATOM 3391 N N . GLY A 1 426 ? -29.557 2.857 51.441 1.00 70.69 426 GLY A N 1
ATOM 3392 C CA . GLY A 1 426 ? -28.946 2.452 52.716 1.00 70.69 426 GLY A CA 1
ATOM 3393 C C . GLY A 1 426 ? -28.857 3.593 53.741 1.00 70.69 426 GLY A C 1
ATOM 3394 O O . GLY A 1 426 ? -29.120 3.402 54.929 1.00 70.69 426 GLY A O 1
ATOM 3395 N N . PHE A 1 427 ? -28.625 4.823 53.275 1.00 57.59 427 PHE A N 1
ATOM 3396 C CA . PHE A 1 427 ? -28.584 6.015 54.130 1.00 57.59 427 PHE A CA 1
ATOM 3397 C C . PHE A 1 427 ? -29.937 6.420 54.733 1.00 57.59 427 PHE A C 1
ATOM 3399 O O . PHE A 1 427 ? -29.972 7.104 55.759 1.00 57.59 427 PHE A O 1
ATOM 3406 N N . SER A 1 428 ? -31.053 6.032 54.110 1.00 58.31 428 SER A N 1
ATOM 3407 C CA . SER A 1 428 ? -32.394 6.406 54.578 1.00 58.31 428 SER A CA 1
ATOM 3408 C C . SER A 1 428 ? -32.891 5.533 55.736 1.00 58.31 428 SER A C 1
ATOM 3410 O O . SER A 1 428 ? -33.645 6.016 56.578 1.00 58.31 428 SER A O 1
ATOM 3412 N N . GLN A 1 429 ? -32.410 4.290 55.850 1.00 57.00 429 GLN A N 1
ATOM 3413 C CA . GLN A 1 429 ? -32.820 3.367 56.916 1.00 57.00 429 GLN A CA 1
ATOM 3414 C C . GLN A 1 429 ? -32.001 3.520 58.209 1.00 57.00 429 GLN A C 1
ATOM 3416 O O . GLN A 1 429 ? -32.490 3.195 59.287 1.00 57.00 429 GLN A O 1
ATOM 3421 N N . GLN A 1 430 ? -30.790 4.083 58.148 1.00 54.47 430 GLN A N 1
ATOM 3422 C CA . GLN A 1 430 ? -29.888 4.163 59.306 1.00 54.47 430 GLN A CA 1
ATOM 3423 C C . GLN A 1 430 ? -30.164 5.343 60.264 1.00 54.47 430 GLN A C 1
ATOM 3425 O O . GLN A 1 430 ? -29.486 5.479 61.280 1.00 54.47 430 GLN A O 1
ATOM 3430 N N . LYS A 1 431 ? -31.153 6.206 59.975 1.00 51.47 431 LYS A N 1
ATOM 3431 C CA . LYS A 1 431 ? -31.440 7.429 60.757 1.00 51.47 431 LYS A CA 1
ATOM 3432 C C . LYS A 1 431 ? -32.738 7.433 61.568 1.00 51.47 431 LYS A C 1
ATOM 3434 O O . LYS A 1 431 ? -33.021 8.438 62.215 1.00 51.47 431 LYS A O 1
ATOM 3439 N N . VAL A 1 432 ? -33.491 6.334 61.618 1.00 52.38 432 VAL A N 1
ATOM 3440 C CA . VAL A 1 432 ? -34.661 6.213 62.513 1.00 52.38 432 VAL A CA 1
ATOM 3441 C C . VAL A 1 432 ? -34.288 5.385 63.744 1.00 52.38 432 VAL A C 1
ATOM 3443 O O . VAL A 1 432 ? -34.860 4.340 64.029 1.00 52.38 432 VAL A O 1
ATOM 3446 N N . GLY A 1 433 ? -33.284 5.856 64.484 1.00 52.91 433 GLY A N 1
ATOM 3447 C CA . GLY A 1 433 ? -33.134 5.472 65.882 1.00 52.91 433 GLY A CA 1
ATOM 3448 C C . GLY A 1 433 ? -34.226 6.183 66.670 1.00 52.91 433 GLY A C 1
ATOM 3449 O O . GLY A 1 433 ? -34.102 7.373 66.954 1.00 52.91 433 GLY A O 1
ATOM 3450 N N . VAL A 1 434 ? -35.322 5.482 66.963 1.00 53.47 434 VAL A N 1
ATOM 3451 C CA . VAL A 1 434 ? -36.342 5.957 67.907 1.00 53.47 434 VAL A CA 1
ATOM 3452 C C . VAL A 1 434 ? -35.629 6.255 69.232 1.00 53.47 434 VAL A C 1
ATOM 3454 O O . VAL A 1 434 ? -34.962 5.357 69.752 1.00 53.47 434 VAL A O 1
ATOM 3457 N N . PRO A 1 435 ? -35.720 7.475 69.792 1.00 54.28 435 PRO A N 1
ATOM 3458 C CA . PRO A 1 435 ? -35.170 7.740 71.110 1.00 54.28 435 PRO A CA 1
ATOM 3459 C C . PRO A 1 435 ? -35.936 6.879 72.116 1.00 54.28 435 PRO A C 1
ATOM 3461 O O . PRO A 1 435 ? -37.132 7.078 72.324 1.00 54.28 435 PRO A O 1
ATOM 3464 N N . THR A 1 436 ? -35.272 5.908 72.737 1.00 55.59 436 THR A N 1
ATOM 3465 C CA . THR A 1 436 ? -35.785 5.275 73.954 1.00 55.59 436 THR A CA 1
ATOM 3466 C C . THR A 1 436 ? -35.798 6.333 75.050 1.00 55.59 436 THR A C 1
ATOM 3468 O O . THR A 1 436 ? -34.740 6.737 75.532 1.00 55.59 436 THR A O 1
ATOM 3471 N N . ALA A 1 437 ? -36.992 6.818 75.389 1.00 61.78 437 ALA A N 1
ATOM 3472 C CA . ALA A 1 437 ? -37.213 7.650 76.561 1.00 61.78 437 ALA A CA 1
ATOM 3473 C C . ALA A 1 437 ? -36.893 6.833 77.825 1.00 61.78 437 ALA A C 1
ATOM 3475 O O . ALA A 1 437 ? -37.426 5.733 77.989 1.00 61.78 437 ALA A O 1
ATOM 3476 N N . TYR A 1 438 ? -36.011 7.371 78.669 1.00 58.72 438 TYR A N 1
ATOM 3477 C CA . TYR A 1 438 ? -35.839 6.976 80.068 1.00 58.72 438 TYR A CA 1
ATOM 3478 C C . TYR A 1 438 ? -36.623 7.929 80.962 1.00 58.72 438 TYR A C 1
ATOM 3480 O O . TYR A 1 438 ? -36.636 9.140 80.634 1.00 58.72 438 TYR A O 1
#

Solvent-accessible surface area (backbone atoms only — not comparable to full-atom values): 24921 Å² total; per-residue (Å²): 133,87,79,91,80,87,80,81,83,76,78,82,72,82,72,78,72,77,78,70,74,89,68,76,71,84,42,74,66,54,54,49,52,52,50,51,52,52,50,51,54,53,50,52,57,51,50,51,53,51,53,51,53,52,51,49,52,54,50,50,52,56,69,64,61,39,68,72,58,49,69,70,44,54,68,71,57,54,27,46,53,44,46,50,36,59,56,41,44,36,87,90,46,58,68,73,52,18,35,55,26,39,19,56,51,31,19,38,37,30,54,61,61,43,68,52,53,34,58,26,48,51,53,44,57,75,42,100,47,46,67,63,52,52,50,50,52,51,53,53,48,51,22,62,65,66,67,79,71,74,86,60,59,68,72,51,57,57,47,53,69,65,67,53,86,77,57,92,68,77,83,72,91,60,91,77,69,53,70,52,39,54,47,22,32,52,28,19,48,51,21,36,46,73,70,50,77,78,58,90,63,50,74,45,65,69,45,37,39,58,34,43,43,52,24,51,37,39,63,72,40,95,56,40,64,58,41,54,48,43,57,75,64,49,45,63,62,52,41,52,75,46,59,81,78,72,80,64,92,87,59,88,55,37,56,56,53,28,51,52,36,33,55,76,44,49,50,80,79,86,36,44,69,60,47,53,53,50,51,54,52,51,52,52,47,54,55,48,51,52,57,50,46,59,51,56,50,45,53,55,46,50,52,51,52,52,51,51,51,52,54,55,52,52,47,67,76,63,75,61,76,90,55,85,61,55,47,56,54,38,44,52,34,61,55,38,43,36,88,92,43,58,66,74,50,15,28,52,29,37,18,56,50,30,27,35,53,31,62,65,68,37,67,56,51,51,56,36,52,71,73,44,59,69,73,60,40,50,56,52,51,49,54,52,50,50,28,60,60,63,70,49,96,52,75,73,61,56,63,62,63,68,76,43,98,57,50,74,64,50,54,36,42,50,43,23,35,52,31,20,47,64,40,47,52,54,65,67,70,75,70,74,74,75,80,81,82,128

Organism: NCBI:txid206335

Mean predicted aligned error: 15.01 Å

Nearest PDB structures (foldseek):
  4n9f-assembly4_O  TM=1.966E-01  e=1.509E+00  Homo sapiens
  6fec-assembly1_1  TM=1.615E-01  e=8.742E-01  Homo sapiens
  7sgl-assembly1_A  TM=1.741E-01  e=3.492E+00  Homo sapiens
  7u6f-assembly1_D1  TM=1.796E-01  e=6.025E+00  Mus musculus

Radius of gyration: 35.54 Å; Cα contacts (8 Å, |Δi|>4): 327; chains: 1; bounding box: 79×59×138 Å